Protein AF-K6VG93-F1 (afdb_monomer_lite)

Organism: NCBI:txid1184609

Foldseek 3Di:
DDDDDPVVQQPDCPHPNVVVVLVCCQQWNDCPDPPGGDPVSNVVSVVLVVQQCLFCVPCVVVDPDGSCCLALNPCLAQVVVDFAACCQVVQLWLAQHPQWAFFDKAWAAQAQQLVRGIKMKTFTFGHQQDDAADPQQEDDQVRGPDHWAFGDPVWSRRHIAQPAAHGPRFFPVVNSHTGGRRHMHIDRDDCVLQGRGHPDHDYDNVCSSHDTQFREGDDQQSVVCVVQVNLNHLQHIWSTHWDQDPVNFWIKTHGPQWIWIAGPVQTTETEGPQRRVQCVVQVHLVGQQHAWNHYWDPDQWTWTHGPFFIFTRDNPARTHTAGDPRRVQCVVQPHLVGQQHHFRDYWDADPQRKIWTHGPFFIFIDGPPAGTETEGHPRRVVCVVQVHLVGLQHDWRYYWDQDPQRWIWTHGPNGIDIGHHDPPPPPDD

pLDDT: mean 82.71, std 19.1, range [29.89, 98.12]

Radius of gyration: 30.58 Å; chains: 1; bounding box: 123×39×76 Å

Sequence (429 aa):
MDHPTLTQLRTRPRGLAGFVETLARRLYGDPAEPGGPTRRSVVLGAALAGTALTVDPKAYVLRPQSAYATVCGPATKAANGWTVFCCTVNKGSNTCPPGSFAAGWWKAADSSWCCGGYRYIIDCNARCTKCGCGRGHLCNSSCWSCKCGRGPSSSCDQRRHCCNAFRYGQCNTHVRCSGGVVCRIASCIPPYAFENCTRTSLRDDRTSQHNAPCLQGCGPLLRKFQALGAERSYLKSSLGPQKAVGDGRGQVVRYQGGAIYWTQATDAQALNAAALTAYLAAGGPAGPLGYPMADSGSDPEWTQRFRGGSIVKGPRTTPQAIWGESFIVWKRLGYGQGILGHPSGPRTQRPDKGWAQAFRNGCVTWGPRTRPVGVAGFIYLEWMKEGGADGPWGYPVSDTEQLPDGSWRGVFEGGTLTFPGPPYVVKRG

InterPro domains:
  IPR013207 LGFP [PF08310] (240-287)
  IPR013207 LGFP [PF08310] (289-338)
  IPR013207 LGFP [PF08310] (340-391)

Structure (mmCIF, N/CA/C/O backbone):
data_AF-K6VG93-F1
#
_entry.id   AF-K6VG93-F1
#
loop_
_atom_site.group_PDB
_atom_site.id
_atom_site.type_symbol
_atom_site.label_atom_id
_atom_site.label_alt_id
_atom_site.label_comp_id
_atom_site.label_asym_id
_atom_site.label_entity_id
_atom_site.label_seq_id
_atom_site.pdbx_PDB_ins_code
_atom_site.Cartn_x
_atom_site.Cartn_y
_atom_site.Cartn_z
_atom_site.occupancy
_atom_site.B_iso_or_equiv
_atom_site.auth_seq_id
_atom_site.auth_comp_id
_atom_site.auth_asym_id
_atom_site.auth_atom_id
_atom_site.pdbx_PDB_model_num
ATOM 1 N N . MET A 1 1 ? -71.703 -18.518 -0.278 1.00 37.38 1 MET A N 1
ATOM 2 C CA . MET A 1 1 ? -70.227 -18.565 -0.240 1.00 37.38 1 MET A CA 1
ATOM 3 C C . MET A 1 1 ? -69.759 -17.669 -1.364 1.00 37.38 1 MET A C 1
ATOM 5 O O . MET A 1 1 ? -69.794 -18.110 -2.501 1.00 37.38 1 MET A O 1
ATOM 9 N N . ASP A 1 2 ? -69.403 -16.422 -1.066 1.00 30.20 2 ASP A N 1
ATOM 10 C CA . ASP A 1 2 ? -68.969 -15.478 -2.098 1.00 30.20 2 ASP A CA 1
ATOM 11 C C . ASP A 1 2 ? -67.465 -15.250 -1.983 1.00 30.20 2 ASP A C 1
ATOM 13 O O . ASP A 1 2 ? -66.958 -14.737 -0.983 1.00 30.20 2 ASP A O 1
ATOM 17 N N . HIS A 1 3 ? -66.740 -15.703 -3.005 1.00 29.89 3 HIS A N 1
ATOM 18 C CA . HIS A 1 3 ? -65.308 -15.480 -3.147 1.00 29.89 3 HIS A CA 1
ATOM 19 C C . HIS A 1 3 ? -65.036 -14.026 -3.580 1.00 29.89 3 HIS A C 1
ATOM 21 O O . HIS A 1 3 ? -65.688 -13.532 -4.502 1.00 29.89 3 HIS A O 1
ATOM 27 N N . PRO A 1 4 ? -64.058 -13.329 -2.972 1.00 33.94 4 PRO A N 1
ATOM 28 C CA . PRO A 1 4 ? -63.703 -11.968 -3.369 1.00 33.94 4 PRO A CA 1
ATOM 29 C C . PRO A 1 4 ? -63.042 -11.934 -4.759 1.00 33.94 4 PRO A C 1
ATOM 31 O O . PRO A 1 4 ? -62.241 -12.802 -5.107 1.00 33.94 4 PRO A O 1
ATOM 34 N N . THR A 1 5 ? -63.348 -10.900 -5.547 1.00 39.34 5 THR A N 1
ATOM 35 C CA . THR A 1 5 ? -62.843 -10.709 -6.918 1.00 39.34 5 THR A CA 1
ATOM 36 C C . THR A 1 5 ? -61.381 -10.230 -6.960 1.00 39.34 5 THR A C 1
ATOM 38 O O . THR A 1 5 ? -60.900 -9.537 -6.060 1.00 39.34 5 THR A O 1
ATOM 41 N N . LEU A 1 6 ? -60.666 -10.558 -8.049 1.00 34.75 6 LEU A N 1
ATOM 42 C CA . LEU A 1 6 ? -59.251 -10.214 -8.317 1.00 34.75 6 LEU A CA 1
ATOM 43 C C . LEU A 1 6 ? -58.921 -8.715 -8.167 1.00 34.75 6 LEU A C 1
ATOM 45 O O . LEU A 1 6 ? -57.793 -8.350 -7.829 1.00 34.75 6 LEU A O 1
ATOM 49 N N . THR A 1 7 ? -59.909 -7.841 -8.355 1.00 35.56 7 THR A N 1
ATOM 50 C CA . THR A 1 7 ? -59.779 -6.387 -8.194 1.00 35.56 7 THR A CA 1
ATOM 51 C C . THR A 1 7 ? -59.671 -5.971 -6.719 1.00 35.56 7 THR A C 1
ATOM 53 O O . THR A 1 7 ? -58.935 -5.038 -6.404 1.00 35.56 7 THR A O 1
ATOM 56 N N . GLN A 1 8 ? -60.302 -6.703 -5.791 1.00 36.25 8 GLN A N 1
ATOM 57 C CA . GLN A 1 8 ? -60.229 -6.435 -4.344 1.00 36.25 8 GLN A CA 1
ATOM 58 C C . GLN A 1 8 ? -58.935 -6.948 -3.682 1.00 36.25 8 GLN A C 1
ATOM 60 O O . GLN A 1 8 ? -58.583 -6.520 -2.580 1.00 36.25 8 GLN A O 1
ATOM 65 N N . LEU A 1 9 ? -58.182 -7.828 -4.353 1.00 33.44 9 LEU A N 1
ATOM 66 C CA . LEU A 1 9 ? -56.858 -8.283 -3.903 1.00 33.44 9 LEU A CA 1
ATOM 67 C C . LEU A 1 9 ? -55.727 -7.304 -4.271 1.00 33.44 9 LEU A C 1
ATOM 69 O O . LEU A 1 9 ? -54.655 -7.357 -3.665 1.00 33.44 9 LEU A O 1
ATOM 73 N N . ARG A 1 10 ? -55.956 -6.384 -5.220 1.00 34.78 10 ARG A N 1
ATOM 74 C CA . ARG A 1 10 ? -54.944 -5.420 -5.690 1.00 34.78 10 ARG A CA 1
ATOM 75 C C . ARG A 1 10 ? -54.815 -4.153 -4.840 1.00 34.78 10 ARG A C 1
ATOM 77 O O . ARG A 1 10 ? -53.759 -3.532 -4.884 1.00 34.78 10 ARG A O 1
ATOM 84 N N . THR A 1 11 ? -55.821 -3.792 -4.045 1.00 37.28 11 THR A N 1
ATOM 85 C CA . THR A 1 11 ? -55.864 -2.516 -3.298 1.00 37.28 11 THR A CA 1
ATOM 86 C C . THR A 1 11 ? -55.690 -2.660 -1.783 1.00 37.28 11 THR A C 1
ATOM 88 O O . THR A 1 11 ? -55.841 -1.690 -1.043 1.00 37.28 11 THR A O 1
ATOM 91 N N . ARG A 1 12 ? -55.317 -3.845 -1.276 1.00 34.31 12 ARG A N 1
ATOM 92 C CA . ARG A 1 12 ? -54.979 -3.995 0.149 1.00 34.31 12 ARG A CA 1
ATOM 93 C C . ARG A 1 12 ? -53.618 -3.345 0.458 1.00 34.31 12 ARG A C 1
ATOM 95 O O . ARG A 1 12 ? -52.661 -3.603 -0.272 1.00 34.31 12 ARG A O 1
ATOM 102 N N . PRO A 1 13 ? -53.459 -2.651 1.605 1.00 39.75 13 PRO A N 1
ATOM 103 C CA . PRO A 1 13 ? -52.204 -2.002 2.032 1.00 39.75 13 PRO A CA 1
ATOM 104 C C . PRO A 1 13 ? -51.032 -2.972 2.310 1.00 39.75 13 PRO A C 1
ATOM 106 O O . PRO A 1 13 ? -49.975 -2.565 2.778 1.00 39.75 13 PRO A O 1
ATOM 109 N N . ARG A 1 14 ? -51.208 -4.271 2.026 1.00 42.59 14 ARG A N 1
ATOM 110 C CA . ARG A 1 14 ? -50.201 -5.340 2.127 1.00 42.59 14 ARG A CA 1
ATOM 111 C C . ARG A 1 14 ? -50.039 -6.153 0.829 1.00 42.59 14 ARG A C 1
ATOM 113 O O . ARG A 1 14 ? -49.407 -7.203 0.851 1.00 42.59 14 ARG A O 1
ATOM 120 N N . GLY A 1 15 ? -50.630 -5.710 -0.284 1.00 36.31 15 GLY A N 1
ATOM 121 C CA . GLY A 1 15 ? -50.466 -6.335 -1.602 1.00 36.31 15 GLY A CA 1
ATOM 122 C C . GLY A 1 15 ? -49.201 -5.866 -2.331 1.00 36.31 15 GLY A C 1
ATOM 123 O O . GLY A 1 15 ? -48.615 -4.840 -1.983 1.00 36.31 15 GLY A O 1
ATOM 124 N N . LEU A 1 16 ? -48.807 -6.594 -3.383 1.00 34.75 16 LEU A N 1
ATOM 125 C CA . LEU A 1 16 ? -47.618 -6.315 -4.207 1.00 34.75 16 LEU A CA 1
ATOM 126 C C . LEU A 1 16 ? -47.578 -4.858 -4.718 1.00 34.75 16 LEU A C 1
ATOM 128 O O . LEU A 1 16 ? -46.510 -4.264 -4.779 1.00 34.75 16 LEU A O 1
ATOM 132 N N . ALA A 1 17 ? -48.740 -4.261 -5.012 1.00 34.25 17 ALA A N 1
ATOM 133 C CA . ALA A 1 17 ? -48.864 -2.863 -5.429 1.00 34.25 17 ALA A CA 1
ATOM 134 C C . ALA A 1 17 ? -48.508 -1.870 -4.306 1.00 34.25 17 ALA A C 1
ATOM 136 O O . ALA A 1 17 ? -47.739 -0.946 -4.541 1.00 34.25 17 ALA A O 1
ATOM 137 N N . GLY A 1 18 ? -48.965 -2.108 -3.070 1.00 40.09 18 GLY A N 1
ATOM 138 C CA . GLY A 1 18 ? -48.587 -1.300 -1.905 1.00 40.09 18 GLY A CA 1
ATOM 139 C C . GLY A 1 18 ? -47.107 -1.449 -1.544 1.00 40.09 18 GLY A C 1
ATOM 140 O O . GLY A 1 18 ? -46.467 -0.480 -1.140 1.00 40.09 18 GLY A O 1
ATOM 141 N N . PHE A 1 19 ? -46.528 -2.639 -1.754 1.00 43.00 19 PHE A N 1
ATOM 142 C CA . PHE A 1 19 ? -45.082 -2.853 -1.644 1.00 43.00 19 PHE A CA 1
ATOM 143 C C . PHE A 1 19 ? -44.311 -2.061 -2.707 1.00 43.00 19 PHE A C 1
ATOM 145 O O . PHE A 1 19 ? -43.357 -1.374 -2.357 1.00 43.00 19 PHE A O 1
ATOM 152 N N . VAL A 1 20 ? -44.743 -2.096 -3.971 1.00 37.59 20 VAL A N 1
ATOM 153 C CA . VAL A 1 20 ? -44.121 -1.350 -5.080 1.00 37.59 20 VAL A CA 1
ATOM 154 C C . VAL A 1 20 ? -44.255 0.162 -4.887 1.00 37.59 20 VAL A C 1
ATOM 156 O O . VAL A 1 20 ? -43.286 0.881 -5.102 1.00 37.59 20 VAL A O 1
ATOM 159 N N . GLU A 1 21 ? -45.396 0.655 -4.407 1.00 40.53 21 GLU A N 1
ATOM 160 C CA . GLU A 1 21 ? -45.615 2.081 -4.138 1.00 40.53 21 GLU A CA 1
ATOM 161 C C . GLU A 1 21 ? -44.800 2.570 -2.928 1.00 40.53 21 GLU A C 1
ATOM 163 O O . GLU A 1 21 ? -44.169 3.626 -2.970 1.00 40.53 21 GLU A O 1
ATOM 168 N N . THR A 1 22 ? -44.705 1.749 -1.877 1.00 49.56 22 THR A N 1
ATOM 169 C CA . THR A 1 22 ? -43.824 2.005 -0.728 1.00 49.56 22 THR A CA 1
ATOM 170 C C . THR A 1 22 ? -42.350 1.967 -1.140 1.00 49.56 22 THR A C 1
ATOM 172 O O . THR A 1 22 ? -41.551 2.768 -0.659 1.00 49.56 22 THR A O 1
ATOM 175 N N . LEU A 1 23 ? -41.969 1.059 -2.041 1.00 42.69 23 LEU A N 1
ATOM 176 C CA . LEU A 1 23 ? -40.620 0.967 -2.595 1.00 42.69 23 LEU A CA 1
ATOM 177 C C . LEU A 1 23 ? -40.306 2.180 -3.487 1.00 42.69 23 LEU A C 1
ATOM 179 O O . LEU A 1 23 ? -39.220 2.739 -3.376 1.00 42.69 23 LEU A O 1
ATOM 183 N N . ALA A 1 24 ? -41.263 2.642 -4.295 1.00 43.50 24 ALA A N 1
ATOM 184 C CA . ALA A 1 24 ? -41.129 3.823 -5.145 1.00 43.50 24 ALA A CA 1
ATOM 185 C C . ALA A 1 24 ? -40.959 5.109 -4.321 1.00 43.50 24 ALA A C 1
ATOM 187 O O . ALA A 1 24 ? -40.016 5.859 -4.569 1.00 43.50 24 ALA A O 1
ATOM 188 N N . ARG A 1 25 ? -41.769 5.317 -3.269 1.00 54.62 25 ARG A N 1
ATOM 189 C CA . ARG A 1 25 ? -41.594 6.451 -2.336 1.00 54.62 25 ARG A CA 1
ATOM 190 C C . ARG A 1 25 ? -40.269 6.377 -1.569 1.00 54.62 25 ARG A C 1
ATOM 192 O O . ARG A 1 25 ? -39.646 7.401 -1.309 1.00 54.62 25 ARG A O 1
ATOM 199 N N . ARG A 1 26 ? -39.793 5.169 -1.240 1.00 52.47 26 ARG A N 1
ATOM 200 C CA . ARG A 1 26 ? -38.485 4.945 -0.586 1.00 52.47 26 ARG A CA 1
ATOM 201 C C . ARG A 1 26 ? -37.286 5.188 -1.503 1.00 52.47 26 ARG A C 1
ATOM 203 O O . ARG A 1 26 ? -36.231 5.572 -1.005 1.00 52.47 26 ARG A O 1
ATOM 210 N N . LEU A 1 27 ? -37.422 4.922 -2.800 1.00 43.41 27 LEU A N 1
ATOM 211 C CA . LEU A 1 27 ? -36.346 5.072 -3.783 1.00 43.41 27 LEU A CA 1
ATOM 212 C C . LEU A 1 27 ? -36.283 6.486 -4.376 1.00 43.41 27 LEU A C 1
ATOM 214 O O . LEU A 1 27 ? -35.189 6.946 -4.704 1.00 43.41 27 LEU A O 1
ATOM 218 N N . TYR A 1 28 ? -37.429 7.164 -4.503 1.00 45.12 28 TYR A N 1
ATOM 219 C CA . TYR A 1 28 ? -37.566 8.387 -5.302 1.00 45.12 28 TYR A CA 1
ATOM 220 C C . TYR A 1 28 ? -38.246 9.563 -4.570 1.00 45.12 28 TYR A C 1
ATOM 222 O O . TYR A 1 28 ? -38.353 10.637 -5.148 1.00 45.12 28 TYR A O 1
ATOM 230 N N . GLY A 1 29 ? -38.647 9.419 -3.301 1.00 46.69 29 GLY A N 1
ATOM 231 C CA . GLY A 1 29 ? -39.413 10.449 -2.581 1.00 46.69 29 GLY A CA 1
ATOM 232 C C . GLY A 1 29 ? -40.900 10.461 -2.962 1.00 46.69 29 GLY A C 1
ATOM 233 O O . GLY A 1 29 ? -41.317 9.746 -3.873 1.00 46.69 29 GLY A O 1
ATOM 234 N N . ASP A 1 30 ? -41.720 11.222 -2.228 1.00 47.00 30 ASP A N 1
ATOM 235 C CA . ASP A 1 30 ? -43.168 11.297 -2.470 1.00 47.00 30 ASP A CA 1
ATOM 236 C C . ASP A 1 30 ? -43.463 12.215 -3.676 1.00 47.00 30 ASP A C 1
ATOM 238 O O . ASP A 1 30 ? -43.101 13.393 -3.636 1.00 47.00 30 ASP A O 1
ATOM 242 N N . PRO A 1 31 ? -44.093 11.725 -4.762 1.00 44.09 31 PRO A N 1
ATOM 243 C CA . PRO A 1 31 ? -44.391 12.547 -5.938 1.00 44.09 31 PRO A CA 1
ATOM 244 C C . PRO A 1 31 ? -45.403 13.674 -5.668 1.00 44.09 31 PRO A C 1
ATOM 246 O O . PRO A 1 31 ? -45.573 14.534 -6.528 1.00 44.09 31 PRO A O 1
ATOM 249 N N . ALA A 1 32 ? -46.066 13.676 -4.504 1.00 45.84 32 ALA A N 1
ATOM 250 C CA . ALA A 1 32 ? -47.016 14.710 -4.102 1.00 45.84 32 ALA A CA 1
ATOM 251 C C . ALA A 1 32 ? -46.382 15.923 -3.383 1.00 45.84 32 ALA A C 1
ATOM 253 O O . ALA A 1 32 ? -47.092 16.896 -3.129 1.00 45.84 32 ALA A O 1
ATOM 254 N N . GLU A 1 33 ? -45.081 15.906 -3.055 1.00 43.22 33 GLU A N 1
ATOM 255 C CA . GLU A 1 33 ? -44.408 17.076 -2.466 1.00 43.22 33 GLU A CA 1
ATOM 256 C C . GLU A 1 33 ? -43.915 18.083 -3.529 1.00 43.22 33 GLU A C 1
ATOM 258 O O . GLU A 1 33 ? -43.508 17.689 -4.629 1.00 43.22 33 GLU A O 1
ATOM 263 N N . PRO A 1 34 ? -43.893 19.399 -3.228 1.00 32.16 34 PRO A N 1
ATOM 264 C CA . PRO A 1 34 ? -43.389 20.403 -4.160 1.00 32.16 34 PRO A CA 1
ATOM 265 C C . PRO A 1 34 ? -41.872 20.229 -4.359 1.00 32.16 34 PRO A C 1
ATOM 267 O O . PRO A 1 34 ? -41.088 20.493 -3.450 1.00 32.16 34 PRO A O 1
ATOM 270 N N . GLY A 1 35 ? -41.453 19.799 -5.557 1.00 48.97 35 GLY A N 1
ATOM 271 C CA . GLY A 1 35 ? -40.041 19.556 -5.906 1.00 48.97 35 GLY A CA 1
ATOM 272 C C . GLY A 1 35 ? -39.669 18.086 -6.151 1.00 48.97 35 GLY A C 1
ATOM 273 O O . GLY A 1 35 ? -38.590 17.659 -5.747 1.00 48.97 35 GLY A O 1
ATOM 274 N N . GLY A 1 36 ? -40.552 17.321 -6.803 1.00 44.06 36 GLY A N 1
ATOM 275 C CA . GLY A 1 36 ? -40.402 15.884 -7.061 1.00 44.06 36 GLY A CA 1
ATOM 276 C C . GLY A 1 36 ? -39.068 15.420 -7.692 1.00 44.06 36 GLY A C 1
ATOM 277 O O . GLY A 1 36 ? -38.251 16.220 -8.159 1.00 44.06 36 GLY A O 1
ATOM 278 N N . PRO A 1 37 ? -38.823 14.095 -7.711 1.00 46.75 37 PRO A N 1
ATOM 279 C CA . PRO A 1 37 ? -37.513 13.505 -7.978 1.00 46.75 37 PRO A CA 1
ATOM 280 C C . PRO A 1 37 ? -36.873 13.958 -9.292 1.00 46.75 37 PRO A C 1
ATOM 282 O O . PRO A 1 37 ?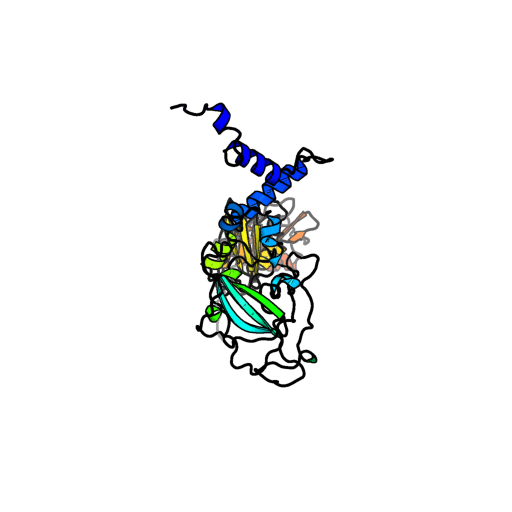 -37.344 13.673 -10.391 1.00 46.75 37 PRO A O 1
ATOM 285 N N . THR A 1 38 ? -35.704 14.585 -9.185 1.00 52.50 38 THR A N 1
ATOM 286 C CA . THR A 1 38 ? -34.822 14.854 -10.328 1.00 52.50 38 THR A CA 1
ATOM 287 C C . THR A 1 38 ? -34.057 13.588 -10.730 1.00 52.50 38 THR A C 1
ATOM 289 O O . THR A 1 38 ? -33.746 12.750 -9.877 1.00 52.50 38 THR A O 1
ATOM 292 N N . ARG A 1 39 ? -33.629 13.462 -11.999 1.00 51.03 39 ARG A N 1
ATOM 293 C CA . ARG A 1 39 ? -32.754 12.352 -12.457 1.00 51.03 39 ARG A CA 1
ATOM 294 C C . ARG A 1 39 ? -31.537 12.130 -11.546 1.00 51.03 39 ARG A C 1
ATOM 296 O O . ARG A 1 39 ? -31.117 10.998 -11.339 1.00 51.03 39 ARG A O 1
ATOM 303 N N . ARG A 1 40 ? -30.994 13.204 -10.963 1.00 44.41 40 ARG A N 1
ATOM 304 C CA . ARG A 1 40 ? -29.853 13.152 -10.040 1.00 44.41 40 ARG A CA 1
ATOM 305 C C . ARG A 1 40 ? -30.227 12.510 -8.699 1.00 44.41 40 ARG A C 1
ATOM 307 O O . ARG A 1 40 ? -29.464 11.691 -8.199 1.00 44.41 40 ARG A O 1
ATOM 314 N N . SER A 1 41 ? -31.408 12.819 -8.162 1.00 39.34 41 SER A N 1
ATOM 315 C CA . SER A 1 41 ? -31.934 12.213 -6.928 1.00 39.34 41 SER A CA 1
ATOM 316 C C . SER A 1 41 ? -32.308 10.734 -7.093 1.00 39.34 41 SER A C 1
ATOM 318 O O . SER A 1 41 ? -32.049 9.946 -6.192 1.00 39.34 41 SER A O 1
ATOM 320 N N . VAL A 1 42 ? -32.790 10.333 -8.275 1.00 46.72 42 VAL A N 1
ATOM 321 C CA . VAL A 1 42 ? -33.075 8.933 -8.647 1.00 46.72 42 VAL A CA 1
ATOM 322 C C . VAL A 1 42 ? -31.790 8.101 -8.690 1.00 46.72 42 VAL A C 1
ATOM 324 O O . VAL A 1 42 ? -31.736 7.003 -8.137 1.00 46.72 42 VAL A O 1
ATOM 327 N N . VAL A 1 43 ? -30.725 8.639 -9.296 1.00 49.38 43 VAL A N 1
ATOM 328 C CA . VAL A 1 43 ? -29.412 7.974 -9.365 1.00 49.38 43 VAL A CA 1
ATOM 329 C C . VAL A 1 43 ? -28.747 7.902 -7.986 1.00 49.38 43 VAL A C 1
ATOM 331 O O . VAL A 1 43 ? -28.219 6.854 -7.621 1.00 49.38 43 VAL A O 1
ATOM 334 N N . LEU A 1 44 ? -28.811 8.976 -7.190 1.00 40.16 44 LEU A N 1
ATOM 335 C CA . LEU A 1 44 ? -28.320 8.979 -5.806 1.00 40.16 44 LEU A CA 1
ATOM 336 C C . LEU A 1 44 ? -29.103 8.002 -4.920 1.00 40.16 44 LEU A C 1
ATOM 338 O O . LEU A 1 44 ? -28.490 7.256 -4.162 1.00 40.16 44 LEU A O 1
ATOM 342 N N . GLY A 1 45 ? -30.431 7.957 -5.045 1.00 39.53 45 GLY A N 1
ATOM 343 C CA . GLY A 1 45 ? -31.300 7.030 -4.319 1.00 39.53 45 GLY A CA 1
ATOM 344 C C . GLY A 1 45 ? -31.006 5.568 -4.654 1.00 39.53 45 GLY A C 1
ATOM 345 O O . GLY A 1 45 ? -30.836 4.755 -3.746 1.00 39.53 45 GLY A O 1
ATOM 346 N N . ALA A 1 46 ? -30.835 5.242 -5.940 1.00 48.50 46 ALA A N 1
ATOM 347 C CA . ALA A 1 46 ? -30.463 3.900 -6.389 1.00 48.50 46 ALA A CA 1
ATOM 348 C C . ALA A 1 46 ? -29.049 3.492 -5.929 1.00 48.50 46 ALA A C 1
ATOM 350 O O . ALA A 1 46 ? -28.855 2.379 -5.438 1.00 48.50 46 ALA A O 1
ATOM 351 N N . ALA A 1 47 ? -28.070 4.401 -6.013 1.00 44.22 47 ALA A N 1
ATOM 352 C CA . ALA A 1 47 ? -26.707 4.158 -5.535 1.00 44.22 47 ALA A CA 1
ATOM 353 C C . ALA A 1 47 ? -26.653 3.948 -4.010 1.00 44.22 47 ALA A C 1
ATOM 355 O O . ALA A 1 47 ? -25.949 3.062 -3.518 1.00 44.22 47 ALA A O 1
ATOM 356 N N . LEU A 1 48 ? -27.433 4.721 -3.249 1.00 44.34 48 LEU A N 1
ATOM 357 C CA . LEU A 1 48 ? -27.540 4.597 -1.796 1.00 44.34 48 LEU A CA 1
ATOM 358 C C . LEU A 1 48 ? -28.279 3.318 -1.382 1.00 44.34 48 LEU A C 1
ATOM 360 O O . LEU A 1 48 ? -27.824 2.633 -0.469 1.00 44.34 48 LEU A O 1
ATOM 364 N N . ALA A 1 49 ? -29.367 2.952 -2.064 1.00 48.06 49 ALA A N 1
ATOM 365 C CA . ALA A 1 49 ? -30.090 1.704 -1.815 1.00 48.06 49 ALA A CA 1
ATOM 366 C C . ALA A 1 49 ? -29.234 0.467 -2.136 1.00 48.06 49 ALA A C 1
ATOM 368 O O . ALA A 1 49 ? -29.184 -0.468 -1.336 1.00 48.06 49 ALA A O 1
ATOM 369 N N . GLY A 1 50 ? -28.486 0.492 -3.246 1.00 49.41 50 GLY A N 1
ATOM 370 C CA . GLY A 1 50 ? -27.501 -0.542 -3.573 1.00 49.41 50 GLY A CA 1
ATOM 371 C C . GLY A 1 50 ? -26.426 -0.667 -2.492 1.00 49.41 50 GLY A C 1
ATOM 372 O O . GLY A 1 50 ? -26.125 -1.766 -2.033 1.00 49.41 50 GLY A O 1
ATOM 373 N N . THR A 1 51 ? -25.928 0.468 -1.993 1.00 46.09 51 THR A N 1
ATOM 374 C CA . THR A 1 51 ? -24.973 0.491 -0.876 1.00 46.09 51 THR A CA 1
ATOM 375 C C . THR A 1 51 ? -25.589 -0.105 0.397 1.00 46.09 51 THR A C 1
ATOM 377 O O . THR A 1 51 ? -24.960 -0.939 1.039 1.00 46.09 51 THR A O 1
ATOM 380 N N . ALA A 1 52 ? -26.837 0.224 0.739 1.00 46.78 52 ALA A N 1
ATOM 381 C CA . ALA A 1 52 ? -27.528 -0.312 1.918 1.00 46.78 52 ALA A CA 1
ATOM 382 C C . ALA A 1 52 ? -27.713 -1.832 1.873 1.00 46.78 52 ALA A C 1
ATOM 384 O O . ALA A 1 52 ? -27.454 -2.514 2.863 1.00 46.78 52 ALA A O 1
ATOM 385 N N . LEU A 1 53 ? -28.098 -2.357 0.708 1.00 50.34 53 LEU A N 1
ATOM 386 C CA . LEU A 1 53 ? -28.247 -3.791 0.466 1.00 50.34 53 LEU A CA 1
ATOM 387 C C . LEU A 1 53 ? -26.908 -4.536 0.562 1.00 50.34 53 LEU A C 1
ATOM 389 O O . LEU A 1 53 ? -26.880 -5.671 1.026 1.00 50.34 53 LEU A O 1
ATOM 393 N N . THR A 1 54 ? -25.792 -3.903 0.184 1.00 48.53 54 THR A N 1
ATOM 394 C CA . THR A 1 54 ? -24.450 -4.490 0.378 1.00 48.53 54 THR A CA 1
ATOM 395 C C . THR A 1 54 ? -23.939 -4.396 1.816 1.00 48.53 54 THR A C 1
ATOM 397 O O . THR A 1 54 ? -23.089 -5.183 2.226 1.00 48.53 54 THR A O 1
ATOM 400 N N . VAL A 1 55 ? -24.446 -3.429 2.579 1.00 47.84 55 VAL A N 1
ATOM 401 C CA . VAL A 1 55 ? -23.922 -3.041 3.888 1.00 47.84 55 VAL A CA 1
ATOM 402 C C . VAL A 1 55 ? -24.630 -3.762 5.036 1.00 47.84 55 VAL A C 1
ATOM 404 O O . VAL A 1 55 ? -23.962 -4.285 5.926 1.00 47.84 55 VAL A O 1
ATOM 407 N N . ASP A 1 56 ? -25.961 -3.806 5.034 1.00 55.38 56 ASP A N 1
ATOM 408 C CA . ASP A 1 56 ? -26.766 -4.493 6.051 1.00 55.38 56 ASP A CA 1
ATOM 409 C C . ASP A 1 56 ? -28.073 -5.004 5.420 1.00 55.38 56 ASP A C 1
ATOM 411 O O . ASP A 1 56 ? -29.153 -4.429 5.611 1.00 55.38 56 ASP A O 1
ATOM 415 N N . PRO A 1 57 ? -27.988 -6.088 4.625 1.00 56.97 57 PRO A N 1
ATOM 416 C CA . PRO A 1 57 ? -29.137 -6.615 3.899 1.00 56.97 57 PRO A CA 1
ATOM 417 C C . PRO A 1 57 ? -30.253 -7.060 4.847 1.00 56.97 57 PRO A C 1
ATOM 419 O O . PRO A 1 57 ? -31.425 -6.867 4.540 1.00 56.97 57 PRO A O 1
ATOM 422 N N . LYS A 1 58 ? -29.917 -7.607 6.026 1.00 53.44 58 LYS A N 1
ATOM 423 C CA . LYS A 1 58 ? -30.916 -8.078 6.994 1.00 53.44 58 LYS A CA 1
ATOM 424 C C . LYS A 1 58 ? -31.689 -6.907 7.601 1.00 53.44 58 LYS A C 1
ATOM 426 O O . LYS A 1 58 ? -32.916 -6.957 7.627 1.00 53.44 58 LYS A O 1
ATOM 431 N N . ALA A 1 59 ? -31.023 -5.846 8.059 1.00 53.91 59 ALA A N 1
ATOM 432 C CA . ALA A 1 59 ? -31.729 -4.726 8.681 1.00 53.91 59 ALA A CA 1
ATOM 433 C C . ALA A 1 59 ? -32.439 -3.820 7.664 1.00 53.91 59 ALA A C 1
ATOM 435 O O . ALA A 1 59 ? -33.485 -3.265 8.001 1.00 53.91 59 ALA A O 1
ATOM 436 N N . TYR A 1 60 ? -31.917 -3.677 6.440 1.00 55.19 60 TYR A N 1
ATOM 437 C CA . TYR A 1 60 ? -32.576 -2.908 5.375 1.00 55.19 60 TYR A CA 1
ATOM 438 C C . TYR A 1 60 ? -33.837 -3.610 4.841 1.00 55.19 60 TYR A C 1
ATOM 440 O O . TYR A 1 60 ? -34.835 -2.954 4.550 1.00 55.19 60 TYR A O 1
ATOM 448 N N . VAL A 1 61 ? -33.825 -4.947 4.764 1.00 57.78 61 VAL A N 1
ATOM 449 C CA . VAL A 1 61 ? -34.990 -5.741 4.334 1.00 57.78 61 VAL A CA 1
ATOM 450 C C . VAL A 1 61 ? -36.039 -5.861 5.443 1.00 57.78 61 VAL A C 1
ATOM 452 O O . VAL A 1 61 ? -37.233 -5.760 5.171 1.00 57.78 61 VAL A O 1
ATOM 455 N N . LEU A 1 62 ? -35.619 -6.058 6.697 1.00 54.66 62 LEU A N 1
ATOM 456 C CA . LEU A 1 62 ? -36.536 -6.368 7.803 1.00 54.66 62 LEU A CA 1
ATOM 457 C C . LEU A 1 62 ? -37.067 -5.136 8.552 1.00 54.66 62 LEU A C 1
ATOM 459 O O . LEU A 1 62 ? -37.981 -5.276 9.365 1.00 54.66 62 LEU A O 1
ATOM 463 N N . ARG A 1 63 ? -36.513 -3.936 8.328 1.00 49.91 63 ARG A N 1
ATOM 464 C CA . ARG A 1 63 ? -36.958 -2.700 8.995 1.00 49.91 63 ARG A CA 1
ATOM 465 C C . ARG A 1 63 ? -37.063 -1.542 7.999 1.00 49.91 63 ARG A C 1
ATOM 467 O O . ARG A 1 63 ? -36.162 -1.365 7.186 1.00 49.91 63 ARG A O 1
ATOM 474 N N . PRO A 1 64 ? -38.119 -0.711 8.060 1.00 44.03 64 PRO A N 1
ATOM 475 C CA . PRO A 1 64 ? -38.224 0.477 7.221 1.00 44.03 64 PRO A CA 1
ATOM 476 C C . PRO A 1 64 ? -37.225 1.546 7.691 1.00 44.03 64 PRO A C 1
ATOM 478 O O . PRO A 1 64 ? -37.497 2.295 8.624 1.00 44.03 64 PRO A O 1
ATOM 481 N N . GLN A 1 65 ? -36.053 1.608 7.062 1.00 49.19 65 GLN A N 1
ATOM 482 C CA . GLN A 1 65 ? -35.019 2.610 7.340 1.00 49.19 65 GLN A CA 1
ATOM 483 C C . GLN A 1 65 ? -34.237 2.951 6.066 1.00 49.19 65 GLN A C 1
ATOM 485 O O . GLN A 1 65 ? -34.082 2.115 5.178 1.00 49.19 65 GLN A O 1
ATOM 490 N N . SER A 1 66 ? -33.761 4.193 5.944 1.00 50.72 66 SER A N 1
ATOM 491 C CA . SER A 1 66 ? -32.960 4.602 4.785 1.00 50.72 66 SER A CA 1
ATOM 492 C C . SER A 1 66 ? -31.547 4.006 4.837 1.00 50.72 66 SER A C 1
ATOM 494 O O . SER A 1 66 ? -31.020 3.681 5.905 1.00 50.72 66 SER A O 1
ATOM 496 N N . ALA A 1 67 ? -30.894 3.916 3.676 1.00 46.28 67 ALA A N 1
ATOM 497 C CA . ALA A 1 67 ? -29.475 3.570 3.555 1.00 46.28 67 ALA A CA 1
ATOM 498 C C . ALA A 1 67 ? -28.591 4.395 4.504 1.00 46.28 67 ALA A C 1
ATOM 500 O O . ALA A 1 67 ? -27.719 3.880 5.200 1.00 46.28 67 ALA A O 1
ATOM 501 N N . TYR A 1 68 ? -28.888 5.694 4.572 1.00 51.41 68 TYR A N 1
ATOM 502 C CA . TYR A 1 68 ? -28.226 6.638 5.456 1.00 51.41 68 TYR A CA 1
ATOM 503 C C . TYR A 1 68 ? -28.562 6.376 6.929 1.00 51.41 68 TYR A C 1
ATOM 505 O O . TYR A 1 68 ? -27.662 6.379 7.757 1.00 51.41 68 TYR A O 1
ATOM 513 N N . ALA A 1 69 ? -29.813 6.057 7.277 1.00 53.81 69 ALA A N 1
ATOM 514 C CA . ALA A 1 69 ? -30.196 5.698 8.646 1.00 53.81 69 ALA A CA 1
ATOM 515 C C . ALA A 1 69 ? -29.569 4.375 9.128 1.00 53.81 69 ALA A C 1
ATOM 517 O O . ALA A 1 69 ? -29.446 4.157 10.328 1.00 53.81 69 ALA A O 1
ATOM 518 N N . THR A 1 70 ? -29.112 3.523 8.210 1.00 56.81 70 THR A N 1
ATOM 519 C CA . THR A 1 70 ? -28.423 2.267 8.542 1.00 56.81 70 THR A CA 1
ATOM 520 C C . THR A 1 70 ? -26.985 2.514 9.032 1.00 56.81 70 THR A C 1
ATOM 522 O O . THR A 1 70 ? -26.494 1.799 9.900 1.00 56.81 70 THR A O 1
ATOM 525 N N . VAL A 1 71 ? -26.311 3.564 8.536 1.00 59.34 71 VAL A N 1
ATOM 526 C CA . VAL A 1 71 ? -24.912 3.906 8.898 1.00 59.34 71 VAL A CA 1
ATOM 527 C C . VAL A 1 71 ? -24.811 5.139 9.808 1.00 59.34 71 VAL A C 1
ATOM 529 O O . VAL A 1 71 ? -23.895 5.249 10.618 1.00 59.34 71 VAL A O 1
ATOM 532 N N . CYS A 1 72 ? -25.756 6.064 9.684 1.00 67.25 72 CYS A N 1
ATOM 533 C CA . CYS A 1 72 ? -25.807 7.386 10.314 1.00 67.25 72 CYS A CA 1
ATOM 534 C C . CYS A 1 72 ? -27.112 7.573 11.111 1.00 67.25 72 CYS A C 1
ATOM 536 O O . CYS A 1 72 ? -27.603 8.690 11.280 1.00 67.25 72 CYS A O 1
ATOM 538 N N . GLY A 1 73 ? -27.726 6.463 11.531 1.00 65.50 73 GLY A N 1
ATOM 539 C CA . GLY A 1 73 ? -29.009 6.451 12.223 1.00 65.50 73 GLY A CA 1
ATOM 540 C C . GLY A 1 73 ? -28.963 7.029 13.633 1.00 65.50 73 GLY A C 1
ATOM 541 O O . GLY A 1 73 ? -27.900 7.361 14.153 1.00 65.50 73 GLY A O 1
ATOM 542 N N . PRO A 1 74 ? -30.119 7.095 14.316 1.00 63.81 74 PRO A N 1
ATOM 543 C CA . PRO A 1 74 ? -30.220 7.655 15.658 1.00 63.81 74 PRO A CA 1
ATOM 544 C C . PRO A 1 74 ? -29.184 7.100 16.632 1.00 63.81 74 PRO A C 1
ATOM 546 O O . PRO A 1 74 ? -28.665 7.887 17.411 1.00 63.81 74 PRO A O 1
ATOM 549 N N . ALA A 1 75 ? -28.820 5.812 16.527 1.00 68.56 75 ALA A N 1
ATOM 550 C CA . ALA A 1 75 ? -27.832 5.116 17.360 1.00 68.56 75 ALA A CA 1
ATOM 551 C C . ALA A 1 75 ? -26.405 5.703 17.312 1.00 68.56 75 ALA A C 1
ATOM 553 O O . ALA A 1 75 ? -25.593 5.425 18.198 1.00 68.56 75 ALA A O 1
ATOM 554 N N . THR A 1 76 ? -26.092 6.542 16.322 1.00 75.44 76 THR A N 1
ATOM 555 C CA . THR A 1 76 ? -24.780 7.183 16.190 1.00 75.44 76 THR A CA 1
ATOM 556 C C . THR A 1 76 ? -24.686 8.535 16.900 1.00 75.44 76 THR A C 1
ATOM 558 O O . THR A 1 76 ? -23.638 9.173 16.865 1.00 75.44 76 THR A O 1
ATOM 561 N N . LYS A 1 77 ? -25.747 8.980 17.586 1.00 79.94 77 LYS A N 1
ATOM 562 C CA . LYS A 1 77 ? -25.757 10.225 18.372 1.00 79.94 77 LYS A CA 1
ATOM 563 C C . LYS A 1 77 ? -25.180 10.027 19.777 1.00 79.94 77 LYS A C 1
ATOM 565 O O . LYS A 1 77 ? -25.344 8.970 20.389 1.00 79.94 77 LYS A O 1
ATOM 570 N N . ALA A 1 78 ? -24.607 11.089 20.348 1.00 80.88 78 ALA A N 1
ATOM 571 C CA . ALA A 1 78 ? -24.082 11.111 21.721 1.00 80.88 78 ALA A CA 1
ATOM 572 C C . ALA A 1 78 ? -25.122 10.797 22.815 1.00 80.88 78 ALA A C 1
ATOM 574 O O . ALA A 1 78 ? -24.751 10.390 23.920 1.00 80.88 78 ALA A O 1
ATOM 575 N N . ALA A 1 79 ? -26.411 10.992 22.519 1.00 78.50 79 ALA A N 1
ATOM 576 C CA . ALA A 1 79 ? -27.511 10.721 23.440 1.00 78.50 79 ALA A CA 1
ATOM 577 C C . ALA A 1 79 ? -27.663 9.225 23.769 1.00 78.50 79 ALA A C 1
ATOM 579 O O . ALA A 1 79 ? -28.071 8.895 24.873 1.00 78.50 79 ALA A O 1
ATOM 580 N N . ASN A 1 80 ? -27.255 8.318 22.872 1.00 75.56 80 ASN A N 1
ATOM 581 C CA . ASN A 1 80 ? -27.412 6.870 23.085 1.00 75.56 80 ASN A CA 1
ATOM 582 C C . ASN A 1 80 ? -26.346 6.255 24.002 1.00 75.56 80 ASN A C 1
ATOM 584 O O . ASN A 1 80 ? -26.298 5.040 24.153 1.00 75.56 80 ASN A O 1
ATOM 588 N N . GLY A 1 81 ? -25.428 7.058 24.548 1.00 73.38 81 GLY A N 1
ATOM 589 C CA . GLY A 1 81 ? -24.412 6.594 25.499 1.00 73.38 81 GLY A CA 1
ATOM 590 C C . GLY A 1 81 ? -23.265 5.769 24.901 1.00 73.38 81 GLY A C 1
ATOM 591 O O . GLY A 1 81 ? -22.282 5.514 25.592 1.00 73.38 81 GLY A O 1
ATOM 592 N N . TRP A 1 82 ? -23.319 5.395 23.622 1.00 84.69 82 TRP A N 1
ATOM 593 C CA . TRP A 1 82 ? -22.242 4.656 22.965 1.00 84.69 82 TRP A CA 1
ATOM 594 C C . TRP A 1 82 ? -20.998 5.510 22.697 1.00 84.69 82 TRP A C 1
ATOM 596 O O . TRP A 1 82 ? -21.090 6.725 22.502 1.00 84.69 82 TRP A O 1
ATOM 606 N N . THR A 1 83 ? -19.838 4.848 22.646 1.00 91.06 83 THR A N 1
ATOM 607 C CA . THR A 1 83 ? -18.547 5.469 22.321 1.00 91.06 83 THR A CA 1
ATOM 608 C C . THR A 1 83 ? -18.289 5.463 20.810 1.00 91.06 83 THR A C 1
ATOM 610 O O . THR A 1 83 ? -18.637 4.502 20.114 1.00 91.06 83 THR A O 1
ATOM 613 N N . VAL A 1 84 ? -17.692 6.542 20.308 1.00 93.44 84 VAL A N 1
ATOM 614 C CA . VAL A 1 84 ? -17.294 6.755 18.906 1.00 93.44 84 VAL A CA 1
ATOM 615 C C . VAL A 1 84 ? -16.280 5.706 18.426 1.00 93.44 84 VAL A C 1
ATOM 617 O O . VAL A 1 84 ? -15.497 5.186 19.223 1.00 93.44 84 VAL A O 1
ATOM 620 N N . PHE A 1 85 ? -16.265 5.379 17.133 1.00 94.25 85 PHE A N 1
ATOM 621 C CA . PHE A 1 85 ? -15.212 4.548 16.538 1.00 94.25 85 PHE A CA 1
ATOM 622 C C . PHE A 1 85 ? -13.905 5.326 16.351 1.00 94.25 85 PHE A C 1
ATOM 624 O O . PHE A 1 85 ? -13.898 6.525 16.079 1.00 94.25 85 PHE A O 1
ATOM 631 N N . CYS A 1 86 ? -12.773 4.635 16.473 1.00 95.31 86 CYS A N 1
ATOM 632 C CA . CYS A 1 86 ? -11.451 5.246 16.407 1.00 95.31 86 CYS A CA 1
ATOM 633 C C . CYS A 1 86 ? -11.178 5.861 15.045 1.00 95.31 86 CYS A C 1
ATOM 635 O O . CYS A 1 86 ? -10.685 6.979 15.000 1.00 95.31 86 CYS A O 1
ATOM 637 N N . CYS A 1 87 ? -11.603 5.231 13.948 1.00 93.00 87 CYS A N 1
ATOM 638 C CA . CYS A 1 87 ? -11.414 5.813 12.621 1.00 93.00 87 CYS A CA 1
ATOM 639 C C . CYS A 1 87 ? -12.051 7.206 12.472 1.00 93.00 87 CYS A C 1
ATOM 641 O O . CYS A 1 87 ? -11.537 8.038 11.727 1.00 93.00 87 CYS A O 1
ATOM 643 N N . THR A 1 88 ? -13.108 7.506 13.230 1.00 92.56 88 THR A N 1
ATOM 644 C CA . THR A 1 88 ? -13.792 8.803 13.210 1.00 92.56 88 THR A CA 1
ATOM 645 C C . THR A 1 88 ? -12.949 9.917 13.839 1.00 92.56 88 THR A C 1
ATOM 647 O O . THR A 1 88 ? -12.931 11.038 13.338 1.00 92.56 88 THR A O 1
ATOM 650 N N . VAL A 1 89 ? -12.238 9.620 14.931 1.00 92.81 89 VAL A N 1
ATOM 651 C CA . VAL A 1 89 ? -11.468 10.607 15.719 1.00 92.81 89 VAL A CA 1
ATOM 652 C C . VAL A 1 89 ? -9.951 10.481 15.543 1.00 92.81 89 VAL A C 1
ATOM 654 O O . VAL A 1 89 ? -9.197 11.320 16.023 1.00 92.81 89 VAL A O 1
ATOM 657 N N . ASN A 1 90 ? -9.492 9.457 14.822 1.00 93.44 90 ASN A N 1
ATOM 658 C CA . ASN A 1 90 ? -8.086 9.119 14.606 1.00 93.44 90 ASN A CA 1
ATOM 659 C C . ASN A 1 90 ? -7.700 9.230 13.121 1.00 93.44 90 ASN A C 1
ATOM 661 O O . ASN A 1 90 ? -7.040 8.354 12.564 1.00 93.44 90 ASN A O 1
ATOM 665 N N . LYS A 1 91 ? -8.153 10.299 12.449 1.00 91.06 91 LYS A N 1
ATOM 666 C CA . LYS A 1 91 ? -7.803 10.614 11.048 1.00 91.06 91 LYS A CA 1
ATOM 667 C C . LYS A 1 91 ? -8.079 9.460 10.062 1.00 91.06 91 LYS A C 1
ATOM 669 O O . LYS A 1 91 ? -7.304 9.237 9.138 1.00 91.06 91 LYS A O 1
ATOM 674 N N . GLY A 1 92 ? -9.164 8.712 10.266 1.00 90.75 92 GLY A N 1
ATOM 675 C CA . GLY A 1 92 ? -9.521 7.535 9.465 1.00 90.75 92 GLY A CA 1
ATOM 676 C C . GLY A 1 92 ? -8.951 6.212 9.984 1.00 90.75 92 GLY A C 1
ATOM 677 O O . GLY A 1 92 ? -9.436 5.155 9.593 1.00 90.75 92 GLY A O 1
ATOM 678 N N . SER A 1 93 ? -7.980 6.232 10.896 1.00 93.31 93 SER A N 1
ATOM 679 C CA . SER A 1 93 ? -7.286 5.024 11.339 1.00 93.31 93 SER A CA 1
ATOM 680 C C . SER A 1 93 ? -8.095 4.198 12.338 1.00 93.31 93 SER A C 1
ATOM 682 O O . SER A 1 93 ? -8.479 4.674 13.409 1.00 93.31 93 SER A O 1
ATOM 684 N N . ASN A 1 94 ? -8.326 2.927 12.015 1.00 94.56 94 ASN A N 1
ATOM 685 C CA . ASN A 1 94 ? -9.024 1.973 12.876 1.00 94.56 94 ASN A CA 1
ATOM 686 C C . ASN A 1 94 ? -8.050 1.301 13.860 1.00 94.56 94 ASN A C 1
ATOM 688 O O . ASN A 1 94 ? -7.856 0.090 13.855 1.00 94.56 94 ASN A O 1
ATOM 692 N N . THR A 1 95 ? -7.393 2.122 14.673 1.00 94.69 95 THR A N 1
ATOM 693 C CA . THR A 1 95 ? -6.445 1.709 15.714 1.00 94.69 95 THR A CA 1
ATOM 694 C C . THR A 1 95 ? -6.554 2.656 16.905 1.00 94.69 95 THR A C 1
ATOM 696 O O . THR A 1 95 ? -7.099 3.760 16.768 1.00 94.69 95 THR A O 1
ATOM 699 N N . CYS A 1 96 ? -6.027 2.254 18.060 1.00 95.69 96 CYS A N 1
ATOM 700 C CA . CYS A 1 96 ? -6.020 3.105 19.238 1.00 95.69 96 CYS A CA 1
ATOM 701 C C . CYS A 1 96 ? -5.173 4.363 18.969 1.00 95.69 96 CYS A C 1
ATOM 703 O O . CYS A 1 96 ? -4.014 4.249 18.564 1.00 95.69 96 CYS A O 1
ATOM 705 N N . PRO A 1 97 ? -5.725 5.576 19.159 1.00 95.69 97 PRO A N 1
ATOM 706 C CA . PRO A 1 97 ? -4.984 6.812 18.949 1.00 95.69 97 PRO A CA 1
ATOM 707 C C . PRO A 1 97 ? -3.819 6.952 19.945 1.00 95.69 97 PRO A C 1
ATOM 709 O O . PRO A 1 97 ? -3.845 6.341 21.023 1.00 95.69 97 PRO A O 1
ATOM 712 N N . PRO A 1 98 ? -2.808 7.784 19.631 1.00 94.56 98 PRO A N 1
ATOM 713 C CA . PRO A 1 98 ? -1.710 8.073 20.548 1.00 94.56 98 PRO A CA 1
ATOM 714 C C . PRO A 1 98 ? -2.208 8.480 21.939 1.00 94.56 98 PRO A C 1
ATOM 716 O O . PRO A 1 98 ? -3.178 9.221 22.076 1.00 94.56 98 PRO A O 1
ATOM 719 N N . GLY A 1 99 ? -1.552 7.974 22.985 1.00 93.56 99 GLY A N 1
ATOM 720 C CA . GLY A 1 99 ? -1.979 8.212 24.365 1.00 93.56 99 GLY A CA 1
ATOM 721 C C . GLY A 1 99 ? -3.172 7.362 24.814 1.00 93.56 99 GLY A C 1
ATOM 722 O O . GLY A 1 99 ? -3.702 7.614 25.893 1.00 93.56 99 GLY A O 1
ATOM 723 N N . SER A 1 100 ? -3.584 6.354 24.043 1.00 95.50 100 SER A N 1
ATOM 724 C CA . SER A 1 100 ? -4.577 5.349 24.445 1.00 95.50 100 SER A CA 1
ATOM 725 C C . SER A 1 100 ? -4.043 3.924 24.249 1.00 95.50 100 SER A C 1
ATOM 727 O O . SER A 1 100 ? -2.923 3.738 23.769 1.00 95.50 100 SER A O 1
ATOM 729 N N . PHE A 1 101 ? -4.794 2.918 24.693 1.00 95.50 101 PHE A N 1
ATOM 730 C CA . PHE A 1 101 ? -4.451 1.503 24.533 1.00 95.50 101 PHE A CA 1
ATOM 731 C C . PHE A 1 101 ? -5.705 0.624 24.575 1.00 95.50 101 PHE A C 1
ATOM 733 O O . PHE A 1 101 ? -6.689 0.982 25.225 1.00 95.50 101 PHE A O 1
ATOM 740 N N . ALA A 1 102 ? -5.664 -0.540 23.923 1.00 95.88 102 ALA A N 1
ATOM 741 C CA . ALA A 1 102 ? -6.737 -1.526 24.002 1.00 95.88 102 ALA A CA 1
ATOM 742 C C . ALA A 1 102 ? -6.843 -2.068 25.436 1.00 95.88 102 ALA A C 1
ATOM 744 O O . ALA A 1 102 ? -5.873 -2.627 25.954 1.00 95.88 102 ALA A O 1
ATOM 745 N N . ALA A 1 103 ? -7.998 -1.916 26.089 1.00 94.69 103 ALA A N 1
ATOM 746 C CA . ALA A 1 103 ? -8.167 -2.292 27.501 1.00 94.69 103 ALA A CA 1
ATOM 747 C C . ALA A 1 103 ? -9.250 -3.355 27.749 1.00 94.69 103 ALA A C 1
ATOM 749 O O . ALA A 1 103 ? -9.226 -4.042 28.777 1.00 94.69 103 ALA A O 1
ATOM 750 N N . GLY A 1 104 ? -10.190 -3.514 26.820 1.00 93.38 104 GLY A N 1
ATOM 751 C CA . GLY A 1 104 ? -11.285 -4.475 26.912 1.00 93.38 104 GLY A CA 1
ATOM 752 C C . GLY A 1 104 ? -11.944 -4.703 25.560 1.00 93.38 104 GLY A C 1
ATOM 753 O O . GLY A 1 104 ? -11.760 -3.904 24.641 1.00 93.38 104 GLY A O 1
ATOM 754 N N . TRP A 1 105 ? -12.682 -5.805 25.428 1.00 95.31 105 TRP A N 1
ATOM 755 C CA . TRP A 1 105 ? -13.340 -6.148 24.171 1.00 95.31 105 TRP A CA 1
ATOM 756 C C . TRP A 1 105 ? -14.530 -7.093 24.360 1.00 95.31 105 TRP A C 1
ATOM 758 O O . TRP A 1 105 ? -14.589 -7.888 25.298 1.00 95.31 105 TRP A O 1
ATOM 768 N N . TRP A 1 106 ? -15.457 -7.070 23.408 1.00 94.69 106 TRP A N 1
ATOM 769 C CA . TRP A 1 106 ? -16.514 -8.075 23.293 1.00 94.69 106 TRP A CA 1
ATOM 770 C C . TRP A 1 106 ? -16.716 -8.474 21.833 1.00 94.69 106 TRP A C 1
ATOM 772 O O . TRP A 1 106 ? -16.323 -7.755 20.909 1.00 94.69 106 TRP A O 1
ATOM 782 N N . LYS A 1 107 ? -17.320 -9.645 21.625 1.00 94.62 107 LYS A N 1
ATOM 783 C CA . LYS A 1 107 ? -17.745 -10.113 20.302 1.00 94.62 107 LYS A CA 1
ATOM 784 C C . LYS A 1 107 ? -19.240 -9.890 20.089 1.00 94.62 107 LYS A C 1
ATOM 786 O O . LYS A 1 107 ? -20.023 -9.916 21.038 1.00 94.62 107 LYS A O 1
ATOM 791 N N . ALA A 1 108 ? -19.620 -9.731 18.834 1.00 89.88 108 ALA A N 1
ATOM 792 C CA . ALA A 1 108 ? -20.993 -9.673 18.365 1.00 89.88 108 ALA A CA 1
ATOM 793 C C . ALA A 1 108 ? -21.129 -10.602 17.153 1.00 89.88 108 ALA A C 1
ATOM 795 O O . ALA A 1 108 ? -20.348 -10.492 16.206 1.00 89.88 108 ALA A O 1
ATOM 796 N N . ALA A 1 109 ? -22.056 -11.554 17.208 1.00 88.44 109 ALA A N 1
ATOM 797 C CA . ALA A 1 109 ? -22.280 -12.518 16.131 1.00 88.44 109 ALA A CA 1
ATOM 798 C C . ALA A 1 109 ? -22.990 -11.890 14.915 1.00 88.44 109 ALA A C 1
ATOM 800 O O . ALA A 1 109 ? -23.561 -10.803 15.012 1.00 88.44 109 ALA A O 1
ATOM 801 N N . ASP A 1 110 ? -22.959 -12.600 13.783 1.00 85.38 110 ASP A N 1
ATOM 802 C CA . ASP A 1 110 ? -23.790 -12.346 12.597 1.00 85.38 110 ASP A CA 1
ATOM 803 C C . ASP A 1 110 ? -23.680 -10.930 12.003 1.00 85.38 110 ASP A C 1
ATOM 805 O O . ASP A 1 110 ? -24.650 -10.358 11.493 1.00 85.38 110 ASP A O 1
ATOM 809 N N . SER A 1 111 ? -22.486 -10.339 12.051 1.00 85.38 111 SER A N 1
ATOM 810 C CA . SER A 1 111 ? -22.269 -8.989 11.535 1.00 85.38 111 SER A CA 1
ATOM 811 C C . SER A 1 111 ? -22.206 -8.983 10.010 1.00 85.38 111 SER A C 1
ATOM 813 O O . SER A 1 111 ? -21.340 -9.631 9.412 1.00 85.38 111 SER A O 1
ATOM 815 N N . SER A 1 112 ? -23.057 -8.187 9.354 1.00 84.19 112 SER A N 1
ATOM 816 C CA . SER A 1 112 ? -22.999 -8.020 7.895 1.00 84.19 112 SER A CA 1
ATOM 817 C C . SER A 1 112 ? -21.684 -7.370 7.457 1.00 84.19 112 SER A C 1
ATOM 819 O O . SER A 1 112 ? -21.143 -7.697 6.404 1.00 84.19 112 SER A O 1
ATOM 821 N N . TRP A 1 113 ? -21.105 -6.530 8.315 1.00 86.19 113 TRP A N 1
ATOM 822 C CA . TRP A 1 113 ? -19.821 -5.866 8.105 1.00 86.19 113 TRP A CA 1
ATOM 823 C C . TRP A 1 113 ? -18.614 -6.806 8.169 1.00 86.19 113 TRP A C 1
ATOM 825 O O . TRP A 1 113 ? -17.554 -6.452 7.669 1.00 86.19 113 TRP A O 1
ATOM 835 N N . CYS A 1 114 ? -18.773 -7.996 8.754 1.00 90.12 114 CYS A N 1
ATOM 836 C CA . CYS A 1 114 ? -17.765 -9.057 8.774 1.00 90.12 114 CYS A CA 1
ATOM 837 C C . CYS A 1 114 ? -18.211 -10.282 7.967 1.00 90.12 114 CYS A C 1
ATOM 839 O O . CYS A 1 114 ? -17.849 -11.411 8.291 1.00 90.12 114 CYS A O 1
ATOM 841 N N . CYS A 1 115 ? -19.007 -10.060 6.914 1.00 88.19 115 CYS A N 1
ATOM 842 C CA . CYS A 1 115 ? -19.488 -11.095 5.999 1.00 88.19 115 CYS A CA 1
ATOM 843 C C . CYS A 1 115 ? -20.246 -12.241 6.697 1.00 88.19 115 CYS A C 1
ATOM 845 O O . CYS A 1 115 ? -20.106 -13.401 6.321 1.00 88.19 115 CYS A O 1
ATOM 847 N N . GLY A 1 116 ? -21.037 -11.914 7.725 1.00 86.25 116 GLY A N 1
ATOM 848 C CA . GLY A 1 116 ? -21.798 -12.875 8.530 1.00 86.25 116 GLY A CA 1
ATOM 849 C C . GLY A 1 116 ? -21.014 -13.477 9.698 1.00 86.25 116 GLY A C 1
ATOM 850 O O . GLY A 1 116 ? -21.588 -14.208 10.497 1.00 86.25 116 GLY A O 1
ATOM 851 N N . GLY A 1 117 ? -19.723 -13.162 9.827 1.00 89.12 117 GLY A N 1
ATOM 852 C CA . GLY A 1 117 ? -18.890 -13.609 10.938 1.00 89.12 117 GLY A CA 1
ATOM 853 C C . GLY A 1 117 ? -19.060 -12.786 12.217 1.00 89.12 117 GLY A C 1
ATOM 854 O O . GLY A 1 117 ? -19.896 -11.883 12.328 1.00 89.12 117 GLY A O 1
ATOM 855 N N . TYR A 1 118 ? -18.204 -13.086 13.194 1.00 92.62 118 TYR A N 1
ATOM 856 C CA . TYR A 1 118 ? -18.090 -12.283 14.405 1.00 92.62 118 TYR A CA 1
ATOM 857 C C . TYR A 1 118 ? -17.451 -10.927 14.109 1.00 92.62 118 TYR A C 1
ATOM 859 O O . TYR A 1 118 ? -16.458 -10.825 13.388 1.00 92.62 118 TYR A O 1
ATOM 867 N N . ARG A 1 119 ? -17.994 -9.893 14.747 1.00 92.31 119 ARG A N 1
ATOM 868 C CA . ARG A 1 119 ? -17.381 -8.574 14.864 1.00 92.31 119 ARG A CA 1
ATOM 869 C C . ARG A 1 119 ? -16.880 -8.386 16.284 1.00 92.31 119 ARG A C 1
ATOM 871 O O . ARG A 1 119 ? -17.599 -8.647 17.246 1.00 92.31 119 ARG A O 1
ATOM 878 N N . TYR A 1 120 ? -15.651 -7.925 16.410 1.00 94.56 120 TYR A N 1
ATOM 879 C CA . TYR A 1 120 ? -14.988 -7.677 17.678 1.00 94.56 120 TYR A CA 1
ATOM 880 C C . TYR A 1 120 ? -14.888 -6.175 17.879 1.00 94.56 120 TYR A C 1
ATOM 882 O O . TYR A 1 120 ? -14.328 -5.470 17.038 1.00 94.56 120 TYR A O 1
ATOM 890 N N . ILE A 1 121 ? -15.451 -5.688 18.980 1.00 94.31 121 ILE A N 1
ATOM 891 C CA . ILE A 1 121 ? -15.369 -4.282 19.356 1.00 94.31 121 ILE A CA 1
ATOM 892 C C . ILE A 1 121 ? -14.382 -4.167 20.508 1.00 94.31 121 ILE A C 1
ATOM 894 O O . ILE A 1 121 ? -14.539 -4.835 21.530 1.00 94.31 121 ILE A O 1
ATOM 898 N N . ILE A 1 122 ? -13.361 -3.338 20.321 1.00 95.56 122 ILE A N 1
ATOM 899 C CA . ILE A 1 122 ? -12.278 -3.144 21.284 1.00 95.56 122 ILE A CA 1
ATOM 900 C C . ILE A 1 122 ? -12.340 -1.715 21.803 1.00 95.56 122 ILE A C 1
ATOM 902 O O . ILE A 1 122 ? -12.336 -0.774 21.010 1.00 95.56 122 ILE A O 1
ATOM 906 N N . ASP A 1 123 ? -12.373 -1.548 23.120 1.00 95.31 123 ASP A N 1
ATOM 907 C CA . ASP A 1 123 ? -12.296 -0.240 23.764 1.00 95.31 123 ASP A CA 1
ATOM 908 C C . ASP A 1 123 ? -10.833 0.218 23.861 1.00 95.31 123 ASP A C 1
ATOM 910 O O . ASP A 1 123 ? -9.989 -0.450 24.471 1.00 95.31 123 ASP A O 1
ATOM 914 N N . CYS A 1 124 ? -10.546 1.384 23.280 1.00 96.75 124 CYS A N 1
ATOM 915 C CA . CYS A 1 124 ? -9.286 2.093 23.463 1.00 96.75 124 CYS A CA 1
ATOM 916 C C . CYS A 1 124 ? -9.435 3.076 24.624 1.00 96.75 124 CYS A C 1
ATOM 918 O O . CYS A 1 124 ? -10.047 4.137 24.476 1.00 96.75 124 CYS A O 1
ATOM 920 N N . ASN A 1 125 ? -8.872 2.741 25.781 1.00 95.94 125 ASN A N 1
ATOM 921 C CA . ASN A 1 125 ? -8.906 3.600 26.959 1.00 95.94 125 ASN A CA 1
ATOM 922 C C . ASN A 1 125 ? -7.736 4.581 26.960 1.00 95.94 125 ASN A C 1
ATOM 924 O O . ASN A 1 125 ? -6.623 4.261 26.539 1.00 95.94 125 ASN A O 1
ATOM 928 N N . ALA A 1 126 ? -7.985 5.783 27.470 1.00 95.44 126 ALA A N 1
ATOM 929 C CA . ALA A 1 126 ? -6.966 6.802 27.650 1.00 95.44 126 ALA A CA 1
ATOM 930 C C . ALA A 1 126 ? -5.883 6.323 28.622 1.00 95.44 126 ALA A C 1
ATOM 932 O O . ALA A 1 126 ? -6.159 5.616 29.594 1.00 95.44 126 ALA A O 1
ATOM 933 N N . ARG A 1 127 ? -4.642 6.749 28.399 1.00 93.31 127 ARG A N 1
ATOM 934 C CA . ARG A 1 127 ? -3.589 6.645 29.407 1.00 93.31 127 ARG A CA 1
ATOM 935 C C . ARG A 1 127 ? -3.773 7.746 30.445 1.00 93.31 127 ARG A C 1
ATOM 937 O O . ARG A 1 127 ? -4.169 8.868 30.128 1.00 93.31 127 ARG A O 1
ATOM 944 N N . CYS A 1 128 ? -3.454 7.413 31.686 1.00 91.25 128 CYS A N 1
ATOM 945 C CA . CYS A 1 128 ? -3.374 8.372 32.775 1.00 91.25 128 CYS A CA 1
ATOM 946 C C . CYS A 1 128 ? -2.046 9.119 32.648 1.00 91.25 128 CYS A C 1
ATOM 948 O O . CYS A 1 128 ? -0.987 8.511 32.769 1.00 91.25 128 CYS A O 1
ATOM 950 N N . THR A 1 129 ? -2.096 10.412 32.329 1.00 83.44 129 THR A N 1
ATOM 951 C CA . THR A 1 129 ? -0.889 11.190 31.985 1.00 83.44 129 THR A CA 1
ATOM 952 C C . THR A 1 129 ? -0.246 11.878 33.184 1.00 83.44 129 THR A C 1
ATOM 954 O O . THR A 1 129 ? 0.944 12.167 33.148 1.00 83.44 129 THR A O 1
ATOM 957 N N . LYS A 1 130 ? -1.030 12.163 34.232 1.00 83.69 130 LYS A N 1
ATOM 958 C CA . LYS A 1 130 ? -0.622 13.048 35.338 1.00 83.69 130 LYS A CA 1
ATOM 959 C C . LYS A 1 130 ? -0.981 12.546 36.736 1.00 83.69 130 LYS A C 1
ATOM 961 O O . LYS A 1 130 ? -0.623 13.192 37.710 1.00 83.69 130 LYS A O 1
ATOM 966 N N . CYS A 1 131 ? -1.711 11.438 36.862 1.00 86.50 131 CYS A N 1
ATOM 967 C CA . CYS A 1 131 ? -2.103 10.927 38.173 1.00 86.50 131 CYS A CA 1
ATOM 968 C C . CYS A 1 131 ? -2.187 9.403 38.228 1.00 86.50 131 CYS A C 1
ATOM 970 O O . CYS A 1 131 ? -2.263 8.727 37.198 1.00 86.50 131 CYS A O 1
ATOM 972 N N . GLY A 1 132 ? -2.166 8.888 39.459 1.00 82.94 132 GLY A N 1
ATOM 973 C CA . GLY A 1 132 ? -2.307 7.470 39.767 1.00 82.94 132 GLY A CA 1
ATOM 974 C C . GLY A 1 132 ? -3.743 6.952 39.653 1.00 82.94 132 GLY A C 1
ATOM 975 O O . GLY A 1 132 ? -4.678 7.659 39.271 1.00 82.94 132 GLY A O 1
ATOM 976 N N . CYS A 1 133 ? -3.913 5.676 39.988 1.00 87.44 133 CYS A N 1
ATOM 977 C CA . CYS A 1 133 ? -5.210 5.009 39.991 1.00 87.44 133 CYS A CA 1
ATOM 978 C C . CYS A 1 133 ? -6.105 5.552 41.107 1.00 87.44 133 CYS A C 1
ATOM 980 O O . CYS A 1 133 ? -5.715 5.542 42.272 1.00 87.44 133 CYS A O 1
ATOM 982 N N . GLY A 1 134 ? -7.334 5.920 40.756 1.00 82.31 134 GLY A N 1
ATOM 983 C CA . GLY A 1 134 ? -8.438 5.987 41.703 1.00 82.31 134 GLY A CA 1
ATOM 984 C C . GLY A 1 134 ? -9.106 4.619 41.884 1.00 82.31 134 GLY A C 1
ATOM 985 O O . GLY A 1 134 ? -8.555 3.567 41.540 1.00 82.31 134 GLY A O 1
ATOM 986 N N . ARG A 1 135 ? -10.333 4.634 42.415 1.00 77.69 135 ARG A N 1
ATOM 987 C CA . ARG A 1 135 ? -11.156 3.425 42.579 1.00 77.69 135 ARG A CA 1
ATOM 988 C C . ARG A 1 135 ? -11.446 2.765 41.224 1.00 77.69 135 ARG A C 1
ATOM 990 O O . ARG A 1 135 ? -11.613 3.443 40.214 1.00 77.69 135 ARG A O 1
ATOM 997 N N . GLY A 1 136 ? -11.497 1.432 41.208 1.00 79.19 136 GLY A N 1
ATOM 998 C CA . GLY A 1 136 ? -11.807 0.656 40.001 1.00 79.19 136 GLY A CA 1
ATOM 999 C C . GLY A 1 136 ? -10.731 0.713 38.913 1.00 79.19 136 GLY A C 1
ATOM 1000 O O . GLY A 1 136 ? -11.050 0.513 37.746 1.00 79.19 136 GLY A O 1
ATOM 1001 N N . HIS A 1 137 ? -9.473 1.005 39.273 1.00 88.00 137 HIS A N 1
ATOM 1002 C CA . HIS A 1 137 ? -8.351 1.116 38.328 1.00 88.00 137 HIS A CA 1
ATOM 1003 C C . HIS A 1 137 ? -8.507 2.246 37.294 1.00 88.00 137 HIS A C 1
ATOM 1005 O O . HIS A 1 137 ? -7.863 2.232 36.241 1.00 88.00 137 HIS A O 1
ATOM 1011 N N . LEU A 1 138 ? -9.338 3.248 37.602 1.00 91.56 138 LEU A N 1
ATOM 1012 C CA . LEU A 1 138 ? -9.564 4.418 36.761 1.00 91.56 138 LEU A CA 1
ATOM 1013 C C . LEU A 1 138 ? -8.912 5.660 37.369 1.00 91.56 138 LEU A C 1
ATOM 1015 O O . LEU A 1 138 ? -9.104 5.950 38.547 1.00 91.56 138 LEU A O 1
ATOM 1019 N N . CYS A 1 139 ? -8.142 6.408 36.581 1.00 91.50 139 CYS A N 1
ATOM 1020 C CA . CYS A 1 139 ? -7.635 7.713 37.014 1.00 91.50 139 CYS A CA 1
ATOM 1021 C C . CYS A 1 139 ? -8.689 8.815 36.859 1.00 91.50 139 CYS A C 1
ATOM 1023 O O . CYS A 1 139 ? -9.650 8.679 36.095 1.00 91.50 139 CYS A O 1
ATOM 1025 N N . ASN A 1 140 ? -8.485 9.931 37.567 1.00 90.75 140 ASN A N 1
ATOM 1026 C CA . ASN A 1 140 ? -9.366 11.093 37.484 1.00 90.75 140 ASN A CA 1
ATOM 1027 C C . ASN A 1 140 ? -9.452 11.617 36.038 1.00 90.75 140 ASN A C 1
ATOM 1029 O O . ASN A 1 140 ? -8.449 11.649 35.321 1.00 90.75 140 ASN A O 1
ATOM 1033 N N . SER A 1 141 ? -10.649 12.047 35.628 1.00 89.88 141 SER A N 1
ATOM 1034 C CA . SER A 1 141 ? -10.912 12.619 34.303 1.00 89.88 141 SER A CA 1
ATOM 1035 C C . SER A 1 141 ? -10.038 13.810 33.923 1.00 89.88 141 SER A C 1
ATOM 1037 O O . SER A 1 141 ? -9.709 13.967 32.750 1.00 89.88 141 SER A O 1
ATOM 1039 N N . SER A 1 142 ? -9.564 14.588 34.900 1.00 89.19 142 SER A N 1
ATOM 1040 C CA . SER A 1 142 ? -8.601 15.672 34.671 1.00 89.19 142 SER A CA 1
ATOM 1041 C C . SER A 1 142 ? -7.220 15.188 34.203 1.00 89.19 142 SER A C 1
ATOM 1043 O O . SER A 1 142 ? -6.446 15.974 33.658 1.00 89.19 142 SER A O 1
ATOM 1045 N N . CYS A 1 143 ? -6.906 13.902 34.385 1.00 89.75 143 CYS A N 1
ATOM 1046 C CA . CYS A 1 143 ? -5.621 13.296 34.031 1.00 89.75 143 CYS A CA 1
ATOM 1047 C C . CYS A 1 143 ? -5.655 12.470 32.745 1.00 89.75 143 CYS A C 1
ATOM 1049 O O . CYS A 1 143 ? -4.626 11.898 32.356 1.00 89.75 143 CYS A O 1
ATOM 1051 N N . TRP A 1 144 ? -6.825 12.316 32.127 1.00 92.31 144 TRP A N 1
ATOM 1052 C CA . TRP A 1 144 ? -6.951 11.551 30.895 1.00 92.31 144 TRP A CA 1
ATOM 1053 C C . TRP A 1 144 ? -6.167 12.247 29.777 1.00 92.31 144 TRP A C 1
ATOM 1055 O O . TRP A 1 144 ? -6.118 13.472 29.695 1.00 92.31 144 TRP A O 1
ATOM 1065 N N . SER A 1 145 ? -5.575 11.466 28.874 1.00 91.12 145 SER A N 1
ATOM 1066 C CA . SER A 1 145 ? -4.958 11.981 27.640 1.00 91.12 145 SER A CA 1
ATOM 1067 C C . SER A 1 145 ? -5.964 12.591 26.649 1.00 91.12 145 SER A C 1
ATOM 1069 O O . SER A 1 145 ? -5.576 13.061 25.582 1.00 91.12 145 SER A O 1
ATOM 1071 N N . CYS A 1 146 ? -7.255 12.585 26.982 1.00 91.31 146 CYS A N 1
ATOM 1072 C CA . CYS A 1 146 ? -8.350 13.111 26.180 1.00 91.31 146 CYS A CA 1
ATOM 1073 C C . CYS A 1 146 ? -9.375 13.834 27.063 1.00 91.31 146 CYS A C 1
ATOM 1075 O O . CYS A 1 146 ? -9.344 13.733 28.288 1.00 91.31 146 CYS A O 1
ATOM 1077 N N . LYS A 1 147 ? -10.308 14.553 26.431 1.00 90.75 147 LYS A N 1
ATOM 1078 C CA . LYS A 1 147 ? -11.428 15.228 27.101 1.00 90.75 147 LYS A CA 1
ATOM 1079 C C . LYS A 1 147 ? -12.759 14.693 26.586 1.00 90.75 147 LYS A C 1
ATOM 1081 O O . LYS A 1 147 ? -12.875 14.382 25.396 1.00 90.75 147 LYS A O 1
ATOM 1086 N N . CYS A 1 148 ? -13.754 14.625 27.472 1.00 91.88 148 CYS A N 1
ATOM 1087 C CA . CYS A 1 148 ? -15.108 14.243 27.092 1.00 91.88 148 CYS A CA 1
ATOM 1088 C C . CYS A 1 148 ? -15.657 15.199 26.029 1.00 91.88 148 CYS A C 1
ATOM 1090 O O . CYS A 1 148 ? -15.589 16.420 26.163 1.00 91.88 148 CYS A O 1
ATOM 1092 N N . GLY A 1 149 ? -16.194 14.618 24.964 1.00 91.12 149 GLY A N 1
ATOM 1093 C CA . GLY A 1 149 ? -16.782 15.323 23.843 1.00 91.12 149 GLY A CA 1
ATOM 1094 C C . GLY A 1 149 ? -17.666 14.399 23.017 1.00 91.12 149 GLY A C 1
ATOM 1095 O O . GLY A 1 149 ? -18.140 13.356 23.478 1.00 91.12 149 GLY A O 1
ATOM 1096 N N . ARG A 1 150 ? -17.895 14.787 21.767 1.00 90.50 150 ARG A N 1
ATOM 1097 C CA . ARG A 1 150 ? -18.685 14.024 20.799 1.00 90.50 150 ARG A CA 1
ATOM 1098 C C . ARG A 1 150 ? -17.870 13.857 19.525 1.00 90.50 150 ARG A C 1
ATOM 1100 O O . ARG A 1 150 ? -16.986 14.669 19.256 1.00 90.50 150 ARG A O 1
ATOM 1107 N N . GLY A 1 151 ? -18.159 12.810 18.760 1.00 85.19 151 GLY A N 1
ATOM 1108 C CA . GLY A 1 151 ? -17.593 12.664 17.426 1.00 85.19 151 GLY A CA 1
ATOM 1109 C C . GLY A 1 151 ? -17.971 13.847 16.517 1.00 85.19 151 GLY A C 1
ATOM 1110 O O . GLY A 1 151 ? -18.946 14.552 16.803 1.00 85.19 151 GLY A O 1
ATOM 1111 N N . PRO A 1 152 ? -17.200 14.104 15.444 1.00 83.81 152 PRO A N 1
ATOM 1112 C CA . PRO A 1 152 ? -17.384 15.268 14.584 1.00 83.81 152 PRO A CA 1
ATOM 1113 C C . PRO A 1 152 ? -18.784 15.290 13.971 1.00 83.81 152 PRO A C 1
ATOM 1115 O O . PRO A 1 152 ? -19.241 14.271 13.452 1.00 83.81 152 PRO A O 1
ATOM 1118 N N . SER A 1 153 ? -19.432 16.458 13.965 1.00 80.38 153 SER A N 1
ATOM 1119 C CA . SER A 1 153 ? -20.744 16.659 13.328 1.00 80.38 153 SER A CA 1
ATOM 1120 C C . SER A 1 153 ? -20.709 16.438 11.814 1.00 80.38 153 SER A C 1
ATOM 1122 O O . SER A 1 153 ? -21.710 16.028 11.235 1.00 80.38 153 SER A O 1
ATOM 1124 N N . SER A 1 154 ? -19.544 16.648 11.193 1.00 77.00 154 SER A N 1
ATOM 1125 C CA . SER A 1 154 ? -19.262 16.331 9.789 1.00 77.00 154 SER A CA 1
ATOM 1126 C C . SER A 1 154 ? -19.192 14.829 9.501 1.00 77.00 154 SER A C 1
ATOM 1128 O O . SER A 1 154 ? -19.172 14.422 8.341 1.00 77.00 154 SER A O 1
ATOM 1130 N N . SER A 1 155 ? -19.147 13.995 10.542 1.00 78.38 155 SER A N 1
ATOM 1131 C CA . SER A 1 155 ? -19.194 12.545 10.429 1.00 78.38 155 SER A CA 1
ATOM 1132 C C . SER A 1 155 ? -20.555 12.016 10.870 1.00 78.38 155 SER A C 1
ATOM 1134 O O . SER A 1 155 ? -21.246 12.597 11.707 1.00 78.38 155 SER A O 1
ATOM 1136 N N . CYS A 1 156 ? -20.906 10.842 10.359 1.00 80.44 156 CYS A N 1
ATOM 1137 C CA . CYS A 1 156 ? -22.088 10.124 10.812 1.00 80.44 156 CYS A CA 1
ATOM 1138 C C . CYS A 1 156 ? -21.970 9.555 12.225 1.00 80.44 156 CYS A C 1
ATOM 1140 O O . CYS A 1 156 ? -22.966 9.082 12.760 1.00 80.44 156 CYS A O 1
ATOM 1142 N N . ASP A 1 157 ? -20.777 9.558 12.818 1.00 87.12 157 ASP A N 1
ATOM 1143 C CA . ASP A 1 157 ? -20.518 8.953 14.113 1.00 87.12 157 ASP A CA 1
ATOM 1144 C C . ASP A 1 157 ? -20.314 10.030 15.184 1.00 87.12 157 ASP A C 1
ATOM 1146 O O . ASP A 1 157 ? -19.200 10.357 15.577 1.00 87.12 157 ASP A O 1
ATOM 1150 N N . GLN A 1 158 ? -21.426 10.590 15.658 1.00 88.62 158 GLN A N 1
ATOM 1151 C CA . GLN A 1 158 ? -21.479 11.655 16.668 1.00 88.62 158 GLN A CA 1
ATOM 1152 C C . GLN A 1 158 ? -21.573 11.109 18.101 1.00 88.62 158 GLN A C 1
ATOM 1154 O O . GLN A 1 158 ? -22.046 11.795 19.014 1.00 88.62 158 GLN A O 1
ATOM 1159 N N . ARG A 1 159 ? -21.171 9.852 18.312 1.00 89.94 159 ARG A N 1
ATOM 1160 C CA . ARG A 1 159 ? -21.173 9.186 19.618 1.00 89.94 159 ARG A CA 1
ATOM 1161 C C . ARG A 1 159 ? -20.236 9.881 20.601 1.00 89.94 159 ARG A C 1
ATOM 1163 O O . ARG A 1 159 ? -19.439 10.745 20.234 1.00 89.94 159 ARG A O 1
ATOM 1170 N N . ARG A 1 160 ? -20.345 9.522 21.881 1.00 91.06 160 ARG A N 1
ATOM 1171 C CA . ARG A 1 160 ? -19.492 10.108 22.920 1.00 91.06 160 ARG A CA 1
ATOM 1172 C C . ARG A 1 160 ? -18.031 9.751 22.659 1.00 91.06 160 ARG A C 1
ATOM 1174 O O . ARG A 1 160 ? -17.712 8.625 22.292 1.00 91.06 160 ARG A O 1
ATOM 1181 N N . HIS A 1 161 ? -17.149 10.708 22.880 1.00 91.62 161 HIS A N 1
ATOM 1182 C CA . HIS A 1 161 ? -15.704 10.546 22.800 1.00 91.62 161 HIS A CA 1
ATOM 1183 C C . HIS A 1 161 ? -15.132 10.806 24.189 1.00 91.62 161 HIS A C 1
ATOM 1185 O O . HIS A 1 161 ? -15.382 11.877 24.736 1.00 91.62 161 HIS A O 1
ATOM 1191 N N . CYS A 1 162 ? -14.389 9.859 24.767 1.00 92.50 162 CYS A N 1
ATOM 1192 C CA . CYS A 1 162 ? -13.718 10.052 26.059 1.00 92.50 162 CYS A CA 1
ATOM 1193 C C . CYS A 1 162 ? -14.661 10.465 27.216 1.00 92.50 162 CYS A C 1
ATOM 1195 O O . CYS A 1 162 ? -14.293 11.253 28.078 1.00 92.50 162 CYS A O 1
ATOM 1197 N N . CYS A 1 163 ? -15.902 9.970 27.237 1.00 90.50 163 CYS A N 1
ATOM 1198 C CA . CYS A 1 163 ? -16.875 10.291 28.299 1.00 90.50 163 CYS A CA 1
ATOM 1199 C C . CYS A 1 163 ? -17.245 9.090 29.170 1.00 90.50 163 CYS A C 1
ATOM 1201 O O . CYS A 1 163 ? -17.721 9.263 30.286 1.00 90.50 163 CYS A O 1
ATOM 1203 N N . ASN A 1 164 ? -17.067 7.876 28.653 1.00 88.25 164 ASN A N 1
ATOM 1204 C CA . ASN A 1 164 ? -17.447 6.655 29.348 1.00 88.25 164 ASN A CA 1
ATOM 1205 C C . ASN A 1 164 ? -16.223 6.112 30.088 1.00 88.25 164 ASN A C 1
ATOM 1207 O O . ASN A 1 164 ? -15.198 5.858 29.459 1.00 88.25 164 ASN A O 1
ATOM 1211 N N . ALA A 1 165 ? -16.315 5.951 31.407 1.00 87.25 165 ALA A N 1
ATOM 1212 C CA . ALA A 1 165 ? -15.202 5.528 32.252 1.00 87.25 165 ALA A CA 1
ATOM 1213 C C . ALA A 1 165 ? -15.466 4.135 32.827 1.00 87.25 165 ALA A C 1
ATOM 1215 O O . ALA A 1 165 ? -16.118 3.985 33.854 1.00 87.25 165 ALA A O 1
ATOM 1216 N N . PHE A 1 166 ? -14.976 3.112 32.136 1.00 88.81 166 PHE A N 1
ATOM 1217 C CA . PHE A 1 166 ? -14.992 1.728 32.600 1.00 88.81 166 PHE A CA 1
ATOM 1218 C C . PHE A 1 166 ? -13.862 0.948 31.920 1.00 88.81 166 PHE A C 1
ATOM 1220 O O . PHE A 1 166 ? -13.293 1.397 30.919 1.00 88.81 166 PHE A O 1
ATOM 1227 N N . ARG A 1 167 ? -13.539 -0.227 32.463 1.00 87.88 167 ARG A N 1
ATOM 1228 C CA . ARG A 1 167 ? -12.569 -1.155 31.881 1.00 87.88 167 ARG A CA 1
ATOM 1229 C C . ARG A 1 167 ? -12.969 -2.594 32.186 1.00 87.88 167 ARG A C 1
ATOM 1231 O O . ARG A 1 167 ? -13.136 -2.945 33.345 1.00 87.88 167 ARG A O 1
ATOM 1238 N N . TYR A 1 168 ? -13.053 -3.425 31.148 1.00 82.38 168 TYR A N 1
ATOM 1239 C CA . TYR A 1 168 ? -13.326 -4.860 31.294 1.00 82.38 168 TYR A CA 1
ATOM 1240 C C . TYR A 1 168 ? -12.103 -5.677 31.738 1.00 82.38 168 TYR A C 1
ATOM 1242 O O . TYR A 1 168 ? -12.258 -6.764 32.277 1.00 82.38 168 TYR A O 1
ATOM 1250 N N . GLY A 1 169 ? -10.883 -5.172 31.516 1.00 80.00 169 GLY A N 1
ATOM 1251 C CA . GLY A 1 169 ? -9.657 -5.802 32.018 1.00 80.00 169 GLY A CA 1
ATOM 1252 C C . GLY A 1 169 ? -9.204 -7.029 31.223 1.00 80.00 169 GLY A C 1
ATOM 1253 O O . GLY A 1 169 ? -8.481 -7.860 31.756 1.00 80.00 169 GLY A O 1
ATOM 1254 N N . GLN A 1 170 ? -9.605 -7.156 29.956 1.00 91.25 170 GLN A N 1
ATOM 1255 C CA . GLN A 1 170 ? -9.190 -8.274 29.096 1.00 91.25 170 GLN A CA 1
ATOM 1256 C C . GLN A 1 170 ? -7.921 -7.969 28.298 1.00 91.25 170 GLN A C 1
ATOM 1258 O O . GLN A 1 170 ? -7.256 -8.897 27.860 1.00 91.25 170 GLN A O 1
ATOM 1263 N N . CYS A 1 171 ? -7.581 -6.697 28.085 1.00 93.94 171 CYS A N 1
ATOM 1264 C CA . CYS A 1 171 ? -6.407 -6.302 27.310 1.00 93.94 171 CYS A CA 1
ATOM 1265 C C . CYS A 1 171 ? -5.436 -5.468 28.145 1.00 93.94 171 CYS A C 1
ATOM 1267 O O . CYS A 1 171 ? -5.847 -4.698 29.023 1.00 93.94 171 CYS A O 1
ATOM 1269 N N . ASN A 1 172 ? -4.143 -5.630 27.848 1.00 94.38 172 ASN A N 1
ATOM 1270 C CA . ASN A 1 172 ? -3.027 -4.924 28.472 1.00 94.38 172 ASN A CA 1
ATOM 1271 C C . ASN A 1 172 ? -3.156 -4.891 30.003 1.00 94.38 172 ASN A C 1
ATOM 1273 O O . ASN A 1 172 ? -3.091 -3.836 30.633 1.00 94.38 172 ASN A O 1
ATOM 1277 N N . THR A 1 173 ? -3.399 -6.056 30.609 1.00 91.38 173 THR A N 1
ATOM 1278 C CA . THR A 1 173 ? -3.720 -6.205 32.042 1.00 91.38 173 THR A CA 1
ATOM 1279 C C . THR A 1 173 ? -2.609 -5.715 32.968 1.00 91.38 173 THR A C 1
ATOM 1281 O O . THR A 1 173 ? -2.894 -5.251 34.066 1.00 91.38 173 THR A O 1
ATOM 1284 N N . HIS A 1 174 ? -1.362 -5.718 32.490 1.00 90.50 174 HIS A N 1
ATOM 1285 C CA . HIS A 1 174 ? -0.204 -5.133 33.167 1.00 90.50 174 HIS A CA 1
ATOM 1286 C C . HIS A 1 174 ? -0.325 -3.612 33.386 1.00 90.50 174 HIS A C 1
ATOM 1288 O O . HIS A 1 174 ? 0.278 -3.067 34.309 1.00 90.50 174 HIS A O 1
ATOM 1294 N N . VAL A 1 175 ? -1.110 -2.899 32.566 1.00 90.88 175 VAL A N 1
ATOM 1295 C CA . VAL A 1 175 ? -1.379 -1.473 32.780 1.00 90.88 175 VAL A CA 1
ATOM 1296 C C . VAL A 1 175 ? -2.336 -1.345 33.956 1.00 90.88 175 VAL A C 1
ATOM 1298 O O . VAL A 1 175 ? -3.510 -1.687 33.836 1.00 90.88 175 VAL A O 1
ATOM 1301 N N . ARG A 1 176 ? -1.856 -0.840 35.095 1.00 87.56 176 ARG A N 1
ATOM 1302 C CA . ARG A 1 176 ? -2.644 -0.773 36.337 1.00 87.56 176 ARG A CA 1
ATOM 1303 C C . ARG A 1 176 ? -3.787 0.244 36.287 1.00 87.56 176 ARG A C 1
ATOM 1305 O O . ARG A 1 176 ? -4.816 -0.011 36.900 1.00 87.56 176 ARG A O 1
ATOM 1312 N N . CYS A 1 177 ? -3.611 1.365 35.580 1.00 90.88 177 CYS A N 1
ATOM 1313 C CA . CYS A 1 177 ? -4.556 2.488 35.555 1.00 90.88 177 CYS A CA 1
ATOM 1314 C C . CYS A 1 177 ? -4.982 2.840 34.126 1.00 90.88 177 CYS A C 1
ATOM 1316 O O . CYS A 1 177 ? -4.137 2.976 33.242 1.00 90.88 177 CYS A O 1
ATOM 1318 N N . SER A 1 178 ? -6.276 3.057 33.914 1.00 93.25 178 SER A N 1
ATOM 1319 C CA . SER A 1 178 ? -6.841 3.539 32.646 1.00 93.25 178 SER A CA 1
ATOM 1320 C C . SER A 1 178 ? -7.663 4.810 32.848 1.00 93.25 178 SER A C 1
ATOM 1322 O O . SER A 1 178 ? -8.207 5.045 33.920 1.00 93.25 178 SER A O 1
ATOM 1324 N N . GLY A 1 179 ? -7.784 5.631 31.814 1.00 93.62 179 GLY A N 1
ATOM 1325 C CA . GLY A 1 179 ? -8.774 6.699 31.746 1.00 93.62 179 GLY A CA 1
ATOM 1326 C C . GLY A 1 179 ? -10.046 6.254 31.024 1.00 93.62 179 GLY A C 1
ATOM 1327 O O . GLY A 1 179 ? -10.287 5.058 30.827 1.00 93.62 179 GLY A O 1
ATOM 1328 N N . GLY A 1 180 ? -10.853 7.229 30.609 1.00 92.94 180 GLY A N 1
ATOM 1329 C CA . GLY A 1 180 ? -12.077 6.995 29.845 1.00 92.94 180 GLY A CA 1
ATOM 1330 C C . GLY A 1 180 ? -11.826 6.343 28.482 1.00 92.94 180 GLY A C 1
ATOM 1331 O O . GLY A 1 180 ? -10.728 6.422 27.925 1.00 92.94 180 GLY A O 1
ATOM 1332 N N . VAL A 1 181 ? -12.856 5.703 27.931 1.00 94.62 181 VAL A N 1
ATOM 1333 C CA . VAL A 1 181 ? -12.835 5.115 26.587 1.00 94.62 181 VAL A CA 1
ATOM 1334 C C . VAL A 1 181 ? -12.780 6.245 25.561 1.00 94.62 181 VAL A C 1
ATOM 1336 O O . VAL A 1 181 ? -13.757 6.972 25.372 1.00 94.62 181 VAL A O 1
ATOM 1339 N N . VAL A 1 182 ? -11.632 6.394 24.902 1.00 95.75 182 VAL A N 1
ATOM 1340 C CA . VAL A 1 182 ? -11.393 7.403 23.863 1.00 95.75 182 VAL A CA 1
ATOM 1341 C C . VAL A 1 182 ? -12.279 7.105 22.664 1.00 95.75 182 VAL A C 1
ATOM 1343 O O . VAL A 1 182 ? -13.070 7.942 22.233 1.00 95.75 182 VAL A O 1
ATOM 1346 N N . CYS A 1 183 ? -12.168 5.882 22.159 1.00 95.94 183 CYS A N 1
ATOM 1347 C CA . CYS A 1 183 ? -12.845 5.405 20.969 1.00 95.94 183 CYS A CA 1
ATOM 1348 C C . CYS A 1 183 ? -12.856 3.872 20.943 1.00 95.94 183 CYS A C 1
ATOM 1350 O O . CYS A 1 183 ? -12.284 3.221 21.820 1.00 95.94 183 CYS A O 1
ATOM 1352 N N . ARG A 1 184 ? -13.505 3.300 19.929 1.00 95.25 184 ARG A N 1
ATOM 1353 C CA . ARG A 1 184 ? -13.581 1.854 19.710 1.00 95.25 184 ARG A CA 1
ATOM 1354 C C . ARG A 1 184 ? -12.974 1.430 18.383 1.00 95.25 184 ARG A C 1
ATOM 1356 O O . ARG A 1 184 ? -13.212 2.082 17.372 1.00 95.25 184 ARG A O 1
ATOM 1363 N N . ILE A 1 185 ? -12.253 0.321 18.362 1.00 95.38 185 ILE A N 1
ATOM 1364 C CA . ILE A 1 185 ? -11.859 -0.363 17.123 1.00 95.38 185 ILE A CA 1
ATOM 1365 C C . ILE A 1 185 ? -12.951 -1.379 16.788 1.00 95.38 185 ILE A C 1
ATOM 1367 O O . ILE A 1 185 ? -13.524 -1.990 17.691 1.00 95.38 185 ILE A O 1
ATOM 1371 N N . ALA A 1 186 ? -13.229 -1.569 15.501 1.00 93.38 186 ALA A N 1
ATOM 1372 C CA . ALA A 1 186 ? -14.015 -2.701 15.020 1.00 93.38 186 ALA A CA 1
ATOM 1373 C C . ALA A 1 186 ? -13.135 -3.616 14.166 1.00 93.38 186 ALA A C 1
ATOM 1375 O O . ALA A 1 186 ? -12.555 -3.152 13.189 1.00 93.38 186 ALA A O 1
ATOM 1376 N N . SER A 1 187 ? -13.059 -4.897 14.509 1.00 93.81 187 SER A N 1
ATOM 1377 C CA . SER A 1 187 ? -12.305 -5.901 13.754 1.00 93.81 187 SER A CA 1
ATOM 1378 C C . SER A 1 187 ? -13.178 -7.108 13.424 1.00 93.81 187 SER A C 1
ATOM 1380 O O . SER A 1 187 ? -14.159 -7.389 14.116 1.00 93.81 187 SER A O 1
ATOM 1382 N N . CYS A 1 188 ? -12.817 -7.830 12.367 1.00 93.81 188 CYS A N 1
ATOM 1383 C CA . CYS A 1 188 ? -13.432 -9.107 12.009 1.00 93.81 188 CYS A CA 1
ATOM 1384 C C . CYS A 1 188 ? -12.592 -10.317 12.446 1.00 93.81 188 CYS A C 1
ATOM 1386 O O . CYS A 1 188 ? -12.975 -11.451 12.170 1.00 93.81 188 CYS A O 1
ATOM 1388 N N . ILE A 1 189 ? -11.461 -10.090 13.124 1.00 93.44 189 ILE A N 1
ATOM 1389 C CA . ILE A 1 189 ? -10.684 -11.136 13.793 1.00 93.44 189 ILE A CA 1
ATOM 1390 C C . ILE A 1 189 ? -10.587 -10.837 15.294 1.00 93.44 189 ILE A C 1
ATOM 1392 O O . ILE A 1 189 ? -10.708 -9.681 15.712 1.00 93.44 189 ILE A O 1
ATOM 1396 N N . PRO A 1 190 ? -10.391 -11.863 16.135 1.00 93.81 190 PRO A N 1
ATOM 1397 C CA . PRO A 1 190 ? -10.321 -11.654 17.570 1.00 93.81 190 PRO A CA 1
ATOM 1398 C C . PRO A 1 190 ? -9.106 -10.808 17.981 1.00 93.81 190 PRO A C 1
ATOM 1400 O O . PRO A 1 190 ? -8.004 -11.023 17.470 1.00 93.81 190 PRO A O 1
ATOM 1403 N N . PRO A 1 191 ? -9.258 -9.911 18.971 1.00 94.56 191 PRO A N 1
ATOM 1404 C CA . PRO A 1 191 ? -8.201 -8.979 19.349 1.00 94.56 191 PRO A CA 1
ATOM 1405 C C . PRO A 1 191 ? -7.006 -9.645 20.015 1.00 94.56 191 PRO A C 1
ATOM 1407 O O . PRO A 1 191 ? -5.888 -9.209 19.797 1.00 94.56 191 PRO A O 1
ATOM 1410 N N . TYR A 1 192 ? -7.184 -10.766 20.720 1.00 93.94 192 TYR A N 1
ATOM 1411 C CA . TYR A 1 192 ? -6.063 -11.557 21.255 1.00 93.94 192 TYR A CA 1
ATOM 1412 C C . TYR A 1 192 ? -5.127 -12.127 20.175 1.00 93.94 192 TYR A C 1
ATOM 1414 O O . TYR A 1 192 ? -4.131 -12.769 20.497 1.00 93.94 192 TYR A O 1
ATOM 1422 N N . ALA A 1 193 ? -5.462 -11.956 18.895 1.00 93.00 193 ALA A N 1
ATOM 1423 C CA . ALA A 1 193 ? -4.626 -12.371 17.785 1.00 93.00 193 ALA A CA 1
ATOM 1424 C C . ALA A 1 193 ? -3.658 -11.264 17.314 1.00 93.00 193 ALA A C 1
ATOM 1426 O O . ALA A 1 193 ? -2.675 -11.594 16.656 1.00 93.00 193 ALA A O 1
ATOM 1427 N N . PHE A 1 194 ? -3.913 -9.986 17.635 1.00 92.12 194 PHE A N 1
ATOM 1428 C CA . PHE A 1 194 ? -3.093 -8.839 17.197 1.00 92.12 194 PHE A CA 1
ATOM 1429 C C . PHE A 1 194 ? -2.831 -7.775 18.283 1.00 92.12 194 PHE A C 1
ATOM 1431 O O . PHE A 1 194 ? -1.998 -6.895 18.092 1.00 92.12 194 PHE A O 1
ATOM 1438 N N . GLU A 1 195 ? -3.498 -7.872 19.429 1.00 93.19 195 GLU A N 1
ATOM 1439 C CA . GLU A 1 195 ? -3.306 -7.059 20.630 1.00 93.19 195 GLU A CA 1
ATOM 1440 C C . GLU A 1 195 ? -2.966 -7.969 21.817 1.00 93.19 195 GLU A C 1
ATOM 1442 O O . GLU A 1 195 ? -3.282 -9.163 21.830 1.00 93.19 195 GLU A O 1
ATOM 1447 N N . ASN A 1 196 ? -2.368 -7.398 22.865 1.00 94.81 196 ASN A N 1
ATOM 1448 C CA . ASN A 1 196 ? -2.114 -8.118 24.113 1.00 94.81 196 ASN A CA 1
ATOM 1449 C C . ASN A 1 196 ? -3.416 -8.280 24.918 1.00 94.81 196 ASN A C 1
ATOM 1451 O O . ASN A 1 196 ? -3.684 -7.515 25.848 1.00 94.81 196 ASN A O 1
ATOM 1455 N N . CYS A 1 197 ? -4.242 -9.252 24.533 1.00 94.94 197 CYS A N 1
ATOM 1456 C CA . CYS A 1 197 ? -5.533 -9.533 25.151 1.00 94.94 197 CYS A CA 1
ATOM 1457 C C . CYS A 1 197 ? -5.675 -10.998 25.567 1.00 94.94 197 CYS A C 1
ATOM 1459 O O . CYS A 1 197 ? -5.161 -11.910 24.922 1.00 94.94 197 CYS A O 1
ATOM 1461 N N . THR A 1 198 ? -6.449 -11.234 26.622 1.00 94.44 198 THR A N 1
ATOM 1462 C CA . THR A 1 198 ? -6.880 -12.566 27.034 1.00 94.44 198 THR A CA 1
ATOM 1463 C C . THR A 1 198 ? -7.956 -13.107 26.087 1.00 94.44 198 THR A C 1
ATOM 1465 O O . THR A 1 198 ? -8.618 -12.365 25.354 1.00 94.44 198 THR A O 1
ATOM 1468 N N . ARG A 1 199 ? -8.156 -14.430 26.122 1.00 93.88 199 ARG A N 1
ATOM 1469 C CA . ARG A 1 199 ? -9.220 -15.118 25.369 1.00 93.88 199 ARG A CA 1
ATOM 1470 C C . ARG A 1 199 ? -10.587 -15.066 26.056 1.00 93.88 199 ARG A C 1
ATOM 1472 O O . ARG A 1 199 ? -11.569 -15.514 25.467 1.00 93.88 199 ARG A O 1
ATOM 1479 N N . THR A 1 200 ? -10.667 -14.514 27.268 1.00 89.56 200 THR A N 1
ATOM 1480 C CA . THR A 1 200 ? -11.932 -14.305 27.977 1.00 89.56 200 THR A CA 1
ATOM 1481 C C . THR A 1 200 ? -12.816 -13.404 27.130 1.00 89.56 200 THR A C 1
ATOM 1483 O O . THR A 1 200 ? -12.460 -12.258 26.873 1.00 89.56 200 THR A O 1
ATOM 1486 N N . SER A 1 201 ? -13.947 -13.924 26.660 1.00 85.81 201 SER A N 1
ATOM 1487 C CA . SER A 1 201 ? -14.818 -13.229 25.716 1.00 85.81 201 SER A CA 1
ATOM 1488 C C . SER A 1 201 ? -16.067 -12.724 26.419 1.00 85.81 201 SER A C 1
ATOM 1490 O O . SER A 1 201 ? -16.848 -13.516 26.936 1.00 85.81 201 SER A O 1
ATOM 1492 N N . LEU A 1 202 ? -16.308 -11.421 26.330 1.00 90.31 202 LEU A N 1
ATOM 1493 C CA . LEU A 1 202 ? -17.631 -10.840 26.554 1.00 90.31 202 LEU A CA 1
ATOM 1494 C C . LEU A 1 202 ? -18.430 -10.865 25.245 1.00 90.31 202 LEU A C 1
ATOM 1496 O O . LEU A 1 202 ? -17.844 -10.999 24.162 1.00 90.31 202 LEU A O 1
ATOM 1500 N N . ARG A 1 203 ? -19.760 -10.755 25.329 1.00 92.50 203 ARG A N 1
ATOM 1501 C CA . ARG A 1 203 ? -20.658 -10.790 24.167 1.00 92.50 203 ARG A CA 1
ATOM 1502 C C . ARG A 1 203 ? -21.753 -9.729 24.280 1.00 92.50 203 ARG A C 1
ATOM 1504 O O . ARG A 1 203 ? -22.395 -9.634 25.318 1.00 92.50 203 ARG A O 1
ATOM 1511 N N . ASP A 1 204 ? -21.974 -8.977 23.202 1.00 86.06 204 ASP A N 1
ATOM 1512 C CA . ASP A 1 204 ? -23.127 -8.075 23.045 1.00 86.06 204 ASP A CA 1
ATOM 1513 C C . ASP A 1 204 ? -23.520 -7.978 21.562 1.00 86.06 204 ASP A C 1
ATOM 1515 O O . ASP A 1 204 ? -23.010 -7.148 20.800 1.00 86.06 204 ASP A O 1
ATOM 1519 N N . ASP A 1 205 ? -24.451 -8.836 21.148 1.00 85.44 205 ASP A N 1
ATOM 1520 C CA . ASP A 1 205 ? -24.871 -8.955 19.748 1.00 85.44 205 ASP A CA 1
ATOM 1521 C C . ASP A 1 205 ? -25.660 -7.734 19.243 1.00 85.44 205 ASP A C 1
ATOM 1523 O O . ASP A 1 205 ? -25.787 -7.542 18.031 1.00 85.44 205 ASP A O 1
ATOM 1527 N N . ARG A 1 206 ? -26.110 -6.835 20.135 1.00 82.31 206 ARG A 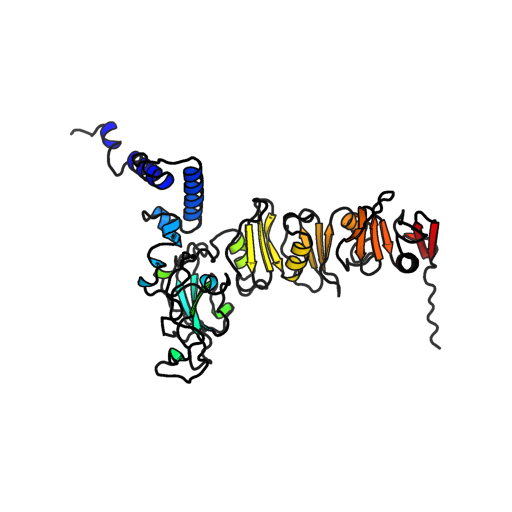N 1
ATOM 1528 C CA . ARG A 1 206 ? -26.758 -5.566 19.741 1.00 82.31 206 ARG A CA 1
ATOM 1529 C C . ARG A 1 206 ? -25.797 -4.635 19.002 1.00 82.31 206 ARG A C 1
ATOM 1531 O O . ARG A 1 206 ? -26.229 -3.743 18.283 1.00 82.31 206 ARG A O 1
ATOM 1538 N N . THR A 1 207 ? -24.493 -4.859 19.163 1.00 83.50 207 THR A N 1
ATOM 1539 C CA . THR A 1 207 ? -23.429 -4.072 18.527 1.00 83.50 207 THR A CA 1
ATOM 1540 C C . THR A 1 207 ? -22.938 -4.661 17.201 1.00 83.50 207 THR A C 1
ATOM 1542 O O . THR A 1 207 ? -22.050 -4.084 16.572 1.00 83.50 207 THR A O 1
ATOM 1545 N N . SER A 1 208 ? -23.526 -5.775 16.743 1.00 83.06 208 SER A N 1
ATOM 1546 C CA . SER A 1 208 ? -23.150 -6.473 15.499 1.00 83.06 208 SER A CA 1
ATOM 1547 C C . SER A 1 208 ? -23.184 -5.569 14.265 1.00 83.06 208 SER A C 1
ATOM 1549 O O . SER A 1 208 ? -22.330 -5.702 13.387 1.00 83.06 208 SER A O 1
ATOM 1551 N N . GLN A 1 209 ? -24.115 -4.612 14.235 1.00 83.19 209 GLN A N 1
ATOM 1552 C CA . GLN A 1 209 ? -24.288 -3.665 13.129 1.00 83.19 209 GLN A CA 1
ATOM 1553 C C . GLN A 1 209 ? -23.732 -2.266 13.419 1.00 83.19 209 GLN A C 1
ATOM 1555 O O . GLN A 1 209 ? -23.870 -1.360 12.600 1.00 83.19 209 GLN A O 1
ATOM 1560 N N . HIS A 1 210 ? -23.074 -2.052 14.566 1.00 83.75 210 HIS A N 1
ATOM 1561 C CA . HIS A 1 210 ? -22.446 -0.761 14.836 1.00 83.75 210 HIS A CA 1
ATOM 1562 C C . HIS A 1 210 ? -21.299 -0.510 13.857 1.00 83.75 210 HIS A C 1
ATOM 1564 O O . HIS A 1 210 ? -20.308 -1.250 13.813 1.00 83.75 210 HIS A O 1
ATOM 1570 N N . ASN A 1 211 ? -21.402 0.593 13.119 1.00 84.56 211 ASN A N 1
ATOM 1571 C CA . ASN A 1 211 ? -20.408 0.976 12.131 1.00 84.56 211 ASN A CA 1
ATOM 1572 C C . ASN A 1 211 ? -20.174 2.496 12.072 1.00 84.56 211 ASN A C 1
ATOM 1574 O O . ASN A 1 211 ? -20.821 3.273 12.775 1.00 84.56 211 ASN A O 1
ATOM 1578 N N . ALA A 1 212 ? -19.199 2.904 11.267 1.00 85.56 212 ALA A N 1
ATOM 1579 C CA . ALA A 1 212 ? -18.954 4.279 10.861 1.00 85.56 212 ALA A CA 1
ATOM 1580 C C . ALA A 1 212 ? -18.510 4.272 9.389 1.00 85.56 212 ALA A C 1
ATOM 1582 O O . ALA A 1 212 ? -17.864 3.311 8.973 1.00 85.56 212 ALA A O 1
ATOM 1583 N N . PRO A 1 213 ? -18.770 5.333 8.605 1.00 83.25 213 PRO A N 1
ATOM 1584 C CA . PRO A 1 213 ? -18.389 5.383 7.190 1.00 83.25 213 PRO A CA 1
ATOM 1585 C C . PRO A 1 213 ? -16.902 5.120 6.917 1.00 83.25 213 PRO A C 1
ATOM 1587 O O . PRO A 1 213 ? -16.555 4.677 5.832 1.00 83.25 213 PRO A O 1
ATOM 1590 N N . CYS A 1 214 ? -16.025 5.384 7.892 1.00 86.00 214 CYS A N 1
ATOM 1591 C CA . CYS A 1 214 ? -14.587 5.125 7.808 1.00 86.00 214 CYS A CA 1
ATOM 1592 C C . CYS A 1 214 ? -14.186 3.650 7.965 1.00 86.00 214 CYS A C 1
ATOM 1594 O O . CYS A 1 214 ? -13.026 3.318 7.735 1.00 86.00 214 CYS A O 1
ATOM 1596 N N . LEU A 1 215 ? -15.115 2.777 8.351 1.00 87.81 215 LEU A N 1
ATOM 1597 C CA . LEU A 1 215 ? -14.894 1.342 8.465 1.00 87.81 215 LEU A CA 1
ATOM 1598 C C . LEU A 1 215 ? -15.297 0.634 7.176 1.00 87.81 215 LEU A C 1
ATOM 1600 O O . LEU A 1 215 ? -16.228 1.027 6.475 1.00 87.81 215 LEU A O 1
ATOM 1604 N N . GLN A 1 216 ? -14.588 -0.446 6.887 1.00 85.00 216 GLN A N 1
ATOM 1605 C CA . GLN A 1 216 ? -14.796 -1.230 5.686 1.00 85.00 216 GLN A CA 1
ATOM 1606 C C . GLN A 1 216 ? -16.036 -2.131 5.803 1.00 85.00 216 GLN A C 1
ATOM 1608 O O . GLN A 1 216 ? -16.257 -2.766 6.833 1.00 85.00 216 GLN A O 1
ATOM 1613 N N . GLY A 1 217 ? -16.826 -2.185 4.727 1.00 84.56 217 GLY A N 1
ATOM 1614 C CA . GLY A 1 217 ? -17.927 -3.134 4.546 1.00 84.56 217 GLY A CA 1
ATOM 1615 C C . GLY A 1 217 ? -17.474 -4.505 4.065 1.00 84.56 217 GLY A C 1
ATOM 1616 O O . GLY A 1 217 ? -16.354 -4.673 3.579 1.00 84.56 217 GLY A O 1
ATOM 1617 N N . CYS A 1 218 ? -18.373 -5.486 4.150 1.00 87.38 218 CYS A N 1
ATOM 1618 C CA . CYS A 1 218 ? -18.137 -6.769 3.503 1.00 87.38 218 CYS A CA 1
ATOM 1619 C C . CYS A 1 218 ? -18.036 -6.582 1.983 1.00 87.38 218 CYS A C 1
ATOM 1621 O O . CYS A 1 218 ? -18.896 -5.976 1.351 1.00 87.38 218 CYS A O 1
ATOM 1623 N N . GLY A 1 219 ? -16.968 -7.112 1.390 1.00 91.75 219 GLY A N 1
ATOM 1624 C CA . GLY A 1 219 ? -16.685 -6.982 -0.034 1.00 91.75 219 GLY A CA 1
ATOM 1625 C C . GLY A 1 219 ? -15.341 -7.608 -0.408 1.00 91.75 219 GLY A C 1
ATOM 1626 O O . GLY A 1 219 ? -14.658 -8.149 0.467 1.00 91.75 219 GLY A O 1
ATOM 1627 N N . PRO A 1 220 ? -14.939 -7.538 -1.690 1.00 95.12 220 PRO A N 1
ATOM 1628 C CA . PRO A 1 220 ? -13.704 -8.156 -2.177 1.00 95.12 220 PRO A CA 1
ATOM 1629 C C . PRO A 1 220 ? -12.456 -7.697 -1.419 1.00 95.12 220 PRO A C 1
ATOM 1631 O O . PRO A 1 220 ? -11.649 -8.524 -1.006 1.00 95.12 220 PRO A O 1
ATOM 1634 N N . LEU A 1 221 ? -12.333 -6.393 -1.137 1.00 95.69 221 LEU A N 1
ATOM 1635 C CA . LEU A 1 221 ? -11.184 -5.869 -0.398 1.00 95.69 221 LEU A CA 1
ATOM 1636 C C . LEU A 1 221 ? -11.132 -6.407 1.042 1.00 95.69 221 LEU A C 1
ATOM 1638 O O . LEU A 1 221 ? -10.043 -6.673 1.541 1.00 95.69 221 LEU A O 1
ATOM 1642 N N . LEU A 1 222 ? -12.279 -6.571 1.718 1.00 93.62 222 LEU A N 1
ATOM 1643 C CA . LEU A 1 222 ? -12.299 -7.056 3.105 1.00 93.62 222 LEU A CA 1
ATOM 1644 C C . LEU A 1 222 ? -11.975 -8.543 3.136 1.00 93.62 222 LEU A C 1
ATOM 1646 O O . LEU A 1 222 ? -11.159 -8.972 3.944 1.00 93.62 222 LEU A O 1
ATOM 1650 N N . ARG A 1 223 ? -12.570 -9.314 2.219 1.00 94.50 223 ARG A N 1
ATOM 1651 C CA . ARG A 1 223 ? -12.262 -10.738 2.059 1.00 94.50 223 ARG A CA 1
ATOM 1652 C C . ARG A 1 223 ? -10.781 -10.950 1.782 1.00 94.50 223 ARG A C 1
ATOM 1654 O O . ARG A 1 223 ? -10.175 -11.826 2.388 1.00 94.50 223 ARG A O 1
ATOM 1661 N N . LYS A 1 224 ? -10.179 -10.101 0.944 1.00 96.31 224 LYS A N 1
ATOM 1662 C CA . LYS A 1 224 ? -8.739 -10.134 0.695 1.00 96.31 224 LYS A CA 1
ATOM 1663 C C . LYS A 1 224 ? -7.929 -9.835 1.950 1.00 96.31 224 LYS A C 1
ATOM 1665 O O . LYS A 1 224 ? -7.019 -10.587 2.278 1.00 96.31 224 LYS A O 1
ATOM 1670 N N . PHE A 1 225 ? -8.283 -8.776 2.674 1.00 95.38 225 PHE A N 1
ATOM 1671 C CA . PHE A 1 225 ? -7.627 -8.434 3.933 1.00 95.38 225 PHE A CA 1
ATOM 1672 C C . PHE A 1 225 ? -7.701 -9.589 4.942 1.00 95.38 225 PHE A C 1
ATOM 1674 O O . PHE A 1 225 ? -6.686 -9.962 5.521 1.00 95.38 225 PHE A O 1
ATOM 1681 N N . GLN A 1 226 ? -8.872 -10.212 5.095 1.00 92.88 226 GLN A N 1
ATOM 1682 C CA . GLN A 1 226 ? -9.076 -11.377 5.960 1.00 92.88 226 GLN A CA 1
ATOM 1683 C C . GLN A 1 226 ? -8.256 -12.592 5.514 1.00 92.88 226 GLN A C 1
ATOM 1685 O O . GLN A 1 226 ? -7.619 -13.221 6.355 1.00 92.88 226 GLN A O 1
ATOM 1690 N N . ALA A 1 227 ? -8.218 -12.888 4.212 1.00 94.19 227 ALA A N 1
ATOM 1691 C CA . ALA A 1 227 ? -7.435 -13.993 3.656 1.00 94.19 227 ALA A CA 1
ATOM 1692 C C . ALA A 1 227 ? -5.926 -13.834 3.910 1.00 94.19 227 ALA A C 1
ATOM 1694 O O . ALA A 1 227 ? -5.230 -14.823 4.111 1.00 94.19 227 ALA A O 1
ATOM 1695 N N . LEU A 1 228 ? -5.431 -12.594 3.969 1.00 94.44 228 LEU A N 1
ATOM 1696 C CA . LEU A 1 228 ? -4.038 -12.286 4.311 1.00 94.44 228 LEU A CA 1
ATOM 1697 C C . LEU A 1 228 ? -3.748 -12.342 5.823 1.00 94.44 228 LEU A C 1
ATOM 1699 O O . LEU A 1 228 ? -2.604 -12.150 6.231 1.00 94.44 228 LEU A O 1
ATOM 1703 N N . GLY A 1 229 ? -4.758 -12.584 6.666 1.00 92.88 229 GLY A N 1
ATOM 1704 C CA . GLY A 1 229 ? -4.633 -12.611 8.128 1.00 92.88 229 GLY A CA 1
ATOM 1705 C C . GLY A 1 229 ? -5.067 -11.323 8.836 1.00 92.88 229 GLY A C 1
ATOM 1706 O O . GLY A 1 229 ? -4.777 -11.151 10.021 1.00 92.88 229 GLY A O 1
ATOM 1707 N N . ALA A 1 230 ? -5.760 -10.424 8.133 1.00 92.88 230 ALA A N 1
ATOM 1708 C CA . ALA A 1 230 ? -6.297 -9.163 8.641 1.00 92.88 230 ALA A CA 1
ATOM 1709 C C . ALA A 1 230 ? -5.239 -8.334 9.399 1.00 92.88 230 ALA A C 1
ATOM 1711 O O . ALA A 1 230 ? -4.147 -8.111 8.875 1.00 92.88 230 ALA A O 1
ATOM 1712 N N . GLU A 1 231 ? -5.511 -7.869 10.618 1.00 92.25 231 GLU A N 1
ATOM 1713 C CA . GLU A 1 231 ? -4.609 -7.007 11.395 1.00 92.25 231 GLU A CA 1
ATOM 1714 C C . GLU A 1 231 ? -3.278 -7.686 11.768 1.00 92.25 231 GLU A C 1
ATOM 1716 O O . GLU A 1 231 ? -2.319 -6.991 12.100 1.00 92.25 231 GLU A O 1
ATOM 1721 N N . ARG A 1 232 ? -3.181 -9.022 11.667 1.00 92.31 232 ARG A N 1
ATOM 1722 C CA . ARG A 1 232 ? -1.918 -9.769 11.837 1.00 92.31 232 ARG A CA 1
ATOM 1723 C C . ARG A 1 232 ? -1.044 -9.769 10.591 1.00 92.31 232 ARG A C 1
ATOM 1725 O O . ARG A 1 232 ? 0.137 -10.097 10.677 1.00 92.31 232 ARG A O 1
ATOM 1732 N N . SER A 1 233 ? -1.635 -9.476 9.438 1.00 93.56 233 SER A N 1
ATOM 1733 C CA . SER A 1 233 ? -0.915 -9.427 8.172 1.00 93.56 233 SER A CA 1
ATOM 1734 C C . SER A 1 233 ? 0.092 -8.277 8.163 1.00 93.56 233 SER A C 1
ATOM 1736 O O . SER A 1 233 ? 0.022 -7.342 8.968 1.00 93.56 233 SER A O 1
ATOM 1738 N N . TYR A 1 234 ? 0.984 -8.282 7.174 1.00 93.44 234 TYR A N 1
ATOM 1739 C CA . TYR A 1 234 ? 1.905 -7.169 6.945 1.00 93.44 234 TYR A CA 1
ATOM 1740 C C . TYR A 1 234 ? 1.188 -5.830 6.706 1.00 93.44 234 TYR A C 1
ATOM 1742 O O . TYR A 1 234 ? 1.806 -4.785 6.890 1.00 93.44 234 TYR A O 1
ATOM 1750 N N . LEU A 1 235 ? -0.100 -5.836 6.329 1.00 94.94 235 LEU A N 1
ATOM 1751 C CA . LEU A 1 235 ? -0.898 -4.626 6.125 1.00 94.94 235 LEU A CA 1
ATOM 1752 C C . LEU A 1 235 ? -1.251 -3.922 7.444 1.00 94.94 235 LEU A C 1
ATOM 1754 O O . LEU A 1 235 ? -1.336 -2.692 7.452 1.00 94.94 235 LEU A O 1
ATOM 1758 N N . LYS A 1 236 ? -1.389 -4.658 8.558 1.00 93.81 236 LYS A N 1
ATOM 1759 C CA . LYS A 1 236 ? -1.815 -4.138 9.874 1.00 93.81 236 LYS A CA 1
ATOM 1760 C C . LYS A 1 236 ? -3.187 -3.433 9.807 1.00 93.81 236 LYS A C 1
ATOM 1762 O O . LYS A 1 236 ? -4.057 -3.846 9.046 1.00 93.81 236 LYS A O 1
ATOM 1767 N N . SER A 1 237 ? -3.427 -2.397 10.616 1.00 92.00 237 SER A N 1
ATOM 1768 C CA . SER A 1 237 ? -4.728 -1.714 10.695 1.00 92.00 237 SER A CA 1
ATOM 1769 C C . SER A 1 237 ? -5.041 -0.854 9.463 1.00 92.00 237 SER A C 1
ATOM 1771 O O . SER A 1 237 ? -4.153 -0.239 8.864 1.00 92.00 237 SER A O 1
ATOM 1773 N N . SER A 1 238 ? -6.332 -0.746 9.128 1.00 94.31 238 SER A N 1
ATOM 1774 C CA . SER A 1 238 ? -6.820 0.196 8.111 1.00 94.31 238 SER A CA 1
ATOM 1775 C C . SER A 1 238 ? -6.604 1.652 8.541 1.00 94.31 238 SER A C 1
ATOM 1777 O O . SER A 1 238 ? -6.796 2.003 9.708 1.00 94.31 238 SER A O 1
ATOM 1779 N N . LEU A 1 239 ? -6.248 2.501 7.576 1.00 94.19 239 LEU A N 1
ATOM 1780 C CA . LEU A 1 239 ? -6.048 3.944 7.726 1.00 94.19 239 LEU A CA 1
ATOM 1781 C C . LEU A 1 239 ? -7.258 4.777 7.278 1.00 94.19 239 LEU A C 1
ATOM 1783 O O . LEU A 1 239 ? -7.194 6.007 7.292 1.00 94.19 239 LEU A O 1
ATOM 1787 N N . GLY A 1 240 ? -8.348 4.148 6.839 1.00 90.25 240 GLY A N 1
ATOM 1788 C CA . GLY A 1 240 ? -9.528 4.884 6.402 1.00 90.25 240 GLY A CA 1
ATOM 1789 C C . GLY A 1 240 ? -10.584 4.043 5.695 1.00 90.25 240 GLY A C 1
ATOM 1790 O O . GLY A 1 240 ? -10.464 2.819 5.609 1.00 90.25 240 GLY A O 1
ATOM 1791 N N . PRO A 1 241 ? -11.614 4.714 5.151 1.00 88.44 241 PRO A N 1
ATOM 1792 C CA . PRO A 1 241 ? -12.652 4.041 4.389 1.00 88.44 241 PRO A CA 1
ATOM 1793 C C . PRO A 1 241 ? -12.105 3.420 3.107 1.00 88.44 241 PRO A C 1
ATOM 1795 O O . PRO A 1 241 ? -11.090 3.859 2.558 1.00 88.44 241 PRO A O 1
ATOM 1798 N N . GLN A 1 242 ? -12.879 2.477 2.576 1.00 90.94 242 GLN A N 1
ATOM 1799 C CA . GLN A 1 242 ? -12.825 2.140 1.162 1.00 90.94 242 GLN A CA 1
ATOM 1800 C C . GLN A 1 242 ? -13.186 3.374 0.329 1.00 90.94 242 GLN A C 1
ATOM 1802 O O . GLN A 1 242 ? -14.183 4.045 0.597 1.00 90.94 242 GLN A O 1
ATOM 1807 N N . LYS A 1 243 ? -12.362 3.682 -0.673 1.00 91.31 243 LYS A N 1
ATOM 1808 C CA . LYS A 1 243 ? -12.542 4.832 -1.562 1.00 91.31 243 LYS A CA 1
ATOM 1809 C C . LYS A 1 243 ? -12.517 4.387 -3.014 1.00 91.31 243 LYS A C 1
ATOM 1811 O O . LYS A 1 243 ? -11.718 3.526 -3.378 1.00 91.31 243 LYS A O 1
ATOM 1816 N N . ALA A 1 244 ? -13.322 5.046 -3.842 1.00 93.19 244 ALA A N 1
ATOM 1817 C CA . ALA A 1 244 ? -13.168 4.955 -5.284 1.00 93.19 244 ALA A CA 1
ATOM 1818 C C . ALA A 1 244 ? -11.795 5.511 -5.689 1.00 93.19 244 ALA A C 1
ATOM 1820 O O . ALA A 1 244 ? -11.321 6.511 -5.137 1.00 93.19 244 ALA A O 1
ATOM 1821 N N . VAL A 1 245 ? -11.156 4.852 -6.647 1.00 93.50 245 VAL A N 1
ATOM 1822 C CA . VAL A 1 245 ? -9.976 5.384 -7.325 1.00 93.50 245 VAL A CA 1
ATOM 1823 C C . VAL A 1 245 ? -10.429 6.493 -8.283 1.00 93.50 245 VAL A C 1
ATOM 1825 O O . VAL A 1 245 ? -11.524 6.426 -8.837 1.00 93.50 245 VAL A O 1
ATOM 1828 N N . GLY A 1 246 ? -9.609 7.533 -8.462 1.00 86.12 246 GLY A N 1
ATOM 1829 C CA . GLY A 1 246 ? -9.977 8.736 -9.226 1.00 86.12 246 GLY A CA 1
ATOM 1830 C C . GLY A 1 246 ? -10.317 8.504 -10.704 1.00 86.12 246 GLY A C 1
ATOM 1831 O O . GLY A 1 246 ? -10.935 9.365 -11.315 1.00 86.12 246 GLY A O 1
ATOM 1832 N N . ASP A 1 247 ? -9.966 7.346 -11.267 1.00 86.56 247 ASP A N 1
ATOM 1833 C CA . ASP A 1 247 ? -10.321 6.937 -12.632 1.00 86.56 247 ASP A CA 1
ATOM 1834 C C . ASP A 1 247 ? -11.724 6.301 -12.740 1.00 86.56 247 ASP A C 1
ATOM 1836 O O . ASP A 1 247 ? -12.159 5.950 -13.836 1.00 86.56 247 ASP A O 1
ATOM 1840 N N . GLY A 1 248 ? -12.419 6.106 -11.611 1.00 87.06 248 GLY A N 1
ATOM 1841 C CA . GLY A 1 248 ? -13.747 5.495 -11.535 1.00 87.06 248 GLY A CA 1
ATOM 1842 C C . GLY A 1 248 ? -13.792 3.986 -11.808 1.00 87.0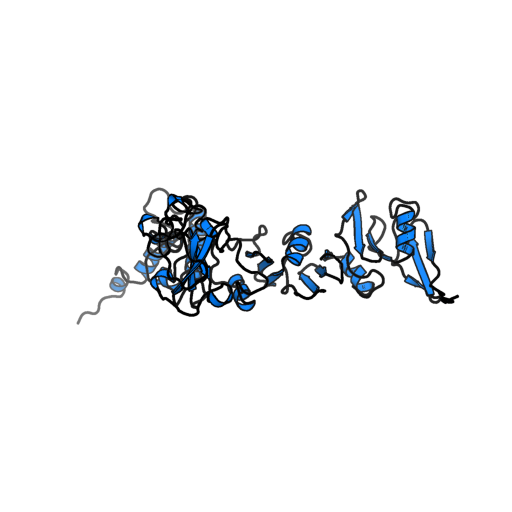6 248 GLY A C 1
ATOM 1843 O O . GLY A 1 248 ? -14.882 3.421 -11.858 1.00 87.06 248 GLY A O 1
ATOM 1844 N N . ARG A 1 249 ? -12.646 3.315 -11.984 1.00 90.88 249 ARG A N 1
ATOM 1845 C CA . ARG A 1 249 ? -12.582 1.895 -12.397 1.00 90.88 249 ARG A CA 1
ATOM 1846 C C . ARG A 1 249 ? -12.317 0.929 -11.251 1.00 90.88 249 ARG A C 1
ATOM 1848 O O . ARG A 1 249 ? -12.531 -0.274 -11.398 1.00 90.88 249 ARG A O 1
ATOM 1855 N N . GLY A 1 250 ? -11.830 1.443 -10.129 1.00 94.12 250 GLY A N 1
ATOM 1856 C CA . GLY A 1 250 ? -11.404 0.628 -9.006 1.00 94.12 250 GLY A CA 1
ATOM 1857 C C . GLY A 1 250 ? -11.754 1.210 -7.651 1.00 94.12 250 GLY A C 1
ATOM 1858 O O . GLY A 1 250 ? -12.216 2.342 -7.506 1.00 94.12 250 GLY A O 1
ATOM 1859 N N . GLN A 1 251 ? -11.512 0.395 -6.636 1.00 95.62 251 GLN A N 1
ATOM 1860 C CA . GLN A 1 251 ? -11.673 0.730 -5.229 1.00 95.62 251 GLN A CA 1
ATOM 1861 C C . GLN A 1 251 ? -10.352 0.471 -4.507 1.00 95.62 251 GLN A C 1
ATOM 1863 O O . GLN A 1 251 ? -9.588 -0.414 -4.893 1.00 95.62 251 GLN A O 1
ATOM 1868 N N . VAL A 1 252 ? -10.084 1.231 -3.450 1.00 96.62 252 VAL A N 1
ATOM 1869 C CA . VAL A 1 252 ? -8.870 1.095 -2.645 1.00 96.62 252 VAL A CA 1
ATOM 1870 C C . VAL A 1 252 ? -9.167 1.259 -1.159 1.00 96.62 252 VAL A C 1
ATOM 1872 O O . VAL A 1 252 ? -9.945 2.126 -0.759 1.00 96.62 252 VAL A O 1
ATOM 1875 N N . VAL A 1 253 ? -8.495 0.459 -0.332 1.00 96.31 253 VAL A N 1
ATOM 1876 C CA . VAL A 1 253 ? -8.345 0.698 1.111 1.00 96.31 253 VAL A CA 1
ATOM 1877 C C . VAL A 1 253 ? -6.857 0.816 1.414 1.00 96.31 253 VAL A C 1
ATOM 1879 O O . VAL A 1 253 ? -6.055 0.005 0.945 1.00 96.31 253 VAL A O 1
ATOM 1882 N N . ARG A 1 254 ? -6.479 1.838 2.187 1.00 96.25 254 ARG A N 1
ATOM 1883 C CA . ARG A 1 254 ? -5.106 2.005 2.678 1.00 96.25 254 ARG A CA 1
ATOM 1884 C C . ARG A 1 254 ? -4.981 1.423 4.077 1.00 96.25 254 ARG A C 1
ATOM 1886 O O . ARG A 1 254 ? -5.855 1.632 4.913 1.00 96.25 254 ARG A O 1
ATOM 1893 N N . TYR A 1 255 ? -3.862 0.768 4.325 1.00 96.31 255 TYR A N 1
ATOM 1894 C CA . TYR A 1 255 ? -3.485 0.179 5.600 1.00 96.31 255 TYR A CA 1
ATOM 1895 C C . TYR A 1 255 ? -2.113 0.722 6.016 1.00 96.31 255 TYR A C 1
ATOM 1897 O O . TYR A 1 255 ? -1.393 1.304 5.203 1.00 96.31 255 TYR A O 1
ATOM 1905 N N . GLN A 1 256 ? -1.728 0.551 7.279 1.00 95.19 256 GLN A N 1
ATOM 1906 C CA . GLN A 1 256 ? -0.429 1.037 7.769 1.00 95.19 256 GLN A CA 1
ATOM 1907 C C . GLN A 1 256 ? 0.754 0.433 7.000 1.00 95.19 256 GLN A C 1
ATOM 1909 O O . GLN A 1 256 ? 1.752 1.111 6.775 1.00 95.19 256 GLN A O 1
ATOM 1914 N N . GLY A 1 257 ? 0.645 -0.836 6.608 1.00 95.31 257 GLY A N 1
ATOM 1915 C CA . GLY A 1 257 ? 1.686 -1.566 5.894 1.00 95.31 257 GLY A CA 1
ATOM 1916 C C . GLY A 1 257 ? 1.460 -1.713 4.392 1.00 95.31 257 GLY A C 1
ATOM 1917 O O . GLY A 1 257 ? 2.151 -2.517 3.767 1.00 95.31 257 GLY A O 1
ATOM 1918 N N . GLY A 1 258 ? 0.508 -0.983 3.799 1.00 96.75 258 GLY A N 1
ATOM 1919 C CA . GLY A 1 258 ? 0.234 -1.103 2.368 1.00 96.75 258 GLY A CA 1
ATOM 1920 C C . GLY A 1 258 ? -1.145 -0.630 1.922 1.00 96.75 258 GLY A C 1
ATOM 1921 O O . GLY A 1 258 ? -1.763 0.244 2.527 1.00 96.75 258 GLY A O 1
ATOM 1922 N N . ALA A 1 259 ? -1.640 -1.191 0.825 1.00 97.75 259 ALA A N 1
ATOM 1923 C CA . ALA A 1 259 ? -2.985 -0.924 0.322 1.00 97.75 259 ALA A CA 1
ATOM 1924 C C . ALA A 1 259 ? -3.535 -2.142 -0.413 1.00 97.75 259 ALA A C 1
ATOM 1926 O O . ALA A 1 259 ? -2.775 -2.885 -1.020 1.00 97.75 259 ALA A O 1
ATOM 1927 N N . ILE A 1 260 ? -4.853 -2.307 -0.414 1.00 98.12 260 ILE A N 1
ATOM 1928 C CA . ILE A 1 260 ? -5.527 -3.281 -1.275 1.00 98.12 260 ILE A CA 1
ATOM 1929 C C . ILE A 1 260 ? -6.280 -2.503 -2.343 1.00 98.12 260 ILE A C 1
ATOM 1931 O O . ILE A 1 260 ? -7.090 -1.635 -2.011 1.00 98.12 260 ILE A O 1
ATOM 1935 N N . TYR A 1 261 ? -6.007 -2.818 -3.607 1.00 97.88 261 TYR A N 1
ATOM 1936 C CA . TYR A 1 261 ? -6.743 -2.310 -4.760 1.00 97.88 261 TYR A CA 1
ATOM 1937 C C . TYR A 1 261 ? -7.648 -3.402 -5.303 1.00 97.88 261 TYR A C 1
ATOM 1939 O O . TYR A 1 261 ? -7.274 -4.568 -5.311 1.00 97.88 261 TYR A O 1
ATOM 1947 N N . TRP A 1 262 ? -8.815 -3.016 -5.795 1.00 97.06 262 TRP A N 1
ATOM 1948 C CA . TRP A 1 262 ? -9.741 -3.921 -6.455 1.00 97.06 262 TRP A CA 1
ATOM 1949 C C . TRP A 1 262 ? -10.264 -3.298 -7.741 1.00 97.06 262 TRP A C 1
ATOM 1951 O O . TRP A 1 262 ? -10.616 -2.116 -7.767 1.00 97.06 262 TRP A O 1
ATOM 1961 N N . THR A 1 263 ? -10.370 -4.124 -8.776 1.00 96.31 263 THR A N 1
ATOM 1962 C CA . THR A 1 263 ? -11.187 -3.868 -9.964 1.00 96.31 263 THR A CA 1
ATOM 1963 C C . THR A 1 263 ? -11.906 -5.154 -10.342 1.00 96.31 263 THR A C 1
ATOM 1965 O O . THR A 1 263 ? -11.466 -6.242 -9.973 1.00 96.31 263 THR A O 1
ATOM 1968 N N . GLN A 1 264 ? -12.961 -5.054 -11.149 1.00 93.88 264 GLN A N 1
ATOM 1969 C CA . GLN A 1 264 ? -13.628 -6.239 -11.690 1.00 93.88 264 GLN A CA 1
ATOM 1970 C C . GLN A 1 264 ? -12.681 -7.119 -12.529 1.00 93.88 264 GLN A C 1
ATOM 1972 O O . GLN A 1 264 ? -12.860 -8.329 -12.579 1.00 93.88 264 GLN A O 1
ATOM 1977 N N . ALA A 1 265 ? -11.666 -6.531 -13.172 1.00 92.81 265 ALA A N 1
ATOM 1978 C CA . ALA A 1 265 ? -10.769 -7.253 -14.073 1.00 92.81 265 ALA A CA 1
ATOM 1979 C C . ALA A 1 265 ? -9.574 -7.921 -13.371 1.00 92.81 265 ALA A C 1
ATOM 1981 O O . ALA A 1 265 ? -8.997 -8.850 -13.924 1.00 92.81 265 ALA A O 1
ATOM 1982 N N . THR A 1 266 ? -9.153 -7.420 -12.207 1.00 93.56 266 THR A N 1
ATOM 1983 C CA . THR A 1 266 ? -7.943 -7.894 -11.505 1.00 93.56 266 THR A CA 1
ATOM 1984 C C . THR A 1 266 ? -8.232 -8.536 -10.156 1.00 93.56 266 THR A C 1
ATOM 1986 O O . THR A 1 266 ? -7.309 -9.043 -9.526 1.00 93.56 266 THR A O 1
ATOM 1989 N N . ASP A 1 267 ? -9.480 -8.470 -9.693 1.00 95.62 267 ASP A N 1
ATOM 1990 C CA . ASP A 1 267 ? -9.870 -8.753 -8.314 1.00 95.62 267 ASP A CA 1
ATOM 1991 C C . ASP A 1 267 ? -9.037 -7.948 -7.287 1.00 95.62 267 ASP A C 1
ATOM 1993 O O . ASP A 1 267 ? -8.361 -6.969 -7.633 1.00 95.62 267 ASP A O 1
ATOM 1997 N N . ALA A 1 268 ? -9.157 -8.291 -6.004 1.00 97.31 268 ALA A N 1
ATOM 1998 C CA . ALA A 1 268 ? -8.510 -7.608 -4.900 1.00 97.31 268 ALA A CA 1
ATOM 1999 C C . ALA A 1 268 ? -7.054 -8.068 -4.756 1.00 97.31 268 ALA A C 1
ATOM 2001 O O . ALA A 1 268 ? -6.777 -9.229 -4.448 1.00 97.31 268 ALA A O 1
ATOM 2002 N N . GLN A 1 269 ? -6.130 -7.127 -4.927 1.00 97.75 269 GLN A N 1
ATOM 2003 C CA . GLN A 1 269 ? -4.691 -7.356 -4.877 1.00 97.75 269 GLN A CA 1
ATOM 2004 C C . GLN A 1 269 ? -4.041 -6.417 -3.863 1.00 97.75 269 GLN A C 1
ATOM 2006 O O . GLN A 1 269 ? -4.312 -5.209 -3.839 1.00 97.75 269 GLN A O 1
ATOM 2011 N N . ALA A 1 270 ? -3.197 -6.981 -3.005 1.00 97.19 270 ALA A N 1
ATOM 2012 C CA . ALA A 1 270 ? -2.553 -6.273 -1.914 1.00 97.19 270 ALA A CA 1
ATOM 2013 C C . ALA A 1 270 ? -1.135 -5.836 -2.283 1.00 97.19 270 ALA A C 1
ATOM 2015 O O . ALA A 1 270 ? -0.281 -6.644 -2.629 1.00 97.19 270 ALA A O 1
ATOM 2016 N N . LEU A 1 271 ? -0.862 -4.548 -2.118 1.00 97.62 271 LEU A N 1
ATOM 2017 C CA . LEU A 1 271 ? 0.466 -3.965 -2.222 1.00 97.62 271 LEU A CA 1
ATOM 2018 C C . LEU A 1 271 ? 1.072 -3.796 -0.834 1.00 97.62 271 LEU A C 1
ATOM 2020 O O . LEU A 1 271 ? 0.440 -3.192 0.034 1.00 97.62 271 LEU A O 1
ATOM 2024 N N . ASN A 1 272 ? 2.302 -4.273 -0.631 1.00 95.12 272 ASN A N 1
ATOM 2025 C CA . ASN A 1 272 ? 3.075 -3.934 0.567 1.00 95.12 272 ASN A CA 1
ATOM 2026 C C . ASN A 1 272 ? 3.502 -2.449 0.534 1.00 95.12 272 ASN A C 1
ATOM 2028 O O . ASN A 1 272 ? 3.408 -1.784 -0.500 1.00 95.12 272 ASN A O 1
ATOM 2032 N N . ALA A 1 273 ? 3.969 -1.906 1.661 1.00 94.56 273 ALA A N 1
ATOM 2033 C CA . ALA A 1 273 ? 4.320 -0.487 1.773 1.00 94.56 273 ALA A CA 1
ATOM 2034 C C . ALA A 1 273 ? 5.376 -0.040 0.746 1.00 94.56 273 ALA A C 1
ATOM 2036 O O . ALA A 1 273 ? 5.259 1.037 0.167 1.00 94.56 273 ALA A O 1
ATOM 2037 N N . ALA A 1 274 ? 6.384 -0.873 0.485 1.00 93.94 274 ALA A N 1
ATOM 2038 C CA . ALA A 1 274 ? 7.470 -0.552 -0.434 1.00 93.94 274 ALA A CA 1
ATOM 2039 C C . ALA A 1 274 ? 6.992 -0.539 -1.901 1.00 93.94 274 ALA A C 1
ATOM 2041 O O . ALA A 1 274 ? 7.310 0.387 -2.649 1.00 93.94 274 ALA A O 1
ATOM 2042 N N . ALA A 1 275 ? 6.166 -1.515 -2.292 1.00 96.00 275 ALA A N 1
ATOM 2043 C CA . ALA A 1 275 ? 5.505 -1.565 -3.593 1.00 96.00 275 ALA A CA 1
ATOM 2044 C C . ALA A 1 275 ? 4.539 -0.395 -3.783 1.00 96.00 275 ALA A C 1
ATOM 2046 O O . ALA A 1 275 ? 4.543 0.239 -4.835 1.00 96.00 275 ALA A O 1
ATOM 2047 N N . LEU A 1 276 ? 3.744 -0.069 -2.760 1.00 96.75 276 LEU A N 1
ATOM 2048 C CA . LEU A 1 276 ? 2.807 1.048 -2.802 1.00 96.75 276 LEU A CA 1
ATOM 2049 C C . LEU A 1 276 ? 3.528 2.385 -3.010 1.00 96.75 276 LEU A C 1
ATOM 2051 O O . LEU A 1 276 ? 3.073 3.189 -3.818 1.00 96.75 276 LEU A O 1
ATOM 2055 N N . THR A 1 277 ? 4.647 2.617 -2.322 1.00 95.88 277 THR A N 1
ATOM 2056 C CA . THR A 1 277 ? 5.447 3.839 -2.491 1.00 95.88 277 THR A CA 1
ATOM 2057 C C . THR A 1 277 ? 5.946 3.984 -3.927 1.00 95.88 277 THR A C 1
ATOM 2059 O O . THR A 1 277 ? 5.701 5.015 -4.552 1.00 95.88 277 THR A O 1
ATOM 2062 N N . ALA A 1 278 ? 6.572 2.941 -4.484 1.00 95.62 278 ALA A N 1
ATOM 2063 C CA . ALA A 1 278 ? 7.044 2.959 -5.871 1.00 95.62 278 ALA A CA 1
ATOM 2064 C C . ALA A 1 278 ? 5.886 3.088 -6.881 1.00 95.62 278 ALA A C 1
ATOM 2066 O O . ALA A 1 278 ? 6.000 3.805 -7.872 1.00 95.62 278 ALA A O 1
ATOM 2067 N N . TYR A 1 279 ? 4.743 2.456 -6.604 1.00 96.94 279 TYR A N 1
ATOM 2068 C CA . TYR A 1 279 ? 3.553 2.529 -7.449 1.00 96.94 279 TYR A CA 1
ATOM 2069 C C . TYR A 1 279 ? 2.971 3.941 -7.507 1.00 96.94 279 TYR A C 1
ATOM 2071 O O . TYR A 1 279 ? 2.672 4.438 -8.590 1.00 96.94 279 TYR A O 1
ATOM 2079 N N . LEU A 1 280 ? 2.843 4.612 -6.359 1.00 95.88 280 LEU A N 1
ATOM 2080 C CA . LEU A 1 280 ? 2.347 5.988 -6.298 1.00 95.88 280 LEU A CA 1
ATOM 2081 C C . LEU A 1 280 ? 3.332 6.978 -6.930 1.00 95.88 280 LEU A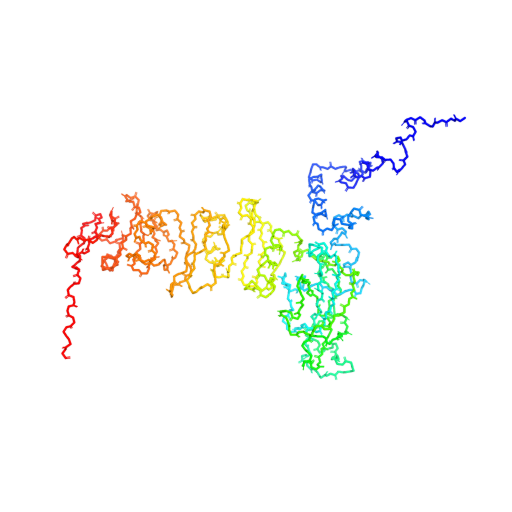 C 1
ATOM 2083 O O . LEU A 1 280 ? 2.889 7.895 -7.616 1.00 95.88 280 LEU A O 1
ATOM 2087 N N . ALA A 1 281 ? 4.643 6.769 -6.762 1.00 94.88 281 ALA A N 1
ATOM 2088 C CA . ALA A 1 281 ? 5.669 7.568 -7.437 1.00 94.88 281 ALA A CA 1
ATOM 2089 C C . ALA A 1 281 ? 5.606 7.424 -8.969 1.00 94.88 281 ALA A C 1
ATOM 2091 O O . ALA A 1 281 ? 5.850 8.386 -9.689 1.00 94.88 281 ALA A O 1
ATOM 2092 N N . ALA A 1 282 ? 5.204 6.252 -9.467 1.00 94.44 282 ALA A N 1
ATOM 2093 C CA . ALA A 1 282 ? 4.944 6.009 -10.885 1.00 94.44 282 ALA A CA 1
ATOM 2094 C C . ALA A 1 282 ? 3.556 6.502 -11.359 1.00 94.44 282 ALA A C 1
ATOM 2096 O O . ALA A 1 282 ? 3.128 6.147 -12.452 1.00 94.44 282 ALA A O 1
ATOM 2097 N N . GLY A 1 283 ? 2.823 7.288 -10.561 1.00 94.06 283 GLY A N 1
ATOM 2098 C CA . GLY A 1 283 ? 1.503 7.827 -10.923 1.00 94.06 283 GLY A CA 1
ATOM 2099 C C . GLY A 1 283 ? 0.309 6.941 -10.545 1.00 94.06 283 GLY A C 1
ATOM 2100 O O . GLY A 1 283 ? -0.839 7.288 -10.829 1.00 94.06 283 GLY A O 1
ATOM 2101 N N . GLY A 1 284 ? 0.543 5.814 -9.869 1.00 94.94 284 GLY A N 1
ATOM 2102 C CA . GLY A 1 284 ? -0.511 4.937 -9.364 1.00 94.94 284 GLY A CA 1
ATOM 2103 C C . GLY A 1 284 ? -1.408 4.364 -10.476 1.00 94.94 284 GLY A C 1
ATOM 2104 O O . GLY A 1 284 ? -0.918 4.077 -11.567 1.00 94.94 284 GLY A O 1
ATOM 2105 N N . PRO A 1 285 ? -2.725 4.206 -10.227 1.00 94.75 285 PRO A N 1
ATOM 2106 C CA . PRO A 1 285 ? -3.659 3.613 -11.195 1.00 94.75 285 PRO A CA 1
ATOM 2107 C C . PRO A 1 285 ? -3.786 4.355 -12.529 1.00 94.75 285 PRO A C 1
ATOM 2109 O O . PRO A 1 285 ? -4.077 3.727 -13.543 1.00 94.75 285 PRO A O 1
ATOM 2112 N N . ALA A 1 286 ? -3.559 5.672 -12.530 1.00 92.56 286 ALA A N 1
ATOM 2113 C CA . ALA A 1 286 ? -3.550 6.491 -13.742 1.00 92.56 286 ALA A CA 1
ATOM 2114 C C . ALA A 1 286 ? -2.190 6.473 -14.464 1.00 92.56 286 ALA A C 1
ATOM 2116 O O . ALA A 1 286 ? -2.078 6.964 -15.585 1.00 92.56 286 ALA A O 1
ATOM 2117 N N . GLY A 1 287 ? -1.156 5.935 -13.813 1.00 93.62 287 GLY A N 1
ATOM 2118 C CA . GLY A 1 287 ? 0.182 5.794 -14.363 1.00 93.62 287 GLY A CA 1
ATOM 2119 C C . GLY A 1 287 ? 0.310 4.621 -15.343 1.00 93.62 287 GLY A C 1
ATOM 2120 O O . GLY A 1 287 ? -0.626 3.842 -15.544 1.00 93.62 287 GLY A O 1
ATOM 2121 N N . PRO A 1 288 ? 1.505 4.435 -15.926 1.00 94.25 288 PRO A N 1
ATOM 2122 C CA . PRO A 1 288 ? 1.746 3.445 -16.973 1.00 94.25 288 PRO A CA 1
ATOM 2123 C C . PRO A 1 288 ? 1.615 1.994 -16.496 1.00 94.25 288 PRO A C 1
ATOM 2125 O O . PRO A 1 288 ? 1.432 1.096 -17.312 1.00 94.25 288 PRO A O 1
ATOM 2128 N N . LEU A 1 289 ? 1.707 1.743 -15.187 1.00 95.94 289 LEU A N 1
ATOM 2129 C CA . LEU A 1 289 ? 1.542 0.401 -14.630 1.00 95.94 289 LEU A CA 1
ATOM 2130 C C . LEU A 1 289 ? 0.072 -0.048 -14.616 1.00 95.94 289 LEU A C 1
ATOM 2132 O O . LEU A 1 289 ? -0.202 -1.236 -14.796 1.00 95.94 289 LEU A O 1
ATOM 2136 N N . GLY A 1 290 ? -0.876 0.873 -14.423 1.00 95.75 290 GLY A N 1
ATOM 2137 C CA . GLY A 1 290 ? -2.273 0.528 -14.155 1.00 95.75 290 GLY A CA 1
ATOM 2138 C C . GLY A 1 290 ? -2.433 -0.310 -12.880 1.00 95.75 290 GLY A C 1
ATOM 2139 O O . GLY A 1 290 ? -1.610 -0.243 -11.974 1.00 95.75 290 GLY A O 1
ATOM 2140 N N . TYR A 1 291 ? -3.490 -1.119 -12.797 1.00 97.00 291 TYR A N 1
ATOM 2141 C CA . TYR A 1 291 ? -3.822 -1.876 -11.584 1.00 97.00 291 TYR A CA 1
ATOM 2142 C C . TYR A 1 291 ? -2.922 -3.100 -11.333 1.00 97.00 291 TYR A C 1
ATOM 2144 O O . TYR A 1 291 ? -2.461 -3.737 -12.291 1.00 97.00 291 TYR A O 1
ATOM 2152 N N . PRO A 1 292 ? -2.695 -3.458 -10.051 1.00 97.44 292 PRO A N 1
ATOM 2153 C CA . PRO A 1 292 ? -1.977 -4.674 -9.674 1.00 97.44 292 PRO A CA 1
ATOM 2154 C C . PRO A 1 292 ? -2.726 -5.935 -10.111 1.00 97.44 292 PRO A C 1
ATOM 2156 O O . PRO A 1 292 ? -3.954 -5.962 -10.127 1.00 97.44 292 PRO A O 1
ATOM 2159 N N . MET A 1 293 ? -1.973 -6.986 -10.443 1.00 96.06 293 MET A N 1
ATOM 2160 C CA . MET A 1 293 ? -2.511 -8.277 -10.908 1.00 96.06 293 MET A CA 1
ATOM 2161 C C . MET A 1 293 ? -2.254 -9.442 -9.943 1.00 96.06 293 MET A C 1
ATOM 2163 O O . MET A 1 293 ? -2.734 -10.545 -10.178 1.00 96.06 293 MET A O 1
ATOM 2167 N N . ALA A 1 294 ? -1.470 -9.215 -8.894 1.00 93.94 294 ALA A N 1
ATOM 2168 C CA . ALA A 1 294 ? -1.121 -10.202 -7.877 1.00 93.94 294 ALA A CA 1
ATOM 2169 C C . ALA A 1 294 ? -0.825 -9.483 -6.555 1.00 93.94 294 ALA A C 1
ATOM 2171 O O . ALA A 1 294 ? -0.653 -8.262 -6.551 1.00 93.94 294 ALA A O 1
ATOM 2172 N N . ASP A 1 295 ? -0.710 -10.221 -5.458 1.00 93.19 295 ASP A N 1
ATOM 2173 C CA . ASP A 1 295 ? -0.210 -9.658 -4.206 1.00 93.19 295 ASP A CA 1
ATOM 2174 C C . ASP A 1 295 ? 1.292 -9.397 -4.263 1.00 93.19 295 ASP A C 1
ATOM 2176 O O . ASP A 1 295 ? 2.038 -10.060 -4.991 1.00 93.19 295 ASP A O 1
ATOM 2180 N N . SER A 1 296 ? 1.745 -8.445 -3.454 1.00 89.94 296 SER A N 1
ATOM 2181 C CA . SER A 1 296 ? 3.169 -8.205 -3.269 1.00 89.94 296 SER A CA 1
ATOM 2182 C C . SER A 1 296 ? 3.794 -9.339 -2.478 1.00 89.94 296 SER A C 1
ATOM 2184 O O . SER A 1 296 ? 3.293 -9.711 -1.419 1.00 89.94 296 SER A O 1
ATOM 2186 N N . GLY A 1 297 ? 4.951 -9.805 -2.943 1.00 80.06 297 GLY A N 1
ATOM 2187 C CA . GLY A 1 297 ? 5.829 -10.649 -2.139 1.00 80.06 297 GLY A CA 1
ATOM 2188 C C . GLY A 1 297 ? 6.380 -9.909 -0.915 1.00 80.06 297 GLY A C 1
ATOM 2189 O O . GLY A 1 297 ? 6.368 -8.673 -0.845 1.00 80.06 297 GLY A O 1
ATOM 2190 N N . SER A 1 298 ? 6.871 -10.679 0.054 1.00 76.56 298 SER A N 1
ATOM 2191 C CA . SER A 1 298 ? 7.514 -10.186 1.282 1.00 76.56 298 SER A CA 1
ATOM 2192 C C . SER A 1 298 ? 8.991 -10.567 1.397 1.00 76.56 298 SER A C 1
ATOM 2194 O O . SER A 1 298 ? 9.622 -10.241 2.400 1.00 76.56 298 SER A O 1
ATOM 2196 N N . ASP A 1 299 ? 9.534 -11.255 0.396 1.00 83.56 299 ASP A N 1
ATOM 2197 C CA . ASP A 1 299 ? 10.923 -11.710 0.376 1.00 83.56 299 ASP A CA 1
ATOM 2198 C C . ASP A 1 299 ? 11.910 -10.529 0.267 1.00 83.56 299 ASP A C 1
ATOM 2200 O O . ASP A 1 299 ? 11.509 -9.403 -0.032 1.00 83.56 299 ASP A O 1
ATOM 2204 N N . PRO A 1 300 ? 13.219 -10.716 0.510 1.00 84.25 300 PRO A N 1
ATOM 2205 C CA . PRO A 1 300 ? 14.210 -9.660 0.276 1.00 84.25 300 PRO A CA 1
ATOM 2206 C C . PRO A 1 300 ? 14.239 -9.172 -1.182 1.00 84.25 300 PRO A C 1
ATOM 2208 O O . PRO A 1 300 ? 14.536 -8.002 -1.444 1.00 84.25 300 PRO A O 1
ATOM 2211 N N . GLU A 1 301 ? 13.890 -10.066 -2.107 1.00 89.69 301 GLU A N 1
ATOM 2212 C CA . GLU A 1 301 ? 13.733 -9.823 -3.535 1.00 89.69 301 GLU A CA 1
ATOM 2213 C C . GLU A 1 301 ? 12.324 -10.210 -3.964 1.00 89.69 301 GLU A C 1
ATOM 2215 O O . GLU A 1 301 ? 11.858 -11.303 -3.664 1.00 89.69 301 GLU A O 1
ATOM 2220 N N . TRP A 1 302 ? 11.632 -9.332 -4.681 1.00 91.62 302 TRP A N 1
ATOM 2221 C CA . TRP A 1 302 ? 10.272 -9.615 -5.130 1.00 91.62 302 TRP A CA 1
ATOM 2222 C C . TRP A 1 302 ? 9.917 -8.824 -6.380 1.00 91.62 302 TRP A C 1
ATOM 2224 O O . TRP A 1 302 ? 10.476 -7.765 -6.672 1.00 91.62 302 TRP A O 1
ATOM 2234 N N . THR A 1 303 ? 8.936 -9.341 -7.115 1.00 92.69 303 THR A N 1
ATOM 2235 C CA . THR A 1 303 ? 8.341 -8.668 -8.269 1.00 92.69 303 THR A CA 1
ATOM 2236 C C . THR A 1 303 ? 6.839 -8.564 -8.073 1.00 92.69 303 THR A C 1
ATOM 2238 O O . THR A 1 303 ? 6.143 -9.570 -7.980 1.00 92.69 303 THR A O 1
ATOM 2241 N N . GLN A 1 304 ? 6.336 -7.337 -8.053 1.00 94.81 304 GLN A N 1
ATOM 2242 C CA . GLN A 1 304 ? 4.914 -7.045 -8.077 1.00 94.81 304 GLN A CA 1
ATOM 2243 C C . GLN A 1 304 ? 4.480 -6.811 -9.523 1.00 94.81 304 GLN A C 1
ATOM 2245 O O . GLN A 1 304 ? 4.928 -5.857 -10.160 1.00 94.81 304 GLN A O 1
ATOM 2250 N N . ARG A 1 305 ? 3.569 -7.644 -10.029 1.00 94.50 305 ARG A N 1
ATOM 2251 C CA . ARG A 1 305 ? 3.032 -7.512 -11.390 1.00 94.50 305 ARG A CA 1
ATOM 2252 C C . ARG A 1 305 ? 1.855 -6.541 -11.447 1.00 94.50 305 ARG A C 1
ATOM 2254 O O . ARG A 1 305 ? 0.985 -6.549 -10.570 1.00 94.50 305 ARG A O 1
ATOM 2261 N N . PHE A 1 306 ? 1.823 -5.753 -12.513 1.00 96.12 306 PHE A N 1
ATOM 2262 C CA . PHE A 1 306 ? 0.744 -4.842 -12.883 1.00 96.12 306 PHE A CA 1
ATOM 2263 C C . PHE A 1 306 ? 0.366 -5.069 -14.348 1.00 96.12 306 PHE A C 1
ATOM 2265 O O . PHE A 1 306 ? 1.120 -5.688 -15.097 1.00 96.12 306 PHE A O 1
ATOM 2272 N N . ARG A 1 307 ? -0.781 -4.536 -14.781 1.00 92.25 307 ARG A N 1
ATOM 2273 C CA . ARG A 1 307 ? -1.239 -4.682 -16.173 1.00 92.25 307 ARG A CA 1
ATOM 2274 C C . ARG A 1 307 ? -0.222 -4.168 -17.202 1.00 92.25 307 ARG A C 1
ATOM 2276 O O . ARG A 1 307 ? -0.042 -4.803 -18.234 1.00 92.25 307 ARG A O 1
ATOM 2283 N N . GLY A 1 308 ? 0.409 -3.025 -16.938 1.00 91.94 308 GLY A N 1
ATOM 2284 C CA . GLY A 1 308 ? 1.327 -2.353 -17.867 1.00 91.94 308 GLY A CA 1
ATOM 2285 C C . GLY A 1 308 ? 2.817 -2.558 -17.579 1.00 91.94 308 GLY A C 1
ATOM 2286 O O . GLY A 1 308 ? 3.661 -1.979 -18.262 1.00 91.94 308 GLY A O 1
ATOM 2287 N N . GLY A 1 309 ? 3.172 -3.350 -16.564 1.00 94.19 309 GLY A N 1
ATOM 2288 C CA . GLY A 1 309 ? 4.567 -3.527 -16.173 1.00 94.19 309 GLY A CA 1
ATOM 2289 C C . GLY A 1 309 ? 4.734 -4.213 -14.826 1.00 94.19 309 GLY A C 1
ATOM 2290 O O . GLY A 1 309 ? 3.927 -5.041 -14.407 1.00 94.19 309 GLY A O 1
ATOM 2291 N N . SER A 1 310 ? 5.820 -3.905 -14.131 1.00 95.44 310 SER A N 1
ATOM 2292 C CA . SER A 1 310 ? 6.123 -4.488 -12.827 1.00 95.44 310 SER A CA 1
ATOM 2293 C C . SER A 1 310 ? 6.822 -3.488 -11.920 1.00 95.44 310 SER A C 1
ATOM 2295 O O . SER A 1 310 ? 7.445 -2.541 -12.386 1.00 95.44 310 SER A O 1
ATOM 2297 N N . ILE A 1 311 ? 6.742 -3.712 -10.614 1.00 96.31 311 ILE A N 1
ATOM 2298 C CA . ILE A 1 311 ? 7.664 -3.116 -9.649 1.00 96.31 311 ILE A CA 1
ATOM 2299 C C . ILE A 1 311 ? 8.585 -4.224 -9.173 1.00 96.31 311 ILE A C 1
ATOM 2301 O O . ILE A 1 311 ? 8.114 -5.269 -8.727 1.00 96.31 311 ILE A O 1
ATOM 2305 N N . VAL A 1 312 ? 9.887 -3.994 -9.284 1.00 94.75 312 VAL A N 1
ATOM 2306 C CA . VAL A 1 312 ? 10.916 -4.987 -8.979 1.00 94.75 312 VAL A CA 1
ATOM 2307 C C . VAL A 1 312 ? 11.769 -4.473 -7.834 1.00 94.75 312 VAL A C 1
ATOM 2309 O O . VAL A 1 312 ? 12.305 -3.366 -7.891 1.00 94.75 312 VAL A O 1
ATOM 2312 N N . LYS A 1 313 ? 11.923 -5.302 -6.806 1.00 93.00 313 LYS A N 1
ATOM 2313 C CA . LYS A 1 313 ? 12.896 -5.141 -5.732 1.00 93.00 313 LYS A CA 1
ATOM 2314 C C . LYS A 1 313 ? 13.970 -6.207 -5.918 1.00 93.00 313 LYS A C 1
ATOM 2316 O O . LYS A 1 313 ? 13.684 -7.390 -5.776 1.00 93.00 313 LYS A O 1
ATOM 2321 N N . GLY A 1 314 ? 15.180 -5.775 -6.258 1.00 89.19 314 GLY A N 1
ATOM 2322 C CA . GLY A 1 314 ? 16.355 -6.637 -6.301 1.00 89.19 314 GLY A CA 1
ATOM 2323 C C . GLY A 1 314 ? 17.108 -6.643 -4.970 1.00 89.19 314 GLY A C 1
ATOM 2324 O O . GLY A 1 314 ? 16.783 -5.864 -4.058 1.00 89.19 314 GLY A O 1
ATOM 2325 N N . PRO A 1 315 ? 18.168 -7.459 -4.863 1.00 85.50 315 PRO A N 1
ATOM 2326 C CA . PRO A 1 315 ? 18.993 -7.489 -3.667 1.00 85.50 315 PRO A CA 1
ATOM 2327 C C . PRO A 1 315 ? 19.610 -6.106 -3.486 1.00 85.50 315 PRO A C 1
ATOM 2329 O O . PRO A 1 315 ? 20.141 -5.546 -4.436 1.00 85.50 315 PRO A O 1
ATOM 2332 N N . ARG A 1 316 ? 19.537 -5.509 -2.294 1.00 81.31 316 ARG A N 1
ATOM 2333 C CA . ARG A 1 316 ? 20.115 -4.177 -1.992 1.00 81.31 316 ARG A CA 1
ATOM 2334 C C . ARG A 1 316 ? 19.688 -3.011 -2.917 1.00 81.31 316 ARG A C 1
ATOM 2336 O O . ARG A 1 316 ? 20.299 -1.953 -2.835 1.00 81.31 316 ARG A O 1
ATOM 2343 N N . THR A 1 317 ? 18.677 -3.150 -3.780 1.00 86.56 317 THR A N 1
ATOM 2344 C CA . THR A 1 317 ? 18.113 -2.011 -4.538 1.00 86.56 317 THR A CA 1
ATOM 2345 C C . THR A 1 317 ? 16.882 -1.470 -3.827 1.00 86.56 317 THR A C 1
ATOM 2347 O O . THR A 1 317 ? 16.355 -2.111 -2.925 1.00 86.56 317 THR A O 1
ATOM 2350 N N . THR A 1 318 ? 16.387 -0.290 -4.177 1.00 90.62 318 THR A N 1
ATOM 2351 C CA . THR A 1 318 ? 15.020 0.125 -3.816 1.00 90.62 318 THR A CA 1
ATOM 2352 C C . THR A 1 318 ? 14.023 -0.457 -4.830 1.00 90.62 318 THR A C 1
ATOM 2354 O O . THR A 1 318 ? 14.434 -0.797 -5.939 1.00 90.62 318 THR A O 1
ATOM 2357 N N . PRO A 1 319 ? 12.733 -0.648 -4.485 1.00 94.44 319 PRO A N 1
ATOM 2358 C CA . PRO A 1 319 ? 11.753 -1.101 -5.465 1.00 94.44 319 PRO A CA 1
ATOM 2359 C C . PRO A 1 319 ? 11.581 -0.057 -6.564 1.00 94.44 319 PRO A C 1
ATOM 2361 O O . PRO A 1 319 ? 11.336 1.110 -6.263 1.00 94.44 319 PRO A O 1
ATOM 2364 N N . GLN A 1 320 ? 11.671 -0.482 -7.820 1.00 95.94 320 GLN A N 1
ATOM 2365 C CA . GLN A 1 320 ? 11.534 0.406 -8.971 1.00 95.94 320 GLN A CA 1
ATOM 2366 C C . GLN A 1 320 ? 10.466 -0.100 -9.926 1.00 95.94 320 GLN A C 1
ATOM 2368 O O . GLN A 1 320 ? 10.382 -1.296 -10.213 1.00 95.94 320 GLN A O 1
ATOM 2373 N N . ALA A 1 321 ? 9.658 0.831 -10.422 1.00 96.38 321 ALA A N 1
ATOM 2374 C CA . ALA A 1 321 ? 8.715 0.567 -11.491 1.00 96.38 321 ALA A CA 1
ATOM 2375 C C . ALA A 1 321 ? 9.466 0.384 -12.819 1.00 96.38 321 ALA A C 1
ATOM 2377 O O . ALA A 1 321 ? 10.355 1.160 -13.155 1.00 96.38 321 ALA A O 1
ATOM 2378 N N . ILE A 1 322 ? 9.082 -0.636 -13.581 1.00 96.25 322 ILE A N 1
ATOM 2379 C CA . ILE A 1 322 ? 9.607 -0.948 -14.907 1.00 96.25 322 ILE A CA 1
ATOM 2380 C C . ILE A 1 322 ? 8.432 -1.281 -15.839 1.00 96.25 322 ILE A C 1
ATOM 2382 O O . ILE A 1 322 ? 7.572 -2.098 -15.508 1.00 96.25 322 ILE A O 1
ATOM 2386 N N . TRP A 1 323 ? 8.340 -0.610 -16.987 1.00 95.50 323 TRP A N 1
ATOM 2387 C CA . TRP A 1 323 ? 7.180 -0.698 -17.886 1.00 95.50 323 TRP A CA 1
ATOM 2388 C C . TRP A 1 323 ? 7.558 -0.406 -19.338 1.00 95.50 323 TRP A C 1
ATOM 2390 O O . TRP A 1 323 ? 8.612 0.169 -19.602 1.00 95.50 323 TRP A O 1
ATOM 2400 N N . GLY A 1 324 ? 6.687 -0.759 -20.286 1.00 93.62 324 GLY A N 1
ATOM 2401 C CA . GLY A 1 324 ? 6.890 -0.488 -21.716 1.00 93.62 324 GLY A CA 1
ATOM 2402 C C . GLY A 1 324 ? 8.270 -0.919 -22.225 1.00 93.62 324 GLY A C 1
ATOM 2403 O O . GLY A 1 324 ? 8.786 -1.967 -21.841 1.00 93.62 324 GLY A O 1
ATOM 2404 N N . GLU A 1 325 ? 8.897 -0.076 -23.042 1.00 94.19 325 GLU A N 1
ATOM 2405 C CA . GLU A 1 325 ? 10.174 -0.395 -23.689 1.00 94.19 325 GLU A CA 1
ATOM 2406 C C . GLU A 1 325 ? 11.324 -0.687 -22.720 1.00 94.19 325 GLU A C 1
ATOM 2408 O O . GLU A 1 325 ? 12.106 -1.600 -22.966 1.00 94.19 325 GLU A O 1
ATOM 2413 N N . SER A 1 326 ? 11.414 -0.012 -21.566 1.00 95.19 326 SER A N 1
ATOM 2414 C CA . SER A 1 326 ? 12.468 -0.353 -20.600 1.00 95.19 326 SER A CA 1
ATOM 2415 C C . SER A 1 326 ? 12.319 -1.774 -20.053 1.00 95.19 326 SER A C 1
ATOM 2417 O O . SER A 1 326 ? 13.324 -2.442 -19.818 1.00 95.19 326 SER A O 1
ATOM 2419 N N . PHE A 1 327 ? 11.086 -2.271 -19.903 1.00 94.12 327 PHE A N 1
ATOM 2420 C CA . PHE A 1 327 ? 10.840 -3.666 -19.539 1.00 94.12 327 PHE A CA 1
ATOM 2421 C C . PHE A 1 327 ? 11.197 -4.626 -20.680 1.00 94.12 327 PHE A C 1
ATOM 2423 O O . PHE A 1 327 ? 11.773 -5.682 -20.423 1.00 94.12 327 PHE A O 1
ATOM 2430 N N . ILE A 1 328 ? 10.892 -4.260 -21.930 1.00 94.50 328 ILE A N 1
ATOM 2431 C CA . ILE A 1 328 ? 11.204 -5.070 -23.119 1.00 94.50 328 ILE A CA 1
ATOM 2432 C C . ILE A 1 328 ? 12.719 -5.229 -23.286 1.00 94.50 328 ILE A C 1
ATOM 2434 O O . ILE A 1 328 ? 13.202 -6.352 -23.440 1.00 94.50 328 I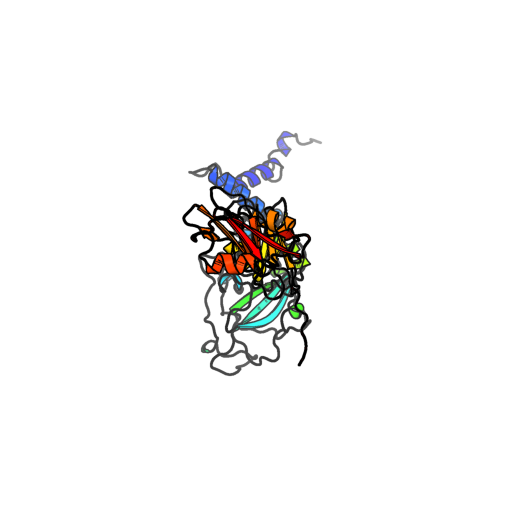LE A O 1
ATOM 2438 N N . VAL A 1 329 ? 13.480 -4.134 -23.191 1.00 96.12 329 VAL A N 1
ATOM 2439 C CA . VAL A 1 329 ? 14.949 -4.168 -23.259 1.00 96.12 329 VAL A CA 1
ATOM 2440 C C . VAL A 1 329 ? 15.530 -4.962 -22.090 1.00 96.12 329 VAL A C 1
ATOM 2442 O O . VAL A 1 329 ? 16.369 -5.834 -22.296 1.00 96.12 329 VAL A O 1
ATOM 2445 N N . TRP A 1 330 ? 15.051 -4.731 -20.866 1.00 95.62 330 TRP A N 1
ATOM 2446 C CA . TRP A 1 330 ? 15.536 -5.461 -19.693 1.00 95.62 330 TRP A CA 1
ATOM 2447 C C . TRP A 1 330 ? 15.281 -6.970 -19.792 1.00 95.62 330 TRP A C 1
ATOM 2449 O O . TRP A 1 330 ? 16.162 -7.766 -19.473 1.00 95.62 330 TRP A O 1
ATOM 2459 N N . LYS A 1 331 ? 14.110 -7.373 -20.303 1.00 94.25 331 LYS A N 1
ATOM 2460 C CA . LYS A 1 331 ? 13.799 -8.773 -20.616 1.00 94.25 331 LYS A CA 1
ATOM 2461 C C . LYS A 1 331 ? 14.775 -9.345 -21.643 1.00 94.25 331 LYS A C 1
ATOM 2463 O O . LYS A 1 331 ? 15.314 -10.425 -21.418 1.00 94.25 331 LYS A O 1
ATOM 2468 N N . ARG A 1 332 ? 14.995 -8.631 -22.753 1.00 94.81 332 ARG A N 1
ATOM 2469 C CA . ARG A 1 332 ? 15.912 -9.047 -23.828 1.00 94.81 332 ARG A CA 1
ATOM 2470 C C . ARG A 1 332 ? 17.334 -9.261 -23.309 1.00 94.81 332 ARG A C 1
ATOM 2472 O O . ARG A 1 332 ? 17.996 -10.193 -23.742 1.00 94.81 332 ARG A O 1
ATOM 2479 N N . LEU A 1 333 ? 17.767 -8.438 -22.357 1.00 94.75 333 LEU A N 1
ATOM 2480 C CA . LEU A 1 333 ? 19.110 -8.482 -21.779 1.00 94.75 333 LEU A CA 1
ATOM 2481 C C . LEU A 1 333 ? 19.246 -9.408 -20.562 1.00 94.75 333 LEU A C 1
ATOM 2483 O O . LEU A 1 333 ? 20.257 -9.332 -19.872 1.00 94.75 333 LEU A O 1
ATOM 2487 N N . GLY A 1 334 ? 18.268 -10.285 -20.298 1.00 93.75 334 GLY A N 1
ATOM 2488 C CA . GLY A 1 334 ? 18.380 -11.337 -19.277 1.00 93.75 334 GLY A CA 1
ATOM 2489 C C . GLY A 1 334 ? 17.833 -10.981 -17.890 1.00 93.75 334 GLY A C 1
ATOM 2490 O O . GLY A 1 334 ? 18.165 -11.646 -16.908 1.00 93.75 334 GLY A O 1
ATOM 2491 N N . TYR A 1 335 ? 16.977 -9.960 -17.778 1.00 92.75 335 TYR A N 1
ATOM 2492 C CA . TYR A 1 335 ? 16.387 -9.515 -16.510 1.00 92.75 335 TYR A CA 1
ATOM 2493 C C . TYR A 1 335 ? 17.449 -9.183 -15.438 1.00 92.75 335 TYR A C 1
ATOM 2495 O O . TYR A 1 335 ? 18.518 -8.658 -15.740 1.00 92.75 335 TYR A O 1
ATOM 2503 N N . GLY A 1 336 ? 17.144 -9.423 -14.157 1.00 89.56 336 GLY A N 1
ATOM 2504 C CA . GLY A 1 336 ? 18.002 -9.078 -13.021 1.00 89.56 336 GLY A CA 1
ATOM 2505 C C . GLY A 1 336 ? 19.321 -9.851 -12.962 1.00 89.56 336 GLY A C 1
ATOM 2506 O O . GLY A 1 336 ? 20.251 -9.382 -12.316 1.00 89.56 336 GLY A O 1
ATOM 2507 N N . GLN A 1 337 ? 19.403 -10.987 -13.661 1.00 89.19 337 GLN A N 1
ATOM 2508 C CA . GLN A 1 337 ? 20.620 -11.796 -13.810 1.00 89.19 337 GLN A CA 1
ATOM 2509 C C . GLN A 1 337 ? 21.439 -11.400 -15.050 1.00 89.19 337 GLN A C 1
ATOM 2511 O O . GLN A 1 337 ? 22.530 -11.915 -15.272 1.00 89.19 337 GLN A O 1
ATOM 2516 N N . GLY A 1 338 ? 20.898 -10.497 -15.868 1.00 92.06 338 GLY A N 1
ATOM 2517 C CA . GLY A 1 338 ? 21.510 -10.003 -17.086 1.00 92.06 338 GLY A CA 1
ATOM 2518 C C . GLY A 1 338 ? 22.570 -8.930 -16.863 1.00 92.06 338 GLY A C 1
ATOM 2519 O O . GLY A 1 338 ? 22.802 -8.469 -15.744 1.00 92.06 338 GLY A O 1
ATOM 2520 N N . ILE A 1 339 ? 23.158 -8.457 -17.966 1.00 92.81 339 ILE A N 1
ATOM 2521 C CA . ILE A 1 339 ? 24.277 -7.497 -17.956 1.00 92.81 339 ILE A CA 1
ATOM 2522 C C . ILE A 1 339 ? 23.947 -6.177 -17.240 1.00 92.81 339 ILE A C 1
ATOM 2524 O O . ILE A 1 339 ? 24.818 -5.574 -16.620 1.00 92.81 339 ILE A O 1
ATOM 2528 N N . LEU A 1 340 ? 22.679 -5.749 -17.264 1.00 94.88 340 LEU A N 1
ATOM 2529 C CA . LEU A 1 340 ? 22.212 -4.537 -16.582 1.00 94.88 340 LEU A CA 1
ATOM 2530 C C . LEU A 1 340 ? 21.991 -4.742 -15.073 1.00 94.88 340 LEU A C 1
ATOM 2532 O O . LEU A 1 340 ? 22.068 -3.786 -14.296 1.00 94.88 340 LEU A O 1
ATOM 2536 N N . GLY A 1 341 ? 21.708 -5.971 -14.642 1.00 94.38 341 GLY A N 1
ATOM 2537 C CA . GLY A 1 341 ? 21.242 -6.267 -13.291 1.00 94.38 341 GLY A CA 1
ATOM 2538 C C . GLY A 1 341 ? 19.816 -5.765 -13.019 1.00 94.38 341 GLY A C 1
ATOM 2539 O O . GLY A 1 341 ? 18.995 -5.598 -13.923 1.00 94.38 341 GLY A O 1
ATOM 2540 N N . HIS A 1 342 ? 19.493 -5.529 -11.745 1.00 94.81 342 HIS A N 1
ATOM 2541 C CA . HIS A 1 342 ? 18.180 -5.016 -11.335 1.00 94.81 342 HIS A CA 1
ATOM 2542 C C . HIS A 1 342 ? 18.051 -3.495 -11.534 1.00 94.81 342 HIS A C 1
ATOM 2544 O O . HIS A 1 342 ? 19.048 -2.777 -11.402 1.00 94.81 342 HIS A O 1
ATOM 2550 N N . PRO A 1 343 ? 16.825 -2.985 -11.770 1.00 95.94 343 PRO A N 1
ATOM 2551 C CA . PRO A 1 343 ? 16.538 -1.555 -11.727 1.00 95.94 343 PRO A CA 1
ATOM 2552 C C . PRO A 1 343 ? 17.021 -0.900 -10.423 1.00 95.94 343 PRO A C 1
ATOM 2554 O O . PRO A 1 343 ? 16.814 -1.443 -9.332 1.00 95.94 343 PRO A O 1
ATOM 2557 N N . SER A 1 344 ? 17.650 0.271 -10.536 1.00 94.56 344 SER A N 1
ATOM 2558 C CA . SER A 1 344 ? 18.253 0.997 -9.406 1.00 94.56 344 SER A CA 1
ATOM 2559 C C . SER A 1 344 ? 17.629 2.374 -9.150 1.00 94.56 344 SER A C 1
ATOM 2561 O O . SER A 1 344 ? 17.703 2.867 -8.027 1.00 94.56 344 SER A O 1
ATOM 2563 N N . GLY A 1 345 ? 16.958 2.961 -10.144 1.00 93.44 345 GLY A N 1
ATOM 2564 C CA . GLY A 1 345 ? 16.241 4.235 -10.032 1.00 93.44 345 GLY A CA 1
ATOM 2565 C C . GLY A 1 345 ? 14.958 4.253 -10.867 1.00 93.44 345 GLY A C 1
ATOM 2566 O O . GLY A 1 345 ? 14.656 3.252 -11.512 1.00 93.44 345 GLY A O 1
ATOM 2567 N N . PRO A 1 346 ? 14.176 5.343 -10.854 1.00 92.31 346 PRO A N 1
ATOM 2568 C CA . PRO A 1 346 ? 13.001 5.484 -11.711 1.00 92.31 346 PRO A CA 1
ATOM 2569 C C . PRO A 1 346 ? 13.399 5.823 -13.156 1.00 92.31 346 PRO A C 1
ATOM 2571 O O . PRO A 1 346 ? 14.540 6.202 -13.426 1.00 92.31 346 PRO A O 1
ATOM 2574 N N . ARG A 1 347 ? 12.443 5.742 -14.089 1.00 92.62 347 ARG A N 1
ATOM 2575 C CA . ARG A 1 347 ? 12.602 6.336 -15.423 1.00 92.62 347 ARG A CA 1
ATOM 2576 C C . ARG A 1 347 ? 12.549 7.860 -15.321 1.00 92.62 347 ARG A C 1
ATOM 2578 O O . ARG A 1 347 ? 11.571 8.400 -14.806 1.00 92.62 347 ARG A O 1
ATOM 2585 N N . THR A 1 348 ? 13.547 8.539 -15.871 1.00 93.38 348 THR A N 1
ATOM 2586 C CA . THR A 1 348 ? 13.618 9.999 -15.957 1.00 93.38 348 THR A CA 1
ATOM 2587 C C . THR A 1 348 ? 13.456 10.462 -17.402 1.00 93.38 348 THR A C 1
ATOM 2589 O O . THR A 1 348 ? 14.003 9.861 -18.326 1.00 93.38 348 THR A O 1
ATOM 2592 N N . GLN A 1 349 ? 12.666 11.518 -17.595 1.00 92.44 349 GLN A N 1
ATOM 2593 C CA . GLN A 1 349 ? 12.549 12.215 -18.877 1.00 92.44 349 GLN A CA 1
ATOM 2594 C C . GLN A 1 349 ? 13.713 13.195 -19.029 1.00 92.44 349 GLN A C 1
ATOM 2596 O O . GLN A 1 349 ? 14.176 13.765 -18.039 1.00 92.44 349 GLN A O 1
ATOM 2601 N N . ARG A 1 350 ? 14.154 13.407 -20.264 1.00 90.38 350 ARG A N 1
ATOM 2602 C CA . ARG A 1 350 ? 15.207 14.355 -20.627 1.00 90.38 350 ARG A CA 1
ATOM 2603 C C . ARG A 1 350 ? 14.626 15.559 -21.380 1.00 90.38 350 ARG A C 1
ATOM 2605 O O . ARG A 1 350 ? 13.540 15.446 -21.957 1.00 90.38 350 ARG A O 1
ATOM 2612 N N . PRO A 1 351 ? 15.321 16.714 -21.393 1.00 90.12 351 PRO A N 1
ATOM 2613 C CA . PRO A 1 351 ? 14.842 17.923 -22.075 1.00 90.12 351 PRO A CA 1
ATOM 2614 C C . PRO A 1 351 ? 14.609 17.741 -23.579 1.00 90.12 351 PRO A C 1
ATOM 2616 O O . PRO A 1 351 ? 13.691 18.325 -24.148 1.00 90.12 351 PRO A O 1
ATOM 2619 N N . ASP A 1 352 ? 15.396 16.878 -24.214 1.00 89.88 352 ASP A N 1
ATOM 2620 C CA . ASP A 1 352 ? 15.299 16.519 -25.631 1.00 89.88 352 ASP A CA 1
ATOM 2621 C C . ASP A 1 352 ? 14.179 15.505 -25.932 1.00 89.88 352 ASP A C 1
ATOM 2623 O O . ASP A 1 352 ? 14.100 14.976 -27.038 1.00 89.88 352 ASP A O 1
ATOM 2627 N N . LYS A 1 353 ? 13.296 15.246 -24.957 1.00 88.56 353 LYS A N 1
ATOM 2628 C CA . LYS A 1 353 ? 12.233 14.229 -24.973 1.00 88.56 353 LYS A CA 1
ATOM 2629 C C . LYS A 1 353 ? 12.737 12.791 -24.897 1.00 88.56 353 LYS A C 1
ATOM 2631 O O . LYS A 1 353 ? 11.897 11.897 -24.869 1.00 88.56 353 LYS A O 1
ATOM 2636 N N . GLY A 1 354 ? 14.047 12.550 -24.826 1.00 93.00 354 GLY A N 1
ATOM 2637 C CA . GLY A 1 354 ? 14.590 11.234 -24.514 1.00 93.00 354 GLY A CA 1
ATOM 2638 C C . GLY A 1 354 ? 14.223 10.789 -23.098 1.00 93.00 354 GLY A C 1
ATOM 2639 O O . GLY A 1 354 ? 13.703 11.557 -22.285 1.00 93.00 354 GLY A O 1
ATOM 2640 N N . TRP A 1 355 ? 14.510 9.536 -22.761 1.00 94.81 355 TRP A N 1
ATOM 2641 C CA . TRP A 1 355 ? 14.368 9.055 -21.386 1.00 94.81 355 TRP A CA 1
ATOM 2642 C C . TRP A 1 355 ? 15.445 8.042 -21.038 1.00 94.81 355 TRP A C 1
ATOM 2644 O O . TRP A 1 355 ? 15.947 7.329 -21.903 1.00 94.81 355 TRP A O 1
ATOM 2654 N N . ALA A 1 356 ? 15.759 7.945 -19.749 1.00 95.88 356 ALA A N 1
ATOM 2655 C CA . ALA A 1 356 ? 16.678 6.952 -19.215 1.00 95.88 356 ALA A CA 1
ATOM 2656 C C . ALA A 1 356 ? 16.065 6.239 -18.006 1.00 95.88 356 ALA A C 1
ATOM 2658 O O . ALA A 1 356 ? 15.354 6.824 -17.196 1.00 95.88 356 ALA A O 1
ATOM 2659 N N . GLN A 1 357 ? 16.332 4.948 -17.893 1.00 96.75 357 GLN A N 1
ATOM 2660 C CA . GLN A 1 357 ? 15.952 4.084 -16.788 1.00 96.75 357 GLN A CA 1
ATOM 2661 C C . GLN A 1 357 ? 17.237 3.508 -16.200 1.00 96.75 357 GLN A C 1
ATOM 2663 O O . GLN A 1 357 ? 17.940 2.758 -16.874 1.00 96.75 357 GLN A O 1
ATOM 2668 N N . ALA A 1 358 ? 17.541 3.851 -14.949 1.00 95.44 358 ALA A N 1
ATOM 2669 C CA . ALA A 1 358 ? 18.757 3.393 -14.287 1.00 95.44 358 ALA A CA 1
ATOM 2670 C C . ALA A 1 358 ? 18.644 1.929 -13.828 1.00 95.44 358 ALA A C 1
ATOM 2672 O O . ALA A 1 358 ? 17.616 1.501 -13.284 1.00 95.44 358 ALA A O 1
ATOM 2673 N N . PHE A 1 359 ? 19.731 1.188 -14.022 1.00 96.19 359 PHE A N 1
ATOM 2674 C CA . PHE A 1 359 ? 19.956 -0.169 -13.538 1.00 96.19 359 PHE A CA 1
ATOM 2675 C C . PHE A 1 359 ? 21.248 -0.213 -12.720 1.00 96.19 359 PHE A C 1
ATOM 2677 O O . PHE A 1 359 ? 22.019 0.745 -12.689 1.00 96.19 359 PHE A O 1
ATOM 2684 N N . ARG A 1 360 ? 21.479 -1.305 -11.990 1.00 94.50 360 ARG A N 1
ATOM 2685 C CA . ARG A 1 360 ? 22.665 -1.431 -11.132 1.00 94.50 360 ARG A CA 1
ATOM 2686 C C . ARG A 1 360 ? 23.970 -1.279 -11.918 1.00 94.50 360 ARG A C 1
ATOM 2688 O O . ARG A 1 360 ? 24.871 -0.597 -11.445 1.00 94.50 360 ARG A O 1
ATOM 2695 N N . ASN A 1 361 ? 24.055 -1.916 -13.082 1.00 93.88 361 ASN A N 1
ATOM 2696 C CA . ASN A 1 361 ? 25.282 -1.987 -13.875 1.00 93.88 361 ASN A CA 1
ATOM 2697 C C . ASN A 1 361 ? 25.199 -1.144 -15.155 1.00 93.88 361 ASN A C 1
ATOM 2699 O O . ASN A 1 361 ? 25.976 -1.374 -16.078 1.00 93.88 361 ASN A O 1
ATOM 2703 N N . GLY A 1 362 ? 24.232 -0.230 -15.266 1.00 95.81 362 GLY A N 1
ATOM 2704 C CA . GLY A 1 362 ? 24.007 0.489 -16.513 1.00 95.81 362 GLY A CA 1
ATOM 2705 C C . GLY A 1 362 ? 22.690 1.241 -16.574 1.00 95.81 362 GLY A C 1
ATOM 2706 O O . GLY A 1 362 ? 22.076 1.554 -15.553 1.00 95.81 362 GLY A O 1
ATOM 2707 N N . CYS A 1 363 ? 22.214 1.490 -17.787 1.00 97.06 363 CYS A N 1
ATOM 2708 C CA . CYS A 1 363 ? 20.900 2.069 -18.018 1.00 97.06 363 CYS A CA 1
ATOM 2709 C C . CYS A 1 363 ? 20.230 1.471 -19.259 1.00 97.06 363 CYS A C 1
ATOM 2711 O O . CYS A 1 363 ? 20.884 0.916 -20.137 1.00 97.06 363 CYS A O 1
ATOM 2713 N N . VAL A 1 364 ? 18.908 1.613 -19.339 1.00 97.81 364 VAL A N 1
ATOM 2714 C CA . VAL A 1 364 ? 18.202 1.591 -20.623 1.00 97.81 364 VAL A CA 1
ATOM 2715 C C . VAL A 1 364 ? 17.864 3.025 -20.973 1.00 97.81 364 VAL A C 1
ATOM 2717 O O . VAL A 1 364 ? 17.256 3.716 -20.159 1.00 97.81 364 VAL A O 1
ATOM 2720 N N . THR A 1 365 ? 18.229 3.470 -22.166 1.00 97.00 365 THR A N 1
ATOM 2721 C CA . THR A 1 365 ? 18.008 4.845 -22.616 1.00 97.00 365 THR A CA 1
ATOM 2722 C C . THR A 1 365 ? 17.432 4.875 -24.024 1.00 97.00 365 THR A C 1
ATOM 2724 O O . THR A 1 365 ? 17.596 3.934 -24.802 1.00 97.00 365 THR A O 1
ATOM 2727 N N . TRP A 1 366 ? 16.737 5.959 -24.340 1.00 94.69 366 TRP A N 1
ATOM 2728 C CA . TRP A 1 366 ? 16.177 6.244 -25.652 1.00 94.69 366 TRP A CA 1
ATOM 2729 C C . TRP A 1 366 ? 16.359 7.725 -25.974 1.00 94.69 366 TRP A C 1
ATOM 2731 O O . TRP A 1 366 ? 16.075 8.570 -25.122 1.00 94.69 366 TRP A O 1
ATOM 2741 N N . GLY A 1 367 ? 16.792 8.015 -27.201 1.00 91.50 367 GLY A N 1
ATOM 2742 C CA . GLY A 1 367 ? 16.858 9.361 -27.761 1.00 91.50 367 GLY A CA 1
ATOM 2743 C C . GLY A 1 367 ? 15.943 9.507 -28.982 1.00 91.50 367 GLY A C 1
ATOM 2744 O O . GLY A 1 367 ? 15.576 8.503 -29.593 1.00 91.50 367 GLY A O 1
ATOM 2745 N N . PRO A 1 368 ? 15.596 10.736 -29.402 1.00 86.62 368 PRO A N 1
ATOM 2746 C CA . PRO A 1 368 ? 14.610 10.977 -30.466 1.00 86.62 368 PRO A CA 1
ATOM 2747 C C . PRO A 1 368 ? 14.903 10.303 -31.813 1.00 86.62 368 PRO A C 1
ATOM 2749 O O . PRO A 1 368 ? 13.978 10.028 -32.574 1.00 86.62 368 PRO A O 1
ATOM 2752 N N . ARG A 1 369 ? 16.183 10.053 -32.116 1.00 84.50 369 ARG A N 1
ATOM 2753 C CA . ARG A 1 369 ? 16.650 9.430 -33.367 1.00 84.50 369 ARG A CA 1
ATOM 2754 C C . ARG A 1 369 ? 17.101 7.980 -33.192 1.00 84.50 369 ARG A C 1
ATOM 2756 O O . ARG A 1 369 ? 17.528 7.355 -34.158 1.00 84.50 369 ARG A O 1
ATOM 2763 N N . THR A 1 370 ? 17.027 7.448 -31.975 1.00 87.00 370 THR A N 1
ATOM 2764 C CA . THR A 1 370 ? 17.459 6.086 -31.661 1.00 87.00 370 THR A CA 1
ATOM 2765 C C . THR A 1 370 ? 16.281 5.235 -31.202 1.00 87.00 370 THR A C 1
ATOM 2767 O O . THR A 1 370 ? 15.133 5.681 -31.124 1.00 87.00 370 THR A O 1
ATOM 2770 N N . ARG A 1 371 ? 16.555 3.962 -30.921 1.00 92.31 371 ARG A N 1
ATOM 2771 C CA . ARG A 1 371 ? 15.611 3.044 -30.278 1.00 92.31 371 ARG A CA 1
ATOM 2772 C C . ARG A 1 371 ? 15.996 2.848 -28.807 1.00 92.31 371 ARG A C 1
ATOM 2774 O O . ARG A 1 371 ? 17.131 3.139 -28.442 1.00 92.31 371 ARG A O 1
ATOM 2781 N N . PRO A 1 372 ? 15.092 2.338 -27.959 1.00 95.38 372 PRO A N 1
ATOM 2782 C CA . PRO A 1 372 ? 15.434 1.956 -26.595 1.00 95.38 372 PRO A CA 1
ATOM 2783 C C . PRO A 1 372 ? 16.549 0.904 -26.570 1.00 95.38 372 PRO A C 1
ATOM 2785 O O . PRO A 1 372 ? 16.432 -0.173 -27.173 1.00 95.38 372 PRO A O 1
ATOM 2788 N N . VAL A 1 373 ? 17.632 1.235 -25.873 1.00 96.38 373 VAL A N 1
ATOM 2789 C CA . VAL A 1 373 ? 18.892 0.488 -25.872 1.00 96.38 373 VAL A CA 1
ATOM 2790 C C . VAL A 1 373 ? 19.436 0.366 -24.452 1.00 96.38 373 VAL A C 1
ATOM 2792 O O . VAL A 1 373 ? 19.391 1.325 -23.681 1.00 96.38 373 VAL A O 1
ATOM 2795 N N . GLY A 1 374 ? 19.937 -0.820 -24.104 1.00 97.00 374 GLY A N 1
ATOM 2796 C CA . GLY A 1 374 ? 20.609 -1.081 -22.835 1.00 97.00 374 GLY A CA 1
ATOM 2797 C C . GLY A 1 374 ? 22.120 -0.917 -22.946 1.00 97.00 374 GLY A C 1
ATOM 2798 O O . GLY A 1 374 ? 22.759 -1.634 -23.711 1.00 97.00 374 GLY A O 1
ATOM 2799 N N . VAL A 1 375 ? 22.690 -0.016 -22.147 1.00 96.88 375 VAL A N 1
ATOM 2800 C CA . VAL A 1 375 ? 24.138 0.211 -22.052 1.00 96.88 375 VAL A CA 1
ATOM 2801 C C . VAL A 1 375 ? 24.615 -0.244 -20.681 1.00 96.88 375 VAL A C 1
ATOM 2803 O O . VAL A 1 375 ? 24.043 0.172 -19.672 1.00 96.88 375 VAL A O 1
ATOM 2806 N N . ALA A 1 376 ? 25.638 -1.099 -20.629 1.00 95.81 376 ALA A N 1
ATOM 2807 C CA . ALA A 1 376 ? 26.062 -1.765 -19.397 1.00 95.81 376 ALA A CA 1
ATOM 2808 C C . ALA A 1 376 ? 27.584 -1.747 -19.172 1.00 95.81 376 ALA A C 1
ATOM 2810 O O . ALA A 1 376 ? 28.372 -1.538 -20.092 1.00 95.81 376 ALA A O 1
ATOM 2811 N N . GLY A 1 377 ? 27.995 -2.014 -17.931 1.00 92.12 377 GLY A N 1
ATOM 2812 C CA . GLY A 1 377 ? 29.382 -2.281 -17.550 1.00 92.12 377 GLY A CA 1
ATOM 2813 C C . GLY A 1 377 ? 30.336 -1.114 -17.817 1.00 92.12 377 GLY A C 1
ATOM 2814 O O . GLY A 1 377 ? 29.972 0.051 -17.667 1.00 92.12 377 GLY A O 1
ATOM 2815 N N . PHE A 1 378 ? 31.570 -1.430 -18.215 1.00 90.81 378 PHE A N 1
ATOM 2816 C CA . PHE A 1 378 ? 32.600 -0.425 -18.508 1.00 90.81 378 PHE A CA 1
ATOM 2817 C C . PHE A 1 378 ? 32.217 0.511 -19.656 1.00 90.81 378 PHE A C 1
ATOM 2819 O O . PHE A 1 378 ? 32.525 1.696 -19.593 1.00 90.81 378 PHE A O 1
ATOM 2826 N N . ILE A 1 379 ? 31.467 0.011 -20.644 1.00 94.00 379 ILE A N 1
ATOM 2827 C CA . ILE A 1 379 ? 30.923 0.831 -21.733 1.00 94.00 379 ILE A CA 1
ATOM 2828 C C . ILE A 1 379 ? 30.028 1.940 -21.169 1.00 94.00 379 ILE A C 1
ATOM 2830 O O . ILE A 1 379 ? 30.174 3.100 -21.542 1.00 94.00 379 ILE A O 1
ATOM 2834 N N . TYR A 1 380 ? 29.127 1.599 -20.240 1.00 94.81 380 TYR A N 1
ATOM 2835 C CA . TYR A 1 380 ? 28.274 2.584 -19.573 1.00 94.81 380 TYR A CA 1
ATOM 2836 C C . TYR A 1 380 ? 29.084 3.586 -18.744 1.00 94.81 380 TYR A C 1
ATOM 2838 O O . TYR A 1 380 ? 28.797 4.781 -18.789 1.00 94.81 380 TYR A O 1
ATOM 2846 N N . LEU A 1 381 ? 30.087 3.115 -17.998 1.00 93.31 381 LEU A N 1
ATOM 2847 C CA . LEU A 1 381 ? 30.914 3.980 -17.155 1.00 93.31 381 LEU A CA 1
ATOM 2848 C C . LEU A 1 381 ? 31.689 5.014 -17.980 1.00 93.31 381 LEU A C 1
ATOM 2850 O O . LEU A 1 381 ? 31.656 6.193 -17.635 1.00 93.31 381 LEU A O 1
ATOM 2854 N N . GLU A 1 382 ? 32.332 4.599 -19.075 1.00 92.94 382 GLU A N 1
ATOM 2855 C CA . GLU A 1 382 ? 33.079 5.526 -19.932 1.00 92.94 382 GLU A CA 1
ATOM 2856 C C . GLU A 1 382 ? 32.145 6.494 -20.660 1.00 92.94 382 GLU A C 1
ATOM 2858 O O . GLU A 1 382 ? 32.385 7.697 -20.676 1.00 92.94 382 GLU A O 1
ATOM 2863 N N . TRP A 1 383 ? 31.023 5.995 -21.183 1.00 94.38 383 TRP A N 1
ATOM 2864 C CA . TRP A 1 383 ? 30.024 6.848 -21.821 1.00 94.38 383 TRP A CA 1
ATOM 2865 C C . TRP A 1 383 ? 29.505 7.933 -20.869 1.00 94.38 383 TRP A C 1
ATOM 2867 O O . TRP A 1 383 ? 29.428 9.099 -21.245 1.00 94.38 383 TRP A O 1
ATOM 2877 N N . MET A 1 384 ? 29.197 7.581 -19.617 1.00 94.88 384 MET A N 1
ATOM 2878 C CA . MET A 1 384 ? 28.740 8.550 -18.616 1.00 94.88 384 MET A CA 1
ATOM 2879 C C . MET A 1 384 ? 29.838 9.527 -18.176 1.00 94.88 384 MET A C 1
ATOM 2881 O O . MET A 1 384 ? 29.524 10.683 -17.893 1.00 94.88 384 MET A O 1
ATOM 2885 N N . LYS A 1 385 ? 31.104 9.093 -18.128 1.00 94.25 385 LYS A N 1
ATOM 2886 C CA . LYS A 1 385 ? 32.260 9.951 -17.818 1.00 94.25 385 LYS A CA 1
ATOM 2887 C C . LYS A 1 385 ? 32.440 11.060 -18.858 1.00 94.25 385 LYS A C 1
ATOM 2889 O O . LYS A 1 385 ? 32.731 12.190 -18.486 1.00 94.25 385 LYS A O 1
ATOM 2894 N N . GLU A 1 386 ? 32.181 10.755 -20.125 1.00 94.69 386 GLU A N 1
ATOM 2895 C CA . GLU A 1 386 ? 32.249 11.704 -21.243 1.00 94.69 386 GLU A CA 1
ATOM 2896 C C . GLU A 1 386 ? 30.951 12.525 -21.427 1.00 94.69 386 GLU A C 1
ATOM 2898 O O . GLU A 1 386 ? 30.728 13.116 -22.477 1.00 94.69 386 GLU A O 1
ATOM 2903 N N . GLY A 1 387 ? 30.060 12.575 -20.427 1.00 93.69 387 GLY A N 1
ATOM 2904 C CA . GLY A 1 387 ? 28.827 13.380 -20.472 1.00 93.69 387 GLY A CA 1
ATOM 2905 C C . GLY A 1 387 ? 27.578 12.638 -20.966 1.00 93.69 387 GLY A C 1
ATOM 2906 O O . GLY A 1 387 ? 26.517 13.242 -21.142 1.00 93.69 387 GLY A O 1
ATOM 2907 N N . GLY A 1 388 ? 27.657 11.319 -21.159 1.00 92.88 388 GLY A N 1
ATOM 2908 C CA . GLY A 1 388 ? 26.525 10.488 -21.560 1.00 92.88 388 GLY A CA 1
ATOM 2909 C C . GLY A 1 388 ? 25.926 10.941 -22.891 1.00 92.88 388 GLY A C 1
ATOM 2910 O O . GLY A 1 388 ? 26.643 11.281 -23.828 1.00 92.88 388 GLY A O 1
ATOM 2911 N N . ALA A 1 389 ? 24.593 10.967 -22.986 1.00 92.88 389 ALA A N 1
ATOM 2912 C CA . ALA A 1 389 ? 23.934 11.339 -24.245 1.00 92.88 389 ALA A CA 1
ATOM 2913 C C . ALA A 1 389 ? 24.048 12.830 -24.617 1.00 92.88 389 ALA A C 1
ATOM 2915 O O . ALA A 1 389 ? 23.743 13.166 -25.755 1.00 92.88 389 ALA A O 1
ATOM 2916 N N . ASP A 1 390 ? 24.475 13.698 -23.691 1.00 92.62 390 ASP A N 1
ATOM 2917 C CA . ASP A 1 390 ? 24.775 15.108 -24.002 1.00 92.62 390 ASP A CA 1
ATOM 2918 C C . ASP A 1 390 ? 26.246 15.294 -24.429 1.00 92.62 390 ASP A C 1
ATOM 2920 O O . ASP A 1 390 ? 26.645 16.378 -24.850 1.00 92.62 390 ASP A O 1
ATOM 2924 N N . GLY A 1 391 ? 27.061 14.243 -24.290 1.00 93.12 391 GLY A N 1
ATOM 2925 C CA . GLY A 1 391 ? 28.474 14.221 -24.639 1.00 93.12 391 GLY A CA 1
ATOM 2926 C C . GLY A 1 391 ? 28.742 13.931 -26.120 1.00 93.12 391 GLY A C 1
ATOM 2927 O O . GLY A 1 391 ? 27.815 13.706 -26.902 1.00 93.12 391 GLY A O 1
ATOM 2928 N N . PRO A 1 392 ? 30.026 13.860 -26.519 1.00 93.56 392 PRO A N 1
ATOM 2929 C CA . PRO A 1 392 ? 30.427 13.673 -27.915 1.00 93.56 392 PRO A CA 1
ATOM 2930 C C . PRO A 1 392 ? 29.978 12.328 -28.507 1.00 93.56 392 PRO A C 1
ATOM 2932 O O . PRO A 1 392 ? 29.820 12.212 -29.719 1.00 93.56 392 PRO A O 1
ATOM 2935 N N . TRP A 1 393 ? 29.739 11.315 -27.669 1.00 92.81 393 TRP A N 1
ATOM 2936 C CA . TRP A 1 393 ? 29.239 10.010 -28.111 1.00 92.81 393 TRP A CA 1
ATOM 2937 C C . TRP A 1 393 ? 27.755 10.037 -28.501 1.00 92.81 393 TRP A C 1
ATOM 2939 O O . TRP A 1 393 ? 27.334 9.228 -29.326 1.00 92.81 393 TRP A O 1
ATOM 2949 N N . GLY A 1 394 ? 26.957 10.947 -27.934 1.00 93.44 394 GLY A N 1
ATOM 2950 C CA . GLY A 1 394 ? 25.509 10.985 -28.144 1.00 93.44 394 GLY A CA 1
ATOM 2951 C C . GLY A 1 394 ? 24.781 9.751 -27.598 1.00 93.44 394 GLY A C 1
ATOM 2952 O O . GLY A 1 394 ? 25.234 9.090 -26.652 1.00 93.44 394 GLY A O 1
ATOM 2953 N N . TYR A 1 395 ? 23.616 9.440 -28.172 1.00 94.94 395 TYR A N 1
ATOM 2954 C CA . TYR A 1 395 ? 22.825 8.284 -27.746 1.00 94.94 395 TYR A CA 1
ATOM 2955 C C . TYR A 1 395 ? 23.404 6.955 -28.250 1.00 94.94 395 TYR A C 1
ATOM 2957 O O . TYR A 1 395 ? 23.965 6.885 -29.344 1.00 94.94 395 TYR A O 1
ATOM 2965 N N . PRO A 1 396 ? 23.212 5.860 -27.496 1.00 95.31 396 PRO A N 1
ATOM 2966 C CA . PRO A 1 396 ? 23.538 4.527 -27.975 1.00 95.31 396 PRO A CA 1
ATOM 2967 C C . PRO A 1 396 ? 22.541 4.077 -29.056 1.00 95.31 396 PRO A C 1
ATOM 2969 O O . PRO A 1 396 ? 21.343 4.370 -28.986 1.00 95.31 396 PRO A O 1
ATOM 2972 N N . VAL A 1 397 ? 23.033 3.332 -30.047 1.00 94.50 397 VAL A N 1
ATOM 2973 C CA . VAL A 1 397 ? 22.239 2.810 -31.178 1.00 94.50 397 VAL A CA 1
ATOM 2974 C C . VAL A 1 397 ? 22.031 1.291 -31.112 1.00 94.50 397 VAL A C 1
ATOM 2976 O O . VAL A 1 397 ? 21.072 0.771 -31.692 1.00 94.50 397 VAL A O 1
ATOM 2979 N N . SER A 1 398 ? 22.868 0.572 -30.357 1.00 93.56 398 SER A N 1
ATOM 2980 C CA . SER A 1 398 ? 22.741 -0.869 -30.110 1.00 93.56 398 SER A CA 1
ATOM 2981 C C . SER A 1 398 ? 22.992 -1.218 -28.648 1.00 93.56 398 SER A C 1
ATOM 2983 O O . SER A 1 398 ? 23.722 -0.517 -27.950 1.00 93.56 398 SER A O 1
ATOM 2985 N N . ASP A 1 399 ? 22.386 -2.317 -28.188 1.00 95.81 399 ASP A N 1
ATOM 2986 C CA . ASP A 1 399 ? 22.644 -2.824 -26.839 1.00 95.81 399 ASP A CA 1
ATOM 2987 C C . ASP A 1 399 ? 24.130 -3.156 -26.677 1.00 95.81 399 ASP A C 1
ATOM 2989 O O . ASP A 1 399 ? 24.783 -3.565 -27.640 1.00 95.81 399 ASP A O 1
ATOM 2993 N N . THR A 1 400 ? 24.652 -2.989 -25.461 1.00 94.81 400 THR A N 1
ATOM 2994 C CA . THR A 1 400 ? 25.984 -3.489 -25.120 1.00 94.81 400 THR A CA 1
ATOM 2995 C C . THR A 1 400 ? 26.023 -4.998 -25.331 1.00 94.81 400 THR A C 1
ATOM 2997 O O . THR A 1 400 ? 25.208 -5.729 -24.766 1.00 94.81 400 THR A O 1
ATOM 3000 N N . GLU A 1 401 ? 26.982 -5.462 -26.123 1.00 92.69 401 GLU A N 1
ATOM 3001 C CA . GLU A 1 401 ? 27.143 -6.872 -26.466 1.00 92.69 401 GLU A CA 1
ATOM 3002 C C . GLU A 1 401 ? 28.558 -7.351 -26.150 1.00 92.69 401 GLU A C 1
ATOM 3004 O O . GLU A 1 401 ? 29.513 -6.569 -26.160 1.00 92.69 401 GLU A O 1
ATOM 3009 N N . GLN A 1 402 ? 28.679 -8.645 -25.869 1.00 90.06 402 GLN A N 1
ATOM 3010 C CA . GLN A 1 402 ? 29.970 -9.301 -25.739 1.00 90.06 402 GLN A CA 1
ATOM 3011 C C . GLN A 1 402 ? 30.366 -9.891 -27.093 1.00 90.06 402 GLN A C 1
ATOM 3013 O O . GLN A 1 402 ? 29.591 -10.628 -27.704 1.00 90.06 402 GLN A O 1
ATOM 3018 N N . LEU A 1 403 ? 31.564 -9.559 -27.559 1.00 90.31 403 LEU A N 1
ATOM 3019 C CA . LEU A 1 403 ? 32.152 -10.091 -28.780 1.00 90.31 403 LEU A CA 1
ATOM 3020 C C . LEU A 1 403 ? 32.767 -11.483 -28.534 1.00 90.31 403 LEU A C 1
ATOM 3022 O O . LEU A 1 403 ? 33.052 -11.839 -27.387 1.00 90.31 403 LEU A O 1
ATOM 3026 N N . PRO A 1 404 ? 33.007 -12.285 -29.593 1.00 89.94 404 PRO A N 1
ATOM 3027 C CA . PRO A 1 404 ? 33.581 -13.629 -29.459 1.00 89.94 404 PRO A CA 1
ATOM 3028 C C . PRO A 1 404 ? 34.958 -13.679 -28.783 1.00 89.94 404 PRO A C 1
ATOM 3030 O O . PRO A 1 404 ? 35.311 -14.693 -28.191 1.00 89.94 404 PRO A O 1
ATOM 3033 N N . ASP A 1 405 ? 35.724 -12.588 -28.849 1.00 87.31 405 ASP A N 1
ATOM 3034 C CA . ASP A 1 405 ? 37.025 -12.432 -28.183 1.00 87.31 405 ASP A CA 1
ATOM 3035 C C . ASP A 1 405 ? 36.906 -12.071 -26.686 1.00 87.31 405 ASP A C 1
ATOM 3037 O O . ASP A 1 405 ? 37.907 -11.849 -26.006 1.00 87.31 405 ASP A O 1
ATOM 3041 N N . GLY A 1 406 ? 35.678 -12.005 -26.162 1.00 86.19 406 GLY A N 1
ATOM 3042 C CA . GLY A 1 406 ? 35.363 -11.667 -24.779 1.00 86.19 406 GLY A CA 1
ATOM 3043 C C . GLY A 1 406 ? 35.264 -10.167 -24.498 1.00 86.19 406 GLY A C 1
ATOM 3044 O O . GLY A 1 406 ? 34.834 -9.805 -23.397 1.00 86.19 406 GLY A O 1
ATOM 3045 N N . SER A 1 407 ? 35.619 -9.304 -25.458 1.00 89.62 407 SER A N 1
ATOM 3046 C CA . SER A 1 407 ? 35.491 -7.851 -25.334 1.00 89.62 407 SER A CA 1
ATOM 3047 C C . SER A 1 407 ? 34.039 -7.387 -25.348 1.00 89.62 407 SER A C 1
ATOM 3049 O O . SER A 1 407 ? 33.140 -8.072 -25.828 1.00 89.62 407 SER A O 1
ATOM 3051 N N . TRP A 1 408 ? 33.794 -6.220 -24.764 1.00 90.94 408 TRP A N 1
ATOM 3052 C CA . TRP A 1 408 ? 32.481 -5.595 -24.707 1.00 90.94 408 TRP A CA 1
ATOM 3053 C C . TRP A 1 408 ? 32.426 -4.432 -25.680 1.00 90.94 408 TRP A C 1
ATOM 3055 O O . TRP A 1 408 ? 33.290 -3.556 -25.647 1.00 90.94 408 TRP A O 1
ATOM 3065 N N . ARG A 1 409 ? 31.383 -4.395 -26.507 1.00 94.06 409 ARG A N 1
ATOM 3066 C CA . ARG A 1 409 ? 31.165 -3.352 -27.509 1.00 94.06 409 ARG A CA 1
ATOM 3067 C C . ARG A 1 409 ? 29.887 -2.573 -27.223 1.00 94.06 409 ARG A C 1
ATOM 3069 O O . ARG A 1 409 ? 28.866 -3.144 -26.844 1.00 94.06 409 ARG A O 1
ATOM 3076 N N . GLY A 1 410 ? 29.943 -1.264 -27.444 1.00 94.19 410 GLY A N 1
ATOM 3077 C CA . GLY A 1 410 ? 28.793 -0.368 -27.477 1.00 94.19 410 GLY A CA 1
ATOM 3078 C C . GLY A 1 410 ? 28.886 0.562 -28.676 1.00 94.19 410 GLY A C 1
ATOM 3079 O O . GLY A 1 410 ? 29.931 1.166 -28.912 1.00 94.19 410 GLY A O 1
ATOM 3080 N N . VAL A 1 411 ? 27.796 0.677 -29.430 1.00 95.25 411 VAL A N 1
ATOM 3081 C CA . VAL A 1 411 ? 27.714 1.552 -30.602 1.00 95.25 411 VAL A CA 1
ATOM 3082 C C . VAL A 1 411 ? 26.843 2.754 -30.259 1.00 95.25 411 VAL A C 1
ATOM 3084 O O . VAL A 1 411 ? 25.752 2.604 -29.700 1.00 95.25 411 VAL A O 1
ATOM 3087 N N . PHE A 1 412 ? 27.318 3.939 -30.624 1.00 95.38 412 PHE A N 1
ATOM 3088 C CA . PHE A 1 412 ? 26.715 5.237 -30.352 1.00 95.38 412 PHE A CA 1
ATOM 3089 C C . PHE A 1 412 ? 26.638 6.072 -31.633 1.00 95.38 412 PHE A C 1
ATOM 3091 O O . PHE A 1 412 ? 27.288 5.761 -32.631 1.00 95.38 412 PHE A O 1
ATOM 3098 N N . GLU A 1 413 ? 25.856 7.149 -31.607 1.00 94.00 413 GLU A N 1
ATOM 3099 C CA . GLU A 1 413 ? 25.766 8.099 -32.724 1.00 94.00 413 GLU A CA 1
ATOM 3100 C C . GLU A 1 413 ? 27.142 8.675 -33.109 1.00 94.00 413 GLU A C 1
ATOM 3102 O O . GLU A 1 413 ? 27.424 8.847 -34.292 1.00 94.00 413 GLU A O 1
ATOM 3107 N N . GLY A 1 414 ? 28.000 8.934 -32.116 1.00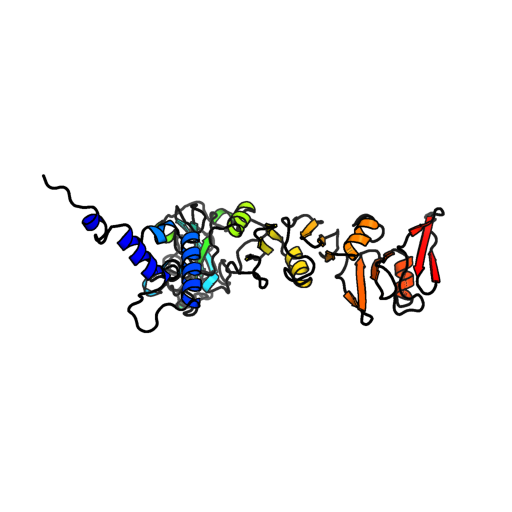 90.31 414 GLY A N 1
ATOM 3108 C CA . GLY A 1 414 ? 29.346 9.486 -32.295 1.00 90.31 414 GLY A CA 1
ATOM 3109 C C . GLY A 1 414 ? 30.456 8.457 -32.540 1.00 90.31 414 GLY A C 1
ATOM 3110 O O . GLY A 1 414 ? 31.610 8.849 -32.685 1.00 90.31 414 GLY A O 1
ATOM 3111 N N . GLY A 1 415 ? 30.152 7.154 -32.580 1.00 92.75 415 GLY A N 1
ATOM 3112 C CA . GLY A 1 415 ? 31.152 6.112 -32.840 1.00 92.75 415 GLY A CA 1
ATOM 3113 C C . GLY A 1 415 ? 30.959 4.835 -32.024 1.00 92.75 415 GLY A C 1
ATOM 3114 O O . GLY A 1 415 ? 29.893 4.572 -31.478 1.00 92.75 415 GLY A O 1
ATOM 3115 N N . THR A 1 416 ? 32.001 4.006 -31.953 1.00 94.88 416 THR A N 1
ATOM 3116 C CA . THR A 1 416 ? 31.972 2.721 -31.234 1.00 94.88 416 THR A CA 1
ATOM 3117 C C . THR A 1 416 ? 32.983 2.722 -30.095 1.00 94.88 416 THR A C 1
ATOM 3119 O O . THR A 1 416 ? 34.161 2.992 -30.317 1.00 94.88 416 THR A O 1
ATOM 3122 N N . LEU A 1 417 ? 32.532 2.355 -28.895 1.00 90.62 417 LEU A N 1
ATOM 3123 C CA . LEU A 1 417 ? 33.398 2.024 -27.768 1.00 90.62 417 LEU A CA 1
ATOM 3124 C C . LEU A 1 417 ? 33.584 0.509 -27.709 1.00 90.62 417 LEU A C 1
ATOM 3126 O O . LEU A 1 417 ? 32.612 -0.245 -27.766 1.00 90.62 417 LEU A O 1
ATOM 3130 N N . THR A 1 418 ? 34.830 0.070 -27.562 1.00 91.62 418 THR A N 1
ATOM 3131 C CA . THR A 1 418 ? 35.166 -1.333 -27.301 1.00 91.62 418 THR A CA 1
ATOM 3132 C C . THR A 1 418 ? 36.076 -1.389 -26.087 1.00 91.62 418 THR A C 1
ATOM 3134 O O . THR A 1 418 ? 37.121 -0.745 -26.069 1.00 91.62 418 THR A O 1
ATOM 3137 N N . PHE A 1 419 ? 35.672 -2.143 -25.069 1.00 84.25 419 PHE A N 1
ATOM 3138 C CA . PHE A 1 419 ? 36.475 -2.401 -23.881 1.00 84.25 419 PHE A CA 1
ATOM 3139 C C . PHE A 1 419 ? 36.914 -3.861 -23.865 1.00 84.25 419 PHE A C 1
ATOM 3141 O O . PHE A 1 419 ? 36.074 -4.739 -24.074 1.00 84.25 419 PHE A O 1
ATOM 3148 N N . PRO A 1 420 ? 38.195 -4.153 -23.590 1.00 79.38 420 PRO A N 1
ATOM 3149 C CA . PRO A 1 420 ? 38.656 -5.527 -23.493 1.00 79.38 420 PRO A CA 1
ATOM 3150 C C . PRO A 1 420 ? 37.877 -6.278 -22.407 1.00 79.38 420 PRO A C 1
ATOM 3152 O O . PRO A 1 420 ? 37.573 -5.740 -21.338 1.00 79.38 420 PRO A O 1
ATOM 3155 N N . GLY A 1 421 ? 37.546 -7.536 -22.691 1.00 63.22 421 GLY A N 1
ATOM 3156 C CA . GLY A 1 421 ? 37.080 -8.469 -21.673 1.00 63.22 421 GLY A CA 1
ATOM 3157 C C . GLY A 1 421 ? 38.214 -8.718 -20.685 1.00 63.22 421 GLY A C 1
ATOM 3158 O O . GLY A 1 421 ? 39.373 -8.488 -21.028 1.00 63.22 421 GLY A O 1
ATOM 3159 N N . PRO A 1 422 ? 37.944 -9.161 -19.453 1.00 55.62 422 PRO A N 1
ATOM 3160 C CA . PRO A 1 422 ? 39.025 -9.415 -18.511 1.00 55.62 422 PRO A CA 1
ATOM 3161 C C . PRO A 1 422 ? 39.986 -10.506 -19.030 1.00 55.62 422 PRO A C 1
ATOM 3163 O O . PRO A 1 422 ? 39.517 -11.586 -19.387 1.00 55.62 422 PRO A O 1
ATOM 3166 N N . PRO A 1 423 ? 41.316 -10.323 -18.895 1.00 51.94 423 PRO A N 1
ATOM 3167 C CA . PRO A 1 423 ? 42.217 -11.400 -18.528 1.00 51.94 423 PRO A CA 1
ATOM 3168 C C . PRO A 1 423 ? 42.822 -11.050 -17.164 1.00 51.94 423 PRO A C 1
ATOM 3170 O O . PRO A 1 423 ? 44.014 -10.788 -17.047 1.00 51.94 423 PRO A O 1
ATOM 3173 N N . TYR A 1 424 ? 42.020 -10.971 -16.102 1.00 41.41 424 TYR A N 1
ATOM 3174 C CA . TYR A 1 424 ? 42.592 -10.710 -14.778 1.00 41.41 424 TYR A CA 1
ATOM 3175 C C . TYR A 1 424 ? 43.062 -12.023 -14.151 1.00 41.41 424 TYR A C 1
ATOM 3177 O O . TYR A 1 424 ? 42.400 -12.595 -13.287 1.00 41.41 424 TYR A O 1
ATOM 3185 N N . VAL A 1 425 ? 44.237 -12.502 -14.571 1.00 36.56 425 VAL A N 1
ATOM 3186 C CA . VAL A 1 425 ? 45.029 -13.392 -13.715 1.00 36.56 425 VAL A CA 1
ATOM 3187 C C . VAL A 1 425 ? 45.484 -12.550 -12.527 1.00 36.56 425 VAL A C 1
ATOM 3189 O O . VAL A 1 425 ? 46.413 -11.751 -12.634 1.00 36.56 425 VAL A O 1
ATOM 3192 N N . VAL A 1 426 ? 44.823 -12.714 -11.383 1.00 37.22 426 VAL A N 1
ATOM 3193 C CA . VAL A 1 426 ? 45.328 -12.213 -10.103 1.00 37.22 426 VAL A CA 1
ATOM 3194 C C . VAL A 1 426 ? 46.567 -13.040 -9.758 1.00 37.22 426 VAL A C 1
ATOM 3196 O O . VAL A 1 426 ? 46.461 -14.107 -9.157 1.00 37.22 426 VAL A O 1
ATOM 3199 N N . LYS A 1 427 ? 47.759 -12.580 -10.152 1.00 33.22 427 LYS A N 1
ATOM 3200 C CA . LYS A 1 427 ? 48.994 -13.076 -9.536 1.00 33.22 427 LYS A CA 1
ATOM 3201 C C . LYS A 1 427 ? 49.076 -12.468 -8.138 1.00 33.22 427 LYS A C 1
ATOM 3203 O O . LYS A 1 427 ? 49.323 -11.276 -7.995 1.00 33.22 427 LYS A O 1
ATOM 3208 N N . ARG A 1 428 ? 48.812 -13.290 -7.118 1.00 37.25 428 ARG A N 1
ATOM 3209 C CA . ARG A 1 428 ? 49.186 -12.981 -5.733 1.00 37.25 428 ARG A CA 1
ATOM 3210 C C . ARG A 1 428 ? 50.715 -12.943 -5.667 1.00 37.25 428 ARG A C 1
ATOM 3212 O O . ARG A 1 428 ? 51.344 -13.945 -6.002 1.00 37.25 428 ARG A O 1
ATOM 3219 N N . GLY A 1 429 ? 51.263 -11.786 -5.309 1.00 41.09 429 GLY A N 1
ATOM 3220 C CA . GLY A 1 429 ? 52.625 -11.630 -4.800 1.00 41.09 429 GLY A CA 1
ATOM 3221 C C . GLY A 1 429 ? 52.581 -11.565 -3.287 1.00 41.09 429 GLY A C 1
ATOM 3222 O O . GLY A 1 429 ? 51.610 -10.949 -2.785 1.00 41.09 429 GLY A O 1
#

Secondary structure (DSSP, 8-state):
--PPPTTTTSSSTTSHHHHHHHHHHHHH--TTSTTPPPHHHHHHHHHHHHHHHHH-HHHHHHS---HHHHHHSGGGBGGG-PBPBHHHHTTT--SPPTTEEEEEEEEESS-GGGTTS-EEEEEEEEPBSS----GGGB--GGGBSS--EE--TTSS-B-EES-B------B-TT---B--EEEEEEESS-GGGTSSB-S--EE-GGGTT---TTSPPSSHHHHHHHHTTGGGSTT-SB-S--EE-TTSS-EEEEETTEEEEEETTTEEEEEEHHHHHHHHHTTGGGSTT-SB-SPPP-SSSEEEEETTEEEEE-TTSPPEEEEHHHHHHHHHTTGGGSTT-SEEEEEEE-TTS-EEEEETTEEEEE-TTS--EEEEHHHHHHHHHTTGGGSTT-SBSS--EE-TTS-EEEEETTEEEEEPPP-------